Protein AF-A0A7J6LU02-F1 (afdb_monomer_lite)

Radius of gyration: 29.98 Å; chains: 1; bounding box: 91×48×87 Å

pLDDT: mean 72.39, std 20.68, range [24.89, 94.81]

Foldseek 3Di:
DVCVVVPVDDDPPDDDDDDDDDDPDDDDPQDQVPVVCVVVVVVPPDDDPDDLPQCDPVNLLVLLVQLLLLLLVLLQVLLQQLVVVCVVCVVVVNNPVDDLVRSSVVSCVVCSVVSNVVSNVVSCVVSVHDPVNSVVNLVVVVVPPSSVLSSVLSSQSNVCSSVSARRAGRPQDQQPLCDLVNLLVLLLQLLVQLLVLLLVLQQVQCVVVVDPVPRDPVVSVVSSVVSSVVSNVVSCVVVCVRHVDPNSSSNVLSVCCVVPPVSVVSSVVSVVQSVVSSVVSVVLGNPRSVVCPPPDRQPDDPPFAPQEAEDDPVRVVVVLVVCLVVQAKEKEKEFQDPPCVNVVCRVVRVCVVVCLLVVRPRYGHYYYYDDPPDPVCVDPVNVPDRIWIWMDLNSNQDVDTLDTDDPVVVSVLSPDPLCNDPNVSPPRPDDPDPDDDDDDDDDDDDDDDDDDD

Organism: Perkinsus chesapeaki (NCBI:txid330153)

Sequence (453 aa):
MFSEAFDATSLPKSHGMSKTTKVDHACTLAAGAGYYLYNRRQRARKSEEEKIASIDLDKLKLITDDLLVNMHGVLMEMAQMTQRVRTALAQKGLSNQMTDEQLTEMILQQGIQQKLEDTQKQVLKKYDVTAEEVEAAQKRYENDEHIQQFEKGMDSMFASATKGKMPIIPGFEMPKALTVDMCLKILEAVNTEKLARFRKTLKDFWQKHPHPVDADQAELGAALQVANDSAEAAAVARYADVVVNKAVLHSAVATYMTEDKAFAKERTRLERTQQLEIVKMIKAGPEGIDALGNTAPIELIDGLTDKLEGTNEEGLTVRLLQASDDKSGVVVVITKTMKDAGKLMKPISDAIDAGKFDKRKDLQFVYMAAAADSPLIQSERCKNCDIVYVLFPRPDLQQRPVACLSLEELLDAVDDDRMFSDKGVGLLKMSTSAAMSSSDDSSKSAVKPADVD

Structure (mmCIF, N/CA/C/O backbone):
data_AF-A0A7J6LU02-F1
#
_entry.id   AF-A0A7J6LU02-F1
#
loop_
_atom_site.group_PDB
_atom_site.id
_atom_site.type_symbol
_atom_site.label_atom_id
_atom_site.label_alt_id
_atom_site.label_comp_id
_atom_site.label_asym_id
_atom_site.label_entity_id
_atom_site.label_seq_id
_atom_site.pdbx_PDB_ins_code
_atom_site.Cartn_x
_atom_site.Cartn_y
_atom_site.Cartn_z
_atom_site.occupancy
_atom_site.B_iso_or_equiv
_atom_site.auth_seq_id
_atom_site.auth_comp_id
_atom_site.auth_asym_id
_atom_site.auth_atom_id
_atom_site.pdbx_PDB_model_num
ATOM 1 N N . MET A 1 1 ? 12.366 13.620 -11.811 1.00 29.48 1 MET A N 1
ATOM 2 C CA . MET A 1 1 ? 11.497 14.613 -11.135 1.00 29.48 1 MET A CA 1
ATOM 3 C C . MET A 1 1 ? 10.729 14.048 -9.925 1.00 29.48 1 MET A C 1
ATOM 5 O O . MET A 1 1 ? 9.583 14.399 -9.709 1.00 29.48 1 MET A O 1
ATOM 9 N N . PHE A 1 2 ? 11.372 13.238 -9.074 1.00 25.62 2 PHE A N 1
ATOM 10 C CA . PHE A 1 2 ? 10.963 13.075 -7.662 1.00 25.62 2 PHE A CA 1
ATOM 11 C C . PHE A 1 2 ? 12.074 13.557 -6.704 1.00 25.62 2 PHE A C 1
ATOM 13 O O . PHE A 1 2 ? 12.014 13.318 -5.505 1.00 25.62 2 PHE A O 1
ATOM 20 N N . SER A 1 3 ? 13.093 14.243 -7.242 1.00 26.05 3 SER A N 1
ATOM 21 C CA . SER A 1 3 ? 14.246 14.737 -6.478 1.00 26.05 3 SER A CA 1
ATOM 22 C C . SER A 1 3 ? 14.010 16.126 -5.879 1.00 26.05 3 SER A C 1
ATOM 24 O O . SER A 1 3 ? 14.539 16.427 -4.819 1.00 26.05 3 SER A O 1
ATOM 26 N N . GLU A 1 4 ? 13.169 16.962 -6.491 1.00 25.30 4 GLU A N 1
ATOM 27 C CA . GLU A 1 4 ? 13.067 18.377 -6.096 1.00 25.30 4 GLU A CA 1
ATOM 28 C C . GLU A 1 4 ? 12.153 18.624 -4.885 1.00 25.30 4 GLU A C 1
ATOM 30 O O . GLU A 1 4 ? 12.264 19.654 -4.231 1.00 25.30 4 GLU A O 1
ATOM 35 N N . ALA A 1 5 ? 11.338 17.641 -4.482 1.00 28.22 5 ALA A N 1
ATOM 36 C CA . ALA A 1 5 ? 10.655 17.676 -3.184 1.00 28.22 5 ALA A CA 1
ATOM 37 C C . ALA A 1 5 ? 11.587 17.318 -2.004 1.00 28.22 5 ALA A C 1
ATOM 39 O O . ALA A 1 5 ? 11.173 17.408 -0.850 1.00 28.22 5 ALA A O 1
ATOM 40 N N . PHE A 1 6 ? 12.838 16.915 -2.274 1.00 30.62 6 PHE A N 1
ATOM 41 C CA . PHE A 1 6 ? 13.840 16.582 -1.254 1.00 30.62 6 PHE A CA 1
ATOM 42 C C . PHE A 1 6 ? 14.858 17.707 -0.993 1.00 30.62 6 PHE A C 1
ATOM 44 O O . PHE A 1 6 ? 15.543 17.658 0.026 1.00 30.62 6 PHE A O 1
ATOM 51 N N . ASP A 1 7 ? 14.928 18.734 -1.848 1.00 26.02 7 ASP A N 1
ATOM 52 C CA . ASP A 1 7 ? 15.905 19.832 -1.722 1.00 26.02 7 ASP A CA 1
ATOM 53 C C . ASP A 1 7 ? 15.399 21.040 -0.909 1.00 26.02 7 ASP A C 1
ATOM 55 O O . ASP A 1 7 ? 16.165 21.952 -0.595 1.00 26.02 7 ASP A O 1
ATOM 59 N N . ALA A 1 8 ? 14.134 21.039 -0.474 1.00 26.75 8 ALA A N 1
ATOM 60 C CA . ALA A 1 8 ? 13.566 22.123 0.336 1.00 26.75 8 ALA A CA 1
ATOM 61 C C . ALA A 1 8 ? 13.839 22.014 1.852 1.00 26.75 8 ALA A C 1
ATOM 63 O O . ALA A 1 8 ? 13.424 22.888 2.612 1.00 26.75 8 ALA A O 1
ATOM 64 N N . THR A 1 9 ? 14.575 21.004 2.324 1.00 34.62 9 THR A N 1
ATOM 65 C CA . THR A 1 9 ? 15.055 20.953 3.716 1.00 34.62 9 THR A CA 1
ATOM 66 C C . THR A 1 9 ? 16.561 21.133 3.755 1.00 34.62 9 THR A C 1
ATOM 68 O O . THR A 1 9 ? 17.322 20.203 4.024 1.00 34.62 9 THR A O 1
ATOM 71 N N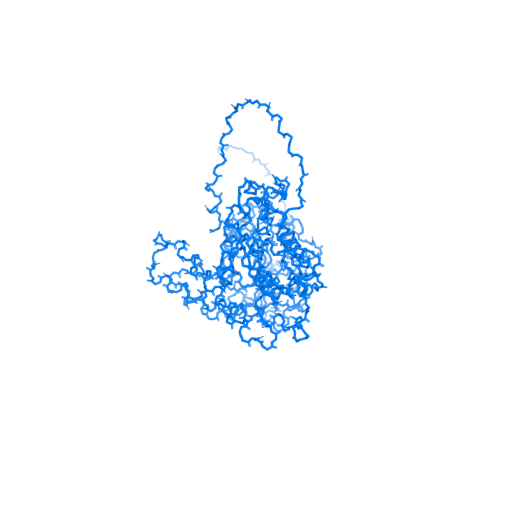 . SER A 1 10 ? 16.998 22.365 3.486 1.00 27.34 10 SER A N 1
ATOM 72 C CA . SER A 1 10 ? 18.328 22.803 3.894 1.00 27.34 10 SER A CA 1
ATOM 73 C C . SER A 1 10 ? 18.519 22.496 5.385 1.00 27.34 10 SER A C 1
ATOM 75 O O . SER A 1 10 ? 17.728 22.913 6.232 1.00 27.34 10 SER A O 1
ATOM 77 N N . LEU A 1 11 ? 19.553 21.708 5.682 1.00 30.55 11 LEU A N 1
ATOM 78 C CA . LEU A 1 11 ? 20.053 21.460 7.030 1.00 30.55 11 LEU A CA 1
ATOM 79 C C . LEU A 1 11 ? 20.146 22.796 7.790 1.00 30.55 11 LEU A C 1
ATOM 81 O O . LEU A 1 11 ? 20.764 23.732 7.266 1.00 30.55 11 LEU A O 1
ATOM 85 N N . PRO A 1 12 ? 19.602 22.924 9.015 1.00 29.33 12 PRO A N 1
ATOM 86 C CA . PRO A 1 12 ? 19.893 24.092 9.824 1.00 29.33 12 PRO A CA 1
ATOM 87 C C . PRO A 1 12 ? 21.403 24.135 10.077 1.00 29.33 12 PRO A C 1
ATOM 89 O O . PRO A 1 12 ? 21.996 23.205 10.628 1.00 29.33 12 PRO A O 1
ATOM 92 N N . LYS A 1 13 ? 22.030 25.225 9.620 1.00 29.16 13 LYS A N 1
ATOM 93 C CA . LYS A 1 13 ? 23.439 25.535 9.863 1.00 29.16 13 LYS A CA 1
ATOM 94 C C . LYS A 1 13 ? 23.718 25.412 11.357 1.00 29.16 13 LYS A C 1
ATOM 96 O O . LYS A 1 13 ? 23.077 26.068 12.176 1.00 29.16 13 LYS A O 1
ATOM 101 N N . SER A 1 14 ? 24.702 24.585 11.691 1.00 34.00 14 SER A N 1
ATOM 102 C CA . SER A 1 14 ? 25.227 24.437 13.040 1.00 34.00 14 SER A CA 1
ATOM 103 C C . SER A 1 14 ? 25.757 25.782 13.546 1.00 34.00 14 SER A C 1
ATOM 105 O O . SER A 1 14 ? 26.868 26.197 13.208 1.00 34.00 14 SER A O 1
ATOM 107 N N . HIS A 1 15 ? 24.984 26.452 14.391 1.00 27.81 15 HIS A N 1
ATOM 108 C CA . HIS A 1 15 ? 25.518 27.432 15.323 1.00 27.81 15 HIS A CA 1
ATOM 109 C C . HIS A 1 15 ? 25.423 26.854 16.724 1.00 27.81 15 HIS A C 1
ATOM 111 O O . HIS A 1 15 ? 24.346 26.583 17.248 1.00 27.81 15 HIS A O 1
ATOM 117 N N . GLY A 1 16 ? 26.597 26.588 17.291 1.00 30.70 16 GLY A N 1
ATOM 118 C CA . GLY A 1 16 ? 26.722 26.057 18.630 1.00 30.70 16 GLY A CA 1
ATOM 119 C C . GLY A 1 16 ? 26.237 27.057 19.669 1.00 30.70 16 GLY A C 1
ATOM 120 O O . GLY A 1 16 ? 26.601 28.224 19.612 1.00 30.70 16 GLY A O 1
ATOM 121 N N . MET A 1 17 ? 25.505 26.551 20.659 1.00 26.73 17 MET A N 1
ATOM 122 C CA . MET A 1 17 ? 25.635 26.944 22.060 1.00 26.73 17 MET A CA 1
ATOM 123 C C . MET A 1 17 ? 25.216 25.775 22.964 1.00 26.73 17 MET A C 1
ATOM 125 O O . MET A 1 17 ? 24.060 25.383 23.037 1.00 26.73 17 MET A O 1
ATOM 129 N N . SER A 1 18 ? 26.225 25.209 23.625 1.00 27.61 18 SER A N 1
ATOM 130 C CA . SER A 1 18 ? 26.274 24.848 25.048 1.00 27.61 18 SER A CA 1
ATOM 131 C C . SER A 1 18 ? 24.976 25.018 25.866 1.00 27.61 18 SER A C 1
ATOM 133 O O . SER A 1 18 ? 24.544 26.139 26.115 1.00 27.61 18 SER A O 1
ATOM 135 N N . LYS A 1 19 ? 24.422 23.926 26.405 1.00 27.80 19 LYS A N 1
ATOM 136 C CA . LYS A 1 19 ? 24.657 23.432 27.781 1.00 27.80 19 LYS A CA 1
ATOM 137 C C . LYS A 1 19 ? 23.774 22.210 28.035 1.00 27.80 19 LYS A C 1
ATOM 139 O O . LYS A 1 19 ? 22.559 22.244 27.890 1.00 27.80 19 LYS A O 1
ATOM 144 N N . THR A 1 20 ? 24.429 21.140 28.463 1.00 33.34 20 THR A N 1
ATOM 145 C CA . THR A 1 20 ? 23.856 19.897 28.975 1.00 33.34 20 THR A CA 1
ATOM 146 C C . THR A 1 20 ? 22.811 20.163 30.057 1.00 33.34 20 THR A C 1
ATOM 148 O O . THR A 1 20 ? 23.155 20.502 31.190 1.00 33.34 20 THR A O 1
ATOM 151 N N . THR A 1 21 ? 21.542 19.953 29.728 1.00 25.77 21 THR A N 1
ATOM 152 C CA . THR A 1 21 ? 20.511 19.610 30.707 1.00 25.77 21 THR A CA 1
ATOM 153 C C . THR A 1 21 ? 20.189 18.139 30.501 1.00 25.77 21 THR A C 1
ATOM 155 O O . THR A 1 21 ? 19.765 17.720 29.429 1.00 25.77 21 THR A O 1
ATOM 158 N N . LYS A 1 22 ? 20.499 17.337 31.524 1.00 30.05 22 LYS A N 1
ATOM 159 C CA . LYS A 1 22 ? 20.070 15.945 31.619 1.00 30.05 22 LYS A CA 1
ATOM 160 C C . LYS A 1 22 ? 18.545 15.935 31.584 1.00 30.05 22 LYS A C 1
ATOM 162 O O . LYS A 1 22 ? 17.920 16.441 32.512 1.00 30.05 22 LYS A O 1
ATOM 167 N N . VAL A 1 23 ? 17.972 15.382 30.524 1.00 25.75 23 VAL A N 1
ATOM 168 C CA . VAL A 1 23 ? 16.567 14.984 30.494 1.00 25.75 23 VAL A CA 1
ATOM 169 C C . VAL A 1 23 ? 16.570 13.464 30.508 1.00 25.75 23 VAL A C 1
ATOM 171 O O . VAL A 1 23 ? 16.819 12.818 29.494 1.00 25.75 23 VAL A O 1
ATOM 174 N N . ASP A 1 24 ? 16.367 12.910 31.700 1.00 26.69 24 ASP A N 1
ATOM 175 C CA . ASP A 1 24 ? 16.053 11.501 31.902 1.00 26.69 24 ASP A CA 1
ATOM 176 C C . ASP A 1 24 ? 14.658 11.229 31.322 1.00 26.69 24 ASP A C 1
ATOM 178 O O . ASP A 1 24 ? 13.651 11.382 32.013 1.00 26.69 24 ASP A O 1
ATOM 182 N N . HIS A 1 25 ? 14.578 10.823 30.055 1.00 26.33 25 HIS A N 1
ATOM 183 C CA . HIS A 1 25 ? 13.392 10.175 29.489 1.00 26.33 25 HIS A CA 1
ATOM 184 C C . HIS A 1 25 ? 13.786 8.801 28.961 1.00 26.33 25 HIS A C 1
ATOM 186 O O . HIS A 1 25 ? 14.121 8.597 27.799 1.00 26.33 25 HIS A O 1
ATOM 192 N N . ALA A 1 26 ? 13.795 7.866 29.910 1.00 24.89 26 ALA A N 1
ATOM 193 C CA . ALA A 1 26 ? 13.915 6.445 29.681 1.00 24.89 26 ALA A CA 1
ATOM 194 C C . ALA A 1 26 ? 12.712 5.922 28.881 1.00 24.89 26 ALA A C 1
ATOM 196 O O . ALA A 1 26 ? 11.557 6.188 29.212 1.00 24.89 26 ALA A O 1
ATOM 197 N N . CYS A 1 27 ? 13.047 5.145 27.855 1.00 27.48 27 CYS A N 1
ATOM 198 C CA . CYS A 1 27 ? 12.235 4.202 27.102 1.00 27.48 27 CYS A CA 1
ATOM 199 C C . CYS A 1 27 ? 10.944 3.734 27.790 1.00 27.48 27 CYS A C 1
ATOM 201 O O . CYS A 1 27 ? 10.970 3.050 28.816 1.00 27.48 27 CYS A O 1
ATOM 203 N N . THR A 1 28 ? 9.807 3.972 27.138 1.00 30.41 28 THR A N 1
ATOM 204 C CA . THR A 1 28 ? 8.618 3.116 27.267 1.00 30.41 28 THR A CA 1
ATOM 205 C C . THR A 1 28 ? 7.866 3.070 25.931 1.00 30.41 28 THR A C 1
ATOM 207 O O . THR A 1 28 ? 6.756 3.572 25.786 1.00 30.41 28 THR A O 1
ATOM 210 N N . LEU A 1 29 ? 8.502 2.467 24.923 1.00 34.00 29 LEU A N 1
ATOM 211 C CA . LEU A 1 29 ? 7.875 2.096 23.652 1.00 34.00 29 LEU A CA 1
ATOM 212 C C . LEU A 1 29 ? 7.008 0.840 23.802 1.00 34.00 29 LEU A C 1
ATOM 214 O O . LEU A 1 29 ? 7.397 -0.268 23.430 1.00 34.00 29 LEU A O 1
ATOM 218 N N . ALA A 1 30 ? 5.813 1.018 24.339 1.00 30.61 30 ALA A N 1
ATOM 219 C CA . ALA A 1 30 ? 4.733 0.039 24.249 1.00 30.61 30 ALA A CA 1
ATOM 220 C C . ALA A 1 30 ? 3.388 0.780 24.304 1.00 30.61 30 ALA A C 1
ATOM 222 O O . ALA A 1 30 ? 2.588 0.571 25.210 1.00 30.61 30 ALA A O 1
ATOM 223 N N . ALA A 1 31 ? 3.189 1.740 23.394 1.00 35.56 31 ALA A N 1
ATOM 224 C CA . ALA A 1 31 ? 2.093 2.708 23.469 1.00 35.56 31 ALA A CA 1
ATOM 225 C C . ALA A 1 31 ? 1.455 2.989 22.094 1.00 35.56 31 ALA A C 1
ATOM 227 O O . ALA A 1 31 ? 1.450 4.129 21.641 1.00 35.56 31 ALA A O 1
ATOM 228 N N . GLY A 1 32 ? 0.916 1.961 21.429 1.00 38.31 32 GLY A N 1
ATOM 229 C CA . GLY A 1 32 ? 0.157 2.120 20.178 1.00 38.31 32 GLY A CA 1
ATOM 230 C C . GLY A 1 32 ? -1.329 2.414 20.401 1.00 38.31 32 GLY A C 1
ATOM 231 O O . GLY A 1 32 ? -1.866 3.362 19.843 1.00 38.31 32 GLY A O 1
ATOM 232 N N . ALA A 1 33 ? -1.973 1.685 21.307 1.00 39.09 33 ALA A N 1
ATOM 233 C CA . ALA A 1 33 ? -3.284 1.998 21.875 1.00 39.09 33 ALA A CA 1
ATOM 234 C C . ALA A 1 33 ? -3.142 2.932 23.089 1.00 39.09 33 ALA A C 1
ATOM 236 O O . ALA A 1 33 ? -4.000 3.773 23.359 1.00 39.09 33 ALA A O 1
ATOM 237 N N . GLY A 1 34 ? -1.993 2.845 23.771 1.00 37.94 34 GLY A N 1
ATOM 238 C CA . GLY A 1 34 ? -1.651 3.667 24.923 1.00 37.94 34 GLY A CA 1
ATOM 239 C C . GLY A 1 34 ? -1.610 5.160 24.615 1.00 37.94 34 GLY A C 1
ATOM 240 O O . GLY A 1 34 ? -2.197 5.911 25.373 1.00 37.94 34 GLY A O 1
ATOM 241 N N . TYR A 1 35 ? -0.987 5.621 23.522 1.00 41.94 35 TYR A N 1
ATOM 242 C CA . TYR A 1 35 ? -0.787 7.064 23.294 1.00 41.94 35 TYR A CA 1
ATOM 243 C C . TYR A 1 35 ? -2.090 7.827 22.997 1.00 41.94 35 TYR A C 1
ATOM 245 O O . TYR A 1 35 ? -2.250 8.978 23.405 1.00 41.94 35 TYR A O 1
ATOM 253 N N . TYR A 1 36 ? -3.064 7.162 22.373 1.00 44.56 36 TYR A N 1
ATOM 254 C CA . TYR A 1 36 ? -4.344 7.775 22.029 1.00 44.56 36 TYR A CA 1
ATOM 255 C C . TYR A 1 36 ? -5.264 7.942 23.261 1.00 44.56 36 TYR A C 1
ATOM 257 O O . TYR A 1 36 ? -5.980 8.935 23.370 1.00 44.56 36 TYR A O 1
ATOM 265 N N . LEU A 1 37 ? -5.141 7.057 24.262 1.00 43.75 37 LEU A N 1
ATOM 266 C CA . LEU A 1 37 ? -5.761 7.211 25.589 1.00 43.75 37 LEU A CA 1
ATOM 267 C C . LEU A 1 37 ? -4.819 7.858 26.636 1.00 43.75 37 LEU A C 1
ATOM 269 O O . LEU A 1 37 ? -5.248 8.254 27.716 1.00 43.75 37 LEU A O 1
ATOM 273 N N . TYR A 1 38 ? -3.526 8.042 26.350 1.00 39.44 38 TYR A N 1
ATOM 274 C CA . TYR A 1 38 ? -2.540 8.644 27.268 1.00 39.44 38 TYR A CA 1
ATOM 275 C C . TYR A 1 38 ? -2.775 10.145 27.444 1.00 39.44 38 TYR A C 1
ATOM 277 O O . TYR A 1 38 ? -2.655 10.666 28.557 1.00 39.44 38 TYR A O 1
ATOM 285 N N . ASN A 1 39 ? -3.258 10.824 26.399 1.00 44.91 39 ASN A N 1
ATOM 286 C CA . ASN A 1 39 ? -3.772 12.188 26.528 1.00 44.91 39 ASN A CA 1
ATOM 287 C C . ASN A 1 39 ? -5.023 12.279 27.439 1.00 44.91 39 ASN A C 1
ATOM 289 O O . ASN A 1 39 ? -5.349 13.376 27.902 1.00 44.91 39 ASN A O 1
ATOM 293 N N . ARG A 1 40 ? -5.658 11.148 27.813 1.00 44.06 40 ARG A N 1
ATOM 294 C CA . ARG A 1 40 ? -6.739 11.071 28.820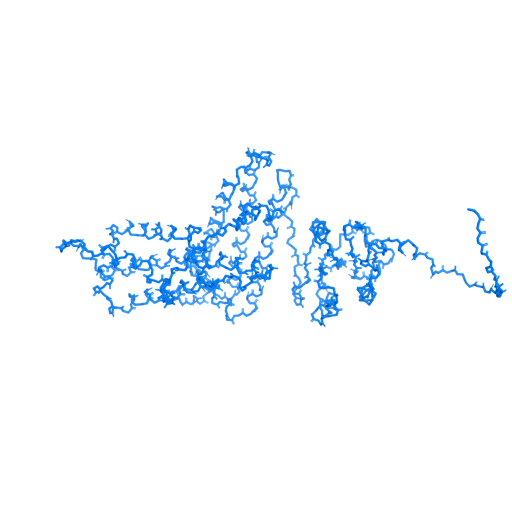 1.00 44.06 40 ARG A CA 1
ATOM 295 C C . ARG A 1 40 ? -6.237 11.185 30.264 1.00 44.06 40 ARG A C 1
ATOM 297 O O . ARG A 1 40 ? -6.967 11.686 31.118 1.00 44.06 40 ARG A O 1
ATOM 304 N N . ARG A 1 41 ? -4.984 10.815 30.576 1.00 42.88 41 ARG A N 1
ATOM 305 C CA . ARG A 1 41 ? -4.435 10.944 31.950 1.00 42.88 41 ARG A CA 1
ATOM 306 C C . ARG A 1 41 ? -4.173 12.391 32.373 1.00 42.88 41 ARG A C 1
ATOM 308 O O . ARG A 1 41 ? -4.239 12.686 33.562 1.00 42.88 41 ARG A O 1
ATOM 315 N N . GLN A 1 42 ? -3.926 13.296 31.426 1.00 38.97 42 GLN A N 1
ATOM 316 C CA . GLN A 1 42 ? -3.724 14.725 31.711 1.00 38.97 42 GLN A CA 1
ATOM 317 C C . GLN A 1 42 ? -5.044 15.521 31.769 1.00 38.97 42 GLN A C 1
ATOM 319 O O . GLN A 1 42 ? -5.065 16.617 32.323 1.00 38.97 42 GLN A O 1
ATOM 324 N N . ARG A 1 43 ? -6.165 14.974 31.264 1.00 41.62 43 ARG A N 1
ATOM 325 C CA . ARG A 1 43 ? -7.489 15.635 31.295 1.00 41.62 43 ARG A CA 1
ATOM 326 C C . ARG A 1 43 ? -8.447 15.094 32.361 1.00 41.62 43 ARG A C 1
ATOM 328 O O . ARG A 1 43 ? -9.368 15.806 32.747 1.00 41.62 43 ARG A O 1
ATOM 335 N N . ALA A 1 44 ? -8.185 13.919 32.935 1.00 42.53 44 ALA A N 1
ATOM 336 C CA . ALA A 1 44 ? -8.976 13.311 34.014 1.00 42.53 44 ALA A CA 1
ATOM 337 C C . ALA A 1 44 ? -8.785 13.968 35.404 1.00 42.53 44 ALA A C 1
ATOM 339 O O . ALA A 1 44 ? -8.704 13.282 36.424 1.00 42.53 44 ALA A O 1
ATOM 340 N N . ARG A 1 45 ? -8.695 15.303 35.471 1.00 42.28 45 ARG A N 1
ATOM 341 C CA . ARG A 1 45 ? -8.658 16.048 36.741 1.00 42.28 45 ARG A CA 1
ATOM 342 C C . ARG A 1 45 ? -9.763 17.084 36.923 1.00 42.28 45 ARG A C 1
ATOM 344 O O . ARG A 1 45 ? -9.678 17.870 37.863 1.00 42.28 45 ARG A O 1
ATOM 351 N N . LYS A 1 46 ? -10.821 17.068 36.111 1.00 37.25 46 LYS A N 1
ATOM 352 C CA . LYS A 1 46 ? -12.021 17.870 36.384 1.00 37.25 46 LYS A CA 1
ATOM 353 C C . LYS A 1 46 ? -13.299 17.123 36.015 1.00 37.25 46 LYS A C 1
ATOM 355 O O . LYS A 1 46 ? -13.433 16.782 34.851 1.00 37.25 46 LYS A O 1
ATOM 360 N N . SER A 1 47 ? -14.126 16.931 37.058 1.00 39.03 47 SER A N 1
ATOM 361 C CA . SER A 1 47 ? -15.604 16.856 37.138 1.00 39.03 47 SER A CA 1
ATOM 362 C C . SER A 1 47 ? -16.329 15.970 36.120 1.00 39.03 47 SER A C 1
ATOM 364 O O . SER A 1 47 ? -15.986 15.931 34.957 1.00 39.03 47 SER A O 1
ATOM 366 N N . GLU A 1 48 ? -17.396 15.255 36.414 1.00 42.44 48 GLU A N 1
ATOM 367 C CA . GLU A 1 48 ? -18.307 15.121 37.544 1.00 42.44 48 GLU A CA 1
ATOM 368 C C . GLU A 1 48 ? -19.001 13.773 37.275 1.00 42.44 48 GLU A C 1
ATOM 370 O O . GLU A 1 48 ? -19.045 13.322 36.127 1.00 42.44 48 GLU A O 1
ATOM 375 N N . GLU A 1 49 ? -19.534 13.107 38.295 1.00 46.59 49 GLU A N 1
ATOM 376 C CA . GLU A 1 49 ? -20.447 11.972 38.118 1.00 46.59 49 GLU A CA 1
ATOM 377 C C . GLU A 1 49 ? -21.783 12.469 37.537 1.00 46.59 49 GLU A C 1
ATOM 379 O O . GLU A 1 49 ? -22.825 12.437 38.186 1.00 46.59 49 GLU A O 1
ATOM 384 N N . GLU A 1 50 ? -21.767 12.971 36.307 1.00 45.69 50 GLU A N 1
ATOM 385 C CA . GLU A 1 50 ? -22.977 13.208 35.539 1.00 45.69 50 GLU A CA 1
ATOM 386 C C . GLU A 1 50 ? -23.320 11.948 34.759 1.00 45.69 50 GLU A C 1
ATOM 388 O O . GLU A 1 50 ? -22.452 11.241 34.248 1.00 45.69 50 GLU A O 1
ATOM 393 N N . LYS A 1 51 ? -24.618 11.641 34.749 1.00 50.19 51 LYS A N 1
ATOM 394 C CA . LYS A 1 51 ? -25.255 10.472 34.144 1.00 50.19 51 LYS A CA 1
ATOM 395 C C . LYS A 1 51 ? -24.865 10.330 32.669 1.00 50.19 51 LYS A C 1
ATOM 397 O O . LYS A 1 51 ? -25.635 10.705 31.792 1.00 50.19 51 LYS A O 1
ATOM 402 N N . ILE A 1 52 ? -23.699 9.747 32.409 1.00 54.50 52 ILE A N 1
ATOM 403 C CA . ILE A 1 52 ? -23.327 9.242 31.093 1.00 54.50 52 ILE A CA 1
ATOM 404 C C . ILE A 1 52 ? -24.419 8.250 30.719 1.00 54.50 52 ILE A C 1
ATOM 406 O O . ILE A 1 52 ? -24.656 7.282 31.456 1.00 54.50 52 ILE A O 1
ATOM 410 N N . ALA A 1 53 ? -25.117 8.524 29.616 1.00 57.06 53 ALA A N 1
ATOM 411 C CA . ALA A 1 53 ? -26.049 7.579 29.033 1.00 57.06 53 ALA A CA 1
ATOM 412 C C . ALA A 1 53 ? -25.306 6.248 28.920 1.00 57.06 53 ALA A C 1
ATOM 414 O O . ALA A 1 53 ? -24.248 6.163 28.297 1.00 57.06 53 ALA A O 1
ATOM 415 N N . SER A 1 54 ? -25.773 5.227 29.640 1.00 73.38 54 SER A N 1
ATOM 416 C CA . SER A 1 54 ? -25.003 3.998 29.750 1.00 73.38 54 SER A CA 1
ATOM 417 C C . SER A 1 54 ? -24.998 3.312 28.393 1.00 73.38 54 SER A C 1
ATOM 419 O O . SER A 1 54 ? -25.995 2.700 28.017 1.00 73.38 54 SER A O 1
ATOM 421 N N . ILE A 1 55 ? -23.883 3.414 27.674 1.00 85.44 55 ILE A N 1
ATOM 422 C CA . ILE A 1 55 ? -23.616 2.574 26.513 1.00 85.44 55 ILE A CA 1
ATOM 423 C C . ILE A 1 55 ? -23.669 1.126 27.018 1.00 85.44 55 ILE A C 1
ATOM 425 O O . ILE A 1 55 ? -22.932 0.742 27.935 1.00 85.44 55 ILE A O 1
ATOM 429 N N . ASP A 1 56 ? -24.615 0.353 26.496 1.00 93.06 56 ASP A N 1
ATOM 430 C CA . ASP A 1 56 ? -24.687 -1.077 26.763 1.00 93.06 56 ASP A CA 1
ATOM 431 C C . ASP A 1 56 ? -23.567 -1.820 26.019 1.00 93.06 56 ASP A C 1
ATOM 433 O O . ASP A 1 56 ? -22.847 -1.261 25.187 1.00 93.06 56 ASP A O 1
ATOM 437 N N . LEU A 1 57 ? -23.366 -3.085 26.380 1.00 91.44 57 LEU A N 1
ATOM 438 C CA . LEU A 1 57 ? -22.273 -3.878 25.835 1.00 91.44 57 LEU A CA 1
ATOM 439 C C . LEU A 1 57 ? -22.405 -4.075 24.316 1.00 91.44 57 LEU A C 1
ATOM 441 O O . LEU A 1 57 ? -21.405 -3.985 23.612 1.00 91.44 57 LEU A O 1
ATOM 445 N N . ASP A 1 58 ? -23.615 -4.298 23.804 1.00 94.81 58 ASP A N 1
ATOM 446 C CA . ASP A 1 58 ? -23.839 -4.567 22.380 1.00 94.81 58 ASP A CA 1
ATOM 447 C C . ASP A 1 58 ? -23.558 -3.325 21.525 1.00 94.81 58 ASP A C 1
ATOM 449 O O . ASP A 1 58 ? -22.865 -3.407 20.508 1.00 94.81 58 ASP A O 1
ATOM 453 N N . LYS A 1 59 ? -24.004 -2.144 21.973 1.00 93.56 59 LYS A N 1
ATOM 454 C CA . LYS A 1 59 ? -23.669 -0.867 21.335 1.00 93.56 59 LYS A CA 1
ATOM 455 C C . LYS A 1 59 ? -22.165 -0.608 21.387 1.00 93.56 59 LYS A C 1
ATOM 457 O O . LYS A 1 59 ? -21.606 -0.142 20.396 1.00 93.56 59 LYS A O 1
ATOM 462 N N . LEU A 1 60 ? -21.500 -0.922 22.504 1.00 91.44 60 LEU A N 1
ATOM 463 C CA . LEU A 1 60 ? -20.050 -0.770 22.610 1.00 91.44 60 LEU A CA 1
ATOM 464 C C . LEU A 1 60 ? -19.308 -1.663 21.604 1.00 91.44 60 LEU A C 1
ATOM 466 O O . LEU A 1 60 ? -18.400 -1.163 20.949 1.00 91.44 60 LEU A O 1
ATOM 470 N N . LYS A 1 61 ? -19.724 -2.927 21.441 1.00 92.50 61 LYS A N 1
ATOM 471 C CA . LYS A 1 61 ? -19.136 -3.867 20.468 1.00 92.50 61 LYS A CA 1
ATOM 472 C C . LYS A 1 61 ? -19.234 -3.342 19.034 1.00 92.50 61 LYS A C 1
ATOM 474 O O . LYS A 1 61 ? -18.238 -3.298 18.320 1.00 92.50 61 LYS A O 1
ATOM 479 N N . LEU A 1 62 ? -20.401 -2.821 18.648 1.00 93.88 62 LEU A N 1
ATOM 480 C CA . LEU A 1 62 ? -20.592 -2.196 17.333 1.00 93.88 62 LEU A CA 1
ATOM 481 C C . LEU A 1 62 ? -19.680 -0.976 17.120 1.00 93.88 62 LEU A C 1
ATOM 483 O O . LEU A 1 62 ? -19.108 -0.805 16.043 1.00 93.88 62 LEU A O 1
ATOM 487 N N . ILE A 1 63 ? -19.520 -0.134 18.148 1.00 90.69 63 ILE A N 1
ATOM 488 C CA . ILE A 1 63 ? -18.613 1.020 18.094 1.00 90.69 63 ILE A CA 1
ATOM 489 C C . ILE A 1 63 ? -17.160 0.554 17.935 1.00 90.69 63 ILE A C 1
ATOM 491 O O . ILE A 1 63 ? -16.429 1.119 17.120 1.00 90.69 63 ILE A O 1
ATOM 495 N N . THR A 1 64 ? -16.726 -0.457 18.695 1.00 90.56 64 THR A N 1
ATOM 496 C CA . THR A 1 64 ? -15.353 -0.978 18.628 1.00 90.56 64 THR A CA 1
ATOM 497 C C . THR A 1 64 ? -15.049 -1.656 17.294 1.00 90.56 64 THR A C 1
ATOM 499 O O . THR A 1 64 ? -13.970 -1.428 16.749 1.00 90.56 64 THR A O 1
ATOM 502 N N . ASP A 1 65 ? -15.999 -2.395 16.718 1.00 90.25 65 ASP A N 1
ATOM 503 C CA . ASP A 1 65 ? -15.864 -3.002 15.388 1.00 90.25 65 ASP A CA 1
ATOM 504 C C . ASP A 1 65 ? -15.705 -1.942 14.292 1.00 90.25 65 ASP A C 1
ATOM 506 O O . ASP A 1 65 ? -14.777 -2.002 13.478 1.00 90.25 65 ASP A O 1
ATOM 510 N N . ASP A 1 66 ? -16.555 -0.911 14.305 1.00 89.88 66 ASP A N 1
ATOM 511 C CA . ASP A 1 66 ? -16.439 0.196 13.357 1.00 89.88 66 ASP A CA 1
ATOM 512 C C . ASP A 1 66 ? -15.119 0.954 13.536 1.00 89.88 66 ASP A C 1
ATOM 514 O O . ASP A 1 66 ? -14.472 1.310 12.547 1.00 89.88 66 ASP A O 1
ATOM 518 N N . LEU A 1 67 ? -14.685 1.196 14.777 1.00 90.25 67 LEU A N 1
ATOM 519 C CA . LEU A 1 67 ? -13.392 1.824 15.041 1.00 90.25 67 LEU A CA 1
ATOM 520 C C . LEU A 1 67 ? -12.242 0.981 14.483 1.00 90.25 67 LEU A C 1
ATOM 522 O O . LEU A 1 67 ? -11.365 1.547 13.837 1.00 90.25 67 LEU A O 1
ATOM 526 N N . LEU A 1 68 ? -12.241 -0.344 14.662 1.00 89.62 68 LEU A N 1
ATOM 527 C CA . LEU A 1 68 ? -11.193 -1.213 14.112 1.00 89.62 68 LEU A CA 1
ATOM 528 C C . LEU A 1 68 ? -11.102 -1.107 12.596 1.00 89.62 68 LEU A C 1
ATOM 530 O O . LEU A 1 68 ? -10.014 -0.888 12.067 1.00 89.62 68 LEU A O 1
ATOM 534 N N . VAL A 1 69 ? -12.233 -1.229 11.901 1.00 89.38 69 VAL A N 1
ATOM 535 C CA . VAL A 1 69 ? -12.269 -1.203 10.432 1.00 89.38 69 VAL A CA 1
ATOM 536 C C . VAL A 1 69 ? -11.815 0.152 9.891 1.00 89.38 69 VAL A C 1
ATOM 538 O O . VAL A 1 69 ? -11.034 0.209 8.941 1.00 89.38 69 VAL A O 1
ATOM 541 N N . ASN A 1 70 ? -12.270 1.253 10.492 1.00 88.31 70 ASN A N 1
ATOM 542 C CA . ASN A 1 70 ? -11.919 2.585 10.006 1.00 88.31 70 ASN A CA 1
ATOM 543 C C . ASN A 1 70 ? -10.471 2.967 10.364 1.00 88.31 70 ASN A C 1
ATOM 545 O O . ASN A 1 70 ? -9.745 3.493 9.519 1.00 88.31 70 ASN A O 1
ATOM 549 N N . MET A 1 71 ? -10.008 2.644 11.576 1.00 90.31 71 MET A N 1
ATOM 550 C CA . MET A 1 71 ? -8.618 2.885 11.988 1.00 90.31 71 MET A CA 1
ATOM 551 C C . MET A 1 71 ? -7.630 2.016 11.211 1.00 90.31 71 MET A C 1
ATOM 553 O O . MET A 1 71 ? -6.538 2.484 10.893 1.00 90.31 71 MET A O 1
ATOM 557 N N . HIS A 1 72 ? -8.009 0.786 10.840 1.00 92.00 72 HIS A N 1
ATOM 558 C CA . HIS A 1 72 ? -7.210 -0.072 9.960 1.00 92.00 72 HIS A CA 1
ATOM 559 C C . HIS A 1 72 ? -6.825 0.653 8.667 1.00 92.00 72 HIS A C 1
ATOM 561 O O . HIS A 1 72 ? -5.660 0.612 8.275 1.00 92.00 72 HIS A O 1
ATOM 567 N N . GLY A 1 73 ? -7.757 1.392 8.056 1.00 89.69 73 GLY A N 1
ATOM 568 C CA . GLY A 1 73 ? -7.487 2.199 6.864 1.00 89.69 73 GLY A CA 1
ATOM 569 C C . GLY A 1 73 ? -6.364 3.220 7.074 1.00 89.69 73 GLY A C 1
ATOM 570 O O . GLY A 1 73 ? -5.435 3.287 6.271 1.00 89.69 73 GLY A O 1
ATOM 571 N N . VAL A 1 74 ? -6.393 3.955 8.188 1.00 90.94 74 VAL A N 1
ATOM 572 C CA . VAL A 1 74 ? -5.357 4.947 8.524 1.00 90.94 74 VAL A CA 1
ATOM 573 C C . VAL A 1 74 ? -4.018 4.274 8.855 1.00 90.94 74 VAL A C 1
ATOM 575 O O . VAL A 1 74 ? -2.958 4.736 8.433 1.00 90.94 74 VAL A O 1
ATOM 578 N N . LEU A 1 75 ? -4.043 3.141 9.560 1.00 92.75 75 LEU A N 1
ATOM 579 C CA . LEU A 1 75 ? -2.836 2.380 9.897 1.00 92.75 75 LEU A CA 1
ATOM 580 C C . LEU A 1 75 ? -2.202 1.705 8.670 1.00 92.75 75 LEU A C 1
ATOM 582 O O . LEU A 1 75 ? -0.982 1.552 8.617 1.00 92.75 75 LEU A O 1
ATOM 586 N N . MET A 1 76 ? -2.992 1.355 7.653 1.00 90.81 76 MET A N 1
ATOM 587 C CA . MET A 1 76 ? -2.474 0.923 6.352 1.00 90.81 76 MET A CA 1
ATOM 588 C C . MET A 1 76 ? -1.691 2.044 5.661 1.00 90.81 76 MET A C 1
ATOM 590 O O . MET A 1 76 ? -0.601 1.792 5.144 1.00 90.81 76 MET A O 1
ATOM 594 N N . GLU A 1 77 ? -2.198 3.281 5.674 1.00 90.06 77 GLU A N 1
ATOM 595 C CA . GLU A 1 77 ? -1.465 4.431 5.125 1.00 90.06 77 GLU A CA 1
ATOM 596 C C . GLU A 1 77 ? -0.156 4.678 5.882 1.00 90.06 77 GLU A C 1
ATOM 598 O O . GLU A 1 77 ? 0.895 4.882 5.265 1.00 90.06 77 GLU A O 1
ATOM 603 N N . MET A 1 78 ? -0.205 4.602 7.215 1.00 92.44 78 MET A N 1
ATOM 604 C CA . MET A 1 78 ? 0.975 4.703 8.069 1.00 92.44 78 MET A CA 1
ATOM 605 C C . MET A 1 78 ? 2.014 3.641 7.692 1.00 92.44 78 MET A C 1
ATOM 607 O O . MET A 1 78 ? 3.166 3.985 7.439 1.00 92.44 78 MET A O 1
ATOM 611 N N . ALA A 1 79 ? 1.605 2.374 7.559 1.00 91.94 79 ALA A N 1
ATOM 612 C CA . ALA A 1 79 ? 2.489 1.282 7.154 1.00 91.94 79 ALA A CA 1
ATOM 613 C C . ALA A 1 79 ? 3.182 1.565 5.811 1.00 91.94 79 ALA A C 1
ATOM 615 O O . ALA A 1 79 ? 4.397 1.406 5.680 1.00 91.94 79 ALA A O 1
ATOM 616 N N . GLN A 1 80 ? 2.428 2.038 4.817 1.00 89.38 80 GLN A N 1
ATOM 617 C CA . GLN A 1 80 ? 2.971 2.388 3.503 1.00 89.38 80 GLN A CA 1
ATOM 618 C C . GLN A 1 80 ? 3.950 3.566 3.576 1.00 89.38 80 GLN A C 1
ATOM 620 O O . GLN A 1 80 ? 4.975 3.571 2.891 1.00 89.38 80 GLN A O 1
ATOM 625 N N . MET A 1 81 ? 3.659 4.584 4.386 1.00 88.75 81 MET A N 1
ATOM 626 C CA . MET A 1 81 ? 4.542 5.736 4.570 1.00 88.75 81 MET A CA 1
ATOM 627 C C . MET A 1 81 ? 5.842 5.332 5.274 1.00 88.75 81 MET A C 1
ATOM 629 O O . MET A 1 81 ? 6.927 5.633 4.775 1.00 88.75 81 MET A O 1
ATOM 633 N N . THR A 1 82 ? 5.746 4.562 6.360 1.00 89.88 82 THR A N 1
ATOM 634 C CA . THR A 1 82 ? 6.898 4.012 7.081 1.00 89.88 82 THR A CA 1
ATOM 635 C C . THR A 1 82 ? 7.773 3.161 6.163 1.00 89.88 82 THR A C 1
ATOM 637 O O . THR A 1 82 ? 8.992 3.337 6.142 1.00 89.88 82 THR A O 1
ATOM 640 N N . GLN A 1 83 ? 7.172 2.277 5.362 1.00 89.12 83 GLN A N 1
ATOM 641 C CA . GLN A 1 83 ? 7.913 1.439 4.421 1.00 89.12 83 GLN A CA 1
ATOM 642 C C . GLN A 1 83 ? 8.645 2.279 3.365 1.00 89.12 83 GLN A C 1
ATOM 644 O O . GLN A 1 83 ? 9.830 2.052 3.126 1.00 89.12 83 GLN A O 1
ATOM 649 N N . ARG A 1 84 ? 7.983 3.287 2.779 1.00 84.25 84 ARG A N 1
ATOM 650 C CA . ARG A 1 84 ? 8.601 4.198 1.798 1.00 84.25 84 ARG A CA 1
ATOM 651 C C . ARG A 1 84 ? 9.806 4.934 2.376 1.00 84.25 84 ARG A C 1
ATOM 653 O O . ARG A 1 84 ? 10.859 4.965 1.741 1.00 84.25 84 ARG A O 1
ATOM 660 N N . VAL A 1 85 ? 9.677 5.486 3.583 1.00 85.94 85 VAL A N 1
ATOM 661 C CA . VAL A 1 85 ? 10.783 6.187 4.248 1.00 85.94 85 VAL A CA 1
ATOM 662 C C . VAL A 1 85 ? 11.941 5.233 4.536 1.00 85.94 85 VAL A C 1
ATOM 664 O O . VAL A 1 85 ? 13.086 5.566 4.237 1.00 85.94 85 VAL A O 1
ATOM 667 N N . ARG A 1 86 ? 11.673 4.022 5.043 1.00 86.06 86 ARG A N 1
ATOM 668 C CA . ARG A 1 86 ? 12.734 3.031 5.281 1.00 86.06 86 ARG A CA 1
ATOM 669 C C . ARG A 1 86 ? 13.456 2.626 4.001 1.00 86.06 86 ARG A C 1
ATOM 671 O O . ARG A 1 86 ? 14.683 2.566 4.003 1.00 86.06 86 ARG A O 1
ATOM 678 N N . THR A 1 87 ? 12.725 2.389 2.913 1.00 82.06 87 THR A N 1
ATOM 679 C CA . THR A 1 87 ? 13.326 2.086 1.609 1.00 82.06 87 THR A CA 1
ATOM 680 C C . THR A 1 87 ? 14.202 3.242 1.122 1.00 82.06 87 THR A C 1
ATOM 682 O O . THR A 1 87 ? 15.331 3.001 0.701 1.00 82.06 87 THR A O 1
ATOM 685 N N . ALA A 1 88 ? 13.747 4.491 1.252 1.00 79.44 88 ALA A N 1
ATOM 686 C CA . ALA A 1 88 ? 14.533 5.664 0.869 1.00 79.44 88 ALA A CA 1
ATOM 687 C C . ALA A 1 88 ? 15.815 5.822 1.711 1.00 79.44 88 ALA A C 1
ATOM 689 O O . ALA A 1 88 ? 16.879 6.126 1.172 1.00 79.44 88 ALA A O 1
ATOM 690 N N . LEU A 1 89 ? 15.744 5.577 3.025 1.00 81.19 89 LEU A N 1
ATOM 691 C CA . LEU A 1 89 ? 16.919 5.595 3.904 1.00 81.19 89 LEU A CA 1
ATOM 692 C C . LEU A 1 89 ? 17.912 4.492 3.539 1.00 81.19 89 LEU A C 1
ATOM 694 O O . LEU A 1 89 ? 19.111 4.752 3.488 1.00 81.19 89 LEU A O 1
ATOM 698 N N . ALA A 1 90 ? 17.425 3.284 3.248 1.00 80.19 90 ALA A N 1
ATOM 699 C CA . ALA A 1 90 ? 18.266 2.170 2.820 1.00 80.19 90 ALA A CA 1
ATOM 700 C C . ALA A 1 90 ? 18.984 2.465 1.499 1.00 80.19 90 ALA A C 1
ATOM 702 O O . ALA A 1 90 ? 20.192 2.263 1.404 1.00 80.19 90 ALA A O 1
ATOM 703 N N . GLN A 1 91 ? 18.274 3.021 0.514 1.00 76.31 91 GLN A N 1
ATOM 704 C CA . GLN A 1 91 ? 18.855 3.418 -0.773 1.00 76.31 91 GLN A CA 1
ATOM 705 C C . GLN A 1 91 ? 19.946 4.485 -0.625 1.00 76.31 91 GLN A C 1
ATOM 707 O O . GLN A 1 91 ? 20.933 4.457 -1.352 1.00 76.31 91 GLN A O 1
ATOM 712 N N . LYS A 1 92 ? 19.800 5.400 0.339 1.00 79.06 92 LYS A N 1
ATOM 713 C CA . LYS A 1 92 ? 20.796 6.442 0.635 1.00 79.06 92 LYS A CA 1
ATOM 714 C C . LYS A 1 92 ? 21.902 5.982 1.600 1.00 79.06 92 LYS A C 1
ATOM 716 O O . LYS A 1 92 ? 22.769 6.780 1.941 1.00 79.06 92 LYS A O 1
ATOM 721 N N . GLY A 1 93 ? 21.877 4.732 2.072 1.00 79.00 93 GLY A N 1
ATOM 722 C CA . GLY A 1 93 ? 22.832 4.219 3.064 1.00 79.00 93 GLY A CA 1
ATOM 723 C C . GLY A 1 93 ? 22.681 4.832 4.465 1.00 79.00 93 GLY A C 1
ATOM 724 O O . GLY A 1 93 ? 23.613 4.787 5.264 1.00 79.00 93 GLY A O 1
ATOM 725 N N . LEU A 1 94 ? 21.517 5.409 4.778 1.00 81.38 94 LEU A N 1
ATOM 726 C CA . LEU A 1 94 ? 21.234 6.151 6.014 1.00 81.38 94 LEU A CA 1
ATOM 727 C C . LEU A 1 94 ? 20.368 5.361 7.006 1.00 81.38 94 LEU A C 1
ATOM 729 O O . LEU A 1 94 ? 19.816 5.943 7.936 1.00 81.38 94 LEU A O 1
ATOM 733 N N . SER A 1 95 ? 20.233 4.041 6.842 1.00 77.62 95 SER A N 1
ATOM 734 C CA . SER A 1 95 ? 19.346 3.205 7.670 1.00 77.62 95 SER A CA 1
ATOM 735 C C . SER A 1 95 ? 19.592 3.311 9.178 1.00 77.62 95 SER A C 1
ATOM 737 O O . SER A 1 95 ? 18.664 3.105 9.948 1.00 77.62 95 SER A O 1
ATOM 739 N N . ASN A 1 96 ? 20.810 3.663 9.599 1.00 80.38 96 ASN A N 1
ATOM 740 C CA . ASN A 1 96 ? 21.186 3.778 11.012 1.00 80.38 96 ASN A CA 1
ATOM 741 C C . ASN A 1 96 ? 21.097 5.214 11.562 1.00 80.38 96 ASN A C 1
ATOM 743 O O . ASN A 1 96 ? 21.472 5.444 12.708 1.00 80.38 96 ASN A O 1
ATOM 747 N N . GLN A 1 97 ? 20.668 6.195 10.759 1.00 80.19 97 GLN A N 1
ATOM 748 C CA . GLN A 1 97 ? 20.650 7.606 11.171 1.00 80.19 97 GLN A CA 1
ATOM 749 C C . GLN A 1 97 ? 19.410 8.010 11.970 1.00 80.19 97 GLN A C 1
ATOM 751 O O . GLN A 1 97 ? 19.392 9.093 12.549 1.00 80.19 97 GLN A O 1
ATOM 756 N N . MET A 1 98 ? 18.383 7.165 12.001 1.00 82.38 98 MET A N 1
ATOM 757 C CA . MET A 1 98 ? 17.124 7.457 12.672 1.00 82.38 98 MET A CA 1
ATOM 758 C C . MET A 1 98 ? 16.648 6.222 13.428 1.00 82.38 98 MET A C 1
ATOM 760 O O . MET A 1 98 ? 16.663 5.117 12.884 1.00 82.38 98 MET A O 1
ATOM 764 N N . THR A 1 99 ? 16.230 6.405 14.680 1.00 86.19 99 THR A N 1
ATOM 765 C CA . THR A 1 99 ? 15.621 5.322 15.460 1.00 86.19 99 THR A CA 1
ATOM 766 C C . THR A 1 99 ? 14.193 5.052 14.984 1.00 86.19 99 THR A C 1
ATOM 768 O O . THR A 1 99 ? 13.537 5.918 14.402 1.00 86.19 99 THR A O 1
ATOM 771 N N . ASP A 1 100 ? 13.668 3.858 15.267 1.00 82.06 100 ASP A N 1
ATOM 772 C CA . ASP A 1 100 ? 12.269 3.526 14.956 1.00 82.06 100 ASP A CA 1
ATOM 773 C C . ASP A 1 100 ? 11.268 4.466 15.658 1.00 82.06 100 ASP A C 1
ATOM 775 O O . ASP A 1 100 ? 10.187 4.729 15.127 1.00 82.06 100 ASP A O 1
ATOM 779 N N . GLU A 1 101 ? 11.641 5.013 16.819 1.00 82.38 101 GLU A N 1
ATOM 780 C CA . GLU A 1 101 ? 10.867 6.013 17.569 1.00 82.38 101 GLU A CA 1
ATOM 781 C C . GLU A 1 101 ? 10.749 7.320 16.796 1.00 82.38 101 GLU A C 1
ATOM 783 O O . GLU A 1 101 ? 9.645 7.791 16.533 1.00 82.38 101 GLU A O 1
ATOM 788 N N . GLN A 1 102 ? 11.894 7.865 16.379 1.00 84.88 102 GLN A N 1
ATOM 789 C CA . GLN A 1 102 ? 11.976 9.110 15.620 1.00 84.88 102 GLN A CA 1
ATOM 790 C C . GLN A 1 102 ? 11.264 8.984 14.274 1.00 84.88 102 GLN A C 1
ATOM 792 O O . GLN A 1 102 ? 10.551 9.895 13.857 1.00 84.88 102 GLN A O 1
ATOM 797 N N . LEU A 1 103 ? 11.407 7.828 13.616 1.00 86.81 103 LEU A N 1
ATOM 798 C CA . LEU A 1 103 ? 10.671 7.523 12.395 1.00 86.81 103 LEU A CA 1
ATOM 799 C C . LEU A 1 103 ? 9.164 7.537 12.652 1.00 86.81 103 LEU A C 1
ATOM 801 O O . LEU A 1 103 ? 8.421 8.160 11.903 1.00 86.81 103 LEU A O 1
ATOM 805 N N . THR A 1 104 ? 8.711 6.859 13.704 1.00 84.56 104 THR A N 1
ATOM 806 C CA . THR A 1 104 ? 7.287 6.796 14.048 1.00 84.56 104 THR A CA 1
ATOM 807 C C . THR A 1 104 ? 6.727 8.185 14.332 1.00 84.56 104 THR A C 1
ATOM 809 O O . THR A 1 104 ? 5.692 8.542 13.776 1.00 84.56 104 THR A O 1
ATOM 812 N N . GLU A 1 105 ? 7.420 8.988 15.139 1.00 84.06 105 GLU A N 1
ATOM 813 C CA . GLU A 1 105 ? 7.008 10.355 15.458 1.00 84.06 105 GLU A CA 1
ATOM 814 C C . GLU A 1 105 ? 6.919 11.226 14.200 1.00 84.06 105 GLU A C 1
ATOM 816 O O . GLU A 1 105 ? 5.903 11.883 13.976 1.00 84.06 105 GLU A O 1
ATOM 821 N N . MET A 1 106 ? 7.928 11.162 13.326 1.00 87.25 106 MET A N 1
ATOM 822 C CA . MET A 1 106 ? 7.919 11.887 12.057 1.00 87.25 106 MET A CA 1
ATOM 823 C C . MET A 1 106 ? 6.716 11.496 11.187 1.00 87.25 106 MET A C 1
ATOM 825 O O . MET A 1 106 ? 6.053 12.366 10.628 1.00 87.25 106 MET A O 1
ATOM 829 N N . ILE A 1 107 ? 6.409 10.200 11.076 1.00 85.94 107 ILE A N 1
ATOM 830 C CA . ILE A 1 107 ? 5.272 9.702 10.287 1.00 85.94 107 ILE A CA 1
ATOM 831 C C . ILE A 1 107 ? 3.939 10.163 10.891 1.00 85.94 107 ILE A C 1
ATOM 833 O O . ILE A 1 107 ? 3.040 10.581 10.162 1.00 85.94 107 ILE A O 1
ATOM 837 N N . LEU A 1 108 ? 3.806 10.141 12.221 1.00 82.12 108 LEU A N 1
ATOM 838 C CA . LEU A 1 108 ? 2.609 10.631 12.909 1.00 82.12 108 LEU A CA 1
ATOM 839 C C . LEU A 1 108 ? 2.377 12.125 12.662 1.00 82.12 108 LEU A C 1
ATOM 841 O O . LEU A 1 108 ? 1.246 12.530 12.375 1.00 82.12 108 LEU A O 1
ATOM 845 N N . GLN A 1 109 ? 3.449 12.920 12.705 1.00 82.88 109 GLN A N 1
ATOM 846 C CA . GLN A 1 109 ? 3.422 14.360 12.441 1.00 82.88 109 GLN A CA 1
ATOM 847 C C . GLN A 1 109 ? 3.098 14.701 10.976 1.00 82.88 109 GLN A C 1
ATOM 849 O O . GLN A 1 109 ? 2.630 15.803 10.700 1.00 82.88 109 GLN A O 1
ATOM 854 N N . GLN A 1 110 ? 3.240 13.759 10.036 1.00 82.62 110 GLN A N 1
ATOM 855 C CA . GLN A 1 110 ? 2.836 13.919 8.629 1.00 82.62 110 GLN A CA 1
ATOM 856 C C . GLN A 1 110 ? 1.320 13.735 8.401 1.00 82.62 110 GLN A C 1
ATOM 858 O O . GLN A 1 110 ? 0.879 13.274 7.350 1.00 82.62 110 GLN A O 1
ATOM 863 N N . GLY A 1 111 ? 0.499 14.105 9.387 1.00 80.75 111 GLY A N 1
ATOM 864 C CA . GLY A 1 111 ? -0.962 14.120 9.284 1.00 80.75 111 GLY A CA 1
ATOM 865 C C . GLY A 1 111 ? -1.661 12.801 9.624 1.00 80.75 111 GLY A C 1
ATOM 866 O O . GLY A 1 111 ? -2.886 12.792 9.734 1.00 80.75 111 GLY A O 1
ATOM 867 N N . ILE A 1 112 ? -0.927 11.706 9.863 1.00 86.50 112 ILE A N 1
ATOM 868 C CA . ILE A 1 112 ? -1.515 10.429 10.308 1.00 86.50 112 ILE A CA 1
ATOM 869 C C . ILE A 1 112 ? -2.223 10.598 11.655 1.00 86.50 112 ILE A C 1
ATOM 871 O O . ILE A 1 112 ? -3.331 10.095 11.827 1.00 86.50 112 ILE A O 1
ATOM 875 N N . GLN A 1 113 ? -1.635 11.359 12.586 1.00 84.31 113 GLN A N 1
ATOM 876 C CA . GLN A 1 113 ? -2.275 11.639 13.871 1.00 84.31 113 GLN A CA 1
ATOM 877 C C . GLN A 1 113 ? -3.641 12.319 13.689 1.00 84.31 113 GLN A C 1
ATOM 879 O O . GLN A 1 113 ? -4.635 11.866 14.252 1.00 84.31 113 GLN A O 1
ATOM 884 N N . GLN A 1 114 ? -3.708 13.358 12.852 1.00 83.19 114 GLN A N 1
ATOM 885 C CA . GLN A 1 114 ? -4.955 14.073 12.578 1.00 83.19 114 GLN A CA 1
ATOM 886 C C . GLN A 1 114 ? -6.004 13.152 11.938 1.00 83.19 114 GLN A C 1
ATOM 888 O O . GLN A 1 114 ? -7.168 13.178 12.328 1.00 83.19 114 GLN A O 1
ATOM 893 N N . LYS A 1 115 ? -5.592 12.283 11.004 1.00 86.62 115 LYS A N 1
ATOM 894 C CA . LYS A 1 115 ? -6.493 11.307 10.374 1.00 86.62 115 LYS A CA 1
ATOM 895 C C . LYS A 1 115 ? -7.071 10.307 11.372 1.00 86.62 115 LYS A C 1
ATOM 897 O O . LYS A 1 115 ? -8.256 9.995 11.273 1.00 86.62 115 LYS A O 1
ATOM 902 N N . LEU A 1 116 ? -6.275 9.820 12.328 1.00 86.50 116 LEU A N 1
ATOM 903 C CA . LEU A 1 116 ? -6.774 8.954 13.403 1.00 86.50 116 LEU A CA 1
ATOM 904 C C . LEU A 1 116 ? -7.830 9.691 14.239 1.00 86.50 116 LEU A C 1
ATOM 906 O O . LEU A 1 116 ? -8.913 9.156 14.475 1.00 86.50 116 LEU A O 1
ATOM 910 N N . GLU A 1 117 ? -7.558 10.944 14.615 1.00 84.19 117 GLU A N 1
ATOM 911 C CA . GLU A 1 117 ? -8.494 11.764 15.392 1.00 84.19 117 GLU A CA 1
ATOM 912 C C . GLU A 1 117 ? -9.812 12.028 14.662 1.00 84.19 117 GLU A C 1
ATOM 914 O O . GLU A 1 117 ? -10.895 11.887 15.237 1.00 84.19 117 GLU A O 1
ATOM 919 N N . ASP A 1 118 ? -9.739 12.387 13.385 1.00 87.00 118 ASP A N 1
ATOM 920 C CA . ASP A 1 118 ? -10.924 12.667 12.581 1.00 87.00 118 ASP A CA 1
ATOM 921 C C . ASP A 1 118 ? -11.730 11.397 12.312 1.00 87.00 118 ASP A C 1
ATOM 923 O O . ASP A 1 118 ? -12.960 11.422 12.389 1.00 87.00 118 ASP A O 1
ATOM 927 N N . THR A 1 119 ? -11.051 10.269 12.096 1.00 88.31 119 THR A N 1
ATOM 928 C CA . THR A 1 119 ? -11.686 8.955 11.944 1.00 88.31 119 THR A CA 1
ATOM 929 C C . THR A 1 119 ? -12.443 8.561 13.209 1.00 88.31 119 THR A C 1
ATOM 931 O O . THR A 1 119 ? -13.607 8.163 13.132 1.00 88.31 119 THR A O 1
ATOM 934 N N . GLN A 1 120 ? -11.838 8.736 14.390 1.00 86.81 120 GLN A N 1
ATOM 935 C CA . GLN A 1 120 ? -12.526 8.463 15.649 1.00 86.81 120 GLN A CA 1
ATOM 936 C C . GLN A 1 120 ? -13.775 9.337 15.791 1.00 86.81 120 GLN A C 1
ATOM 938 O O . GLN A 1 120 ? -14.859 8.822 16.051 1.00 86.81 120 GLN A O 1
ATOM 943 N N . LYS A 1 121 ? -13.647 10.654 15.582 1.00 87.69 121 LYS A N 1
ATOM 944 C CA . LYS A 1 121 ? -14.773 11.595 15.695 1.00 87.69 121 LYS A CA 1
ATOM 945 C C . LYS A 1 121 ? -15.914 11.231 14.750 1.00 87.69 121 LYS A C 1
ATOM 947 O O . LYS A 1 121 ? -17.074 11.334 15.140 1.00 87.69 121 LYS A O 1
ATOM 952 N N . GLN A 1 122 ? -15.606 10.800 13.528 1.00 89.62 122 GLN A N 1
ATOM 953 C CA . GLN A 1 122 ? -16.612 10.367 12.557 1.00 89.62 122 GLN A CA 1
ATOM 954 C C . GLN A 1 122 ? -17.378 9.130 13.037 1.00 89.62 122 GLN A C 1
ATOM 956 O O . GLN A 1 122 ? -18.609 9.124 12.972 1.00 89.62 122 GLN A O 1
ATOM 961 N N . VAL A 1 123 ? -16.678 8.120 13.566 1.00 89.50 123 VAL A N 1
ATOM 962 C CA . VAL A 1 123 ? -17.325 6.920 14.115 1.00 89.50 123 VAL A CA 1
ATOM 963 C C . VAL A 1 123 ? -18.159 7.272 15.346 1.00 89.50 123 VAL A C 1
ATOM 965 O O . VAL A 1 123 ? -19.331 6.926 15.402 1.00 89.50 123 VAL A O 1
ATOM 968 N N . LEU A 1 124 ? -17.619 8.029 16.300 1.00 87.88 124 LEU A N 1
ATOM 969 C CA . LEU A 1 124 ? -18.353 8.425 17.509 1.00 87.88 124 LEU A CA 1
ATOM 970 C C . LEU A 1 124 ? -19.620 9.228 17.179 1.00 87.88 124 LEU A C 1
ATOM 972 O O . LEU A 1 124 ? -20.696 8.951 17.708 1.00 87.88 124 LEU A O 1
ATOM 976 N N . LYS A 1 125 ? -19.526 10.149 16.211 1.00 91.62 125 LYS A N 1
ATOM 977 C CA . LYS A 1 125 ? -20.671 10.917 15.709 1.00 91.62 125 LYS A CA 1
ATOM 978 C C . LYS A 1 125 ? -21.755 10.028 15.090 1.00 91.62 125 LYS A C 1
ATOM 980 O O . LYS A 1 125 ? -22.931 10.339 15.242 1.00 91.62 125 LYS A O 1
ATOM 985 N N . LYS A 1 126 ? -21.395 8.927 14.415 1.00 93.75 126 LYS A N 1
ATOM 986 C CA . LYS A 1 126 ? -22.362 7.958 13.855 1.00 93.75 126 LYS A CA 1
ATOM 987 C C . LYS A 1 126 ? -23.244 7.331 14.941 1.00 93.75 126 LYS A C 1
ATOM 989 O O . LYS A 1 126 ? -24.403 7.029 14.675 1.00 93.75 126 LYS A O 1
ATOM 994 N N . TYR A 1 127 ? -22.705 7.148 16.144 1.00 91.75 127 TYR A N 1
ATOM 995 C CA . TYR A 1 127 ? -23.394 6.508 17.268 1.00 91.75 127 TYR A CA 1
ATOM 996 C C . TYR A 1 127 ? -23.982 7.490 18.288 1.00 91.75 127 TYR A C 1
ATOM 998 O O . TYR A 1 127 ? -24.577 7.033 19.271 1.00 91.75 127 TYR A O 1
ATOM 1006 N N . ASP A 1 128 ? -23.830 8.795 18.038 1.00 92.12 128 ASP A N 1
ATOM 1007 C CA . ASP A 1 128 ? -24.226 9.889 18.930 1.00 92.12 128 ASP A CA 1
ATOM 1008 C C . ASP A 1 128 ? -23.673 9.699 20.351 1.00 92.12 128 ASP A C 1
ATOM 1010 O O . ASP A 1 128 ? -24.408 9.677 21.334 1.00 92.12 128 ASP A O 1
ATOM 1014 N N . VAL A 1 129 ? -22.364 9.443 20.436 1.00 85.38 129 VAL A N 1
ATOM 1015 C CA . VAL A 1 129 ? -21.637 9.250 21.699 1.00 85.38 129 VAL A CA 1
ATOM 1016 C C . VAL A 1 129 ? -20.388 10.117 21.734 1.00 85.38 129 VAL A C 1
ATOM 1018 O O . VAL A 1 129 ? -19.812 10.439 20.690 1.00 85.38 129 VAL A O 1
ATOM 1021 N N . THR A 1 130 ? -19.926 10.468 22.931 1.00 83.69 130 THR A N 1
ATOM 1022 C CA . THR A 1 130 ? -18.632 11.140 23.103 1.00 83.69 130 THR A CA 1
ATOM 1023 C C . THR A 1 130 ? -17.500 10.142 23.345 1.00 83.69 130 THR A C 1
ATOM 1025 O O . THR A 1 130 ? -17.716 8.969 23.665 1.00 83.69 130 THR A O 1
ATOM 1028 N N . ALA A 1 131 ? -16.257 10.605 23.192 1.00 82.06 131 ALA A N 1
ATOM 1029 C CA . ALA A 1 131 ? -15.087 9.783 23.485 1.00 82.06 131 ALA A CA 1
ATOM 1030 C C . ALA A 1 131 ? -15.056 9.380 24.967 1.00 82.06 131 ALA A C 1
ATOM 1032 O O . ALA A 1 131 ? -14.745 8.237 25.294 1.00 82.06 131 ALA A O 1
ATOM 1033 N N . GLU A 1 132 ? -15.439 10.295 25.860 1.00 81.25 132 GLU A N 1
ATOM 1034 C CA . GLU A 1 132 ? -15.489 10.066 27.300 1.00 81.25 132 GLU A CA 1
ATOM 1035 C C . GLU A 1 132 ? -16.489 8.964 27.671 1.00 81.25 132 GLU A C 1
ATOM 1037 O O . GLU A 1 132 ? -16.182 8.138 28.534 1.00 81.25 132 GLU A O 1
ATOM 1042 N N . GLU A 1 133 ? -17.648 8.919 27.005 1.00 82.56 133 GLU A N 1
ATOM 1043 C CA . GLU A 1 133 ? -18.676 7.900 27.232 1.00 82.56 133 GLU A CA 1
ATOM 1044 C C . GLU A 1 133 ? -18.209 6.511 26.793 1.00 82.56 133 GLU A C 1
ATOM 1046 O O . GLU A 1 133 ? -18.326 5.548 27.556 1.00 82.56 133 GLU A O 1
ATOM 1051 N N . VAL A 1 134 ? -17.628 6.407 25.591 1.00 86.00 134 VAL A N 1
ATOM 1052 C CA . VAL A 1 134 ? -17.079 5.143 25.071 1.00 86.00 134 VAL 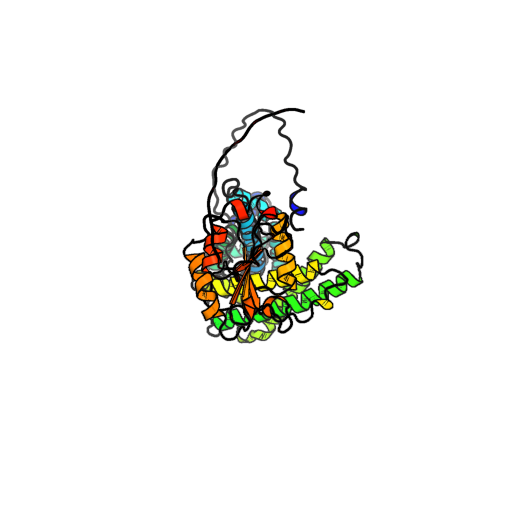A CA 1
ATOM 1053 C C . VAL A 1 134 ? -15.977 4.630 25.980 1.00 86.00 134 VAL A C 1
ATOM 1055 O O . VAL A 1 134 ? -15.952 3.459 26.340 1.00 86.00 134 VAL A O 1
ATOM 1058 N N . GLU A 1 135 ? -15.096 5.513 26.423 1.00 83.56 135 GLU A N 1
ATOM 1059 C CA . GLU A 1 135 ? -13.948 5.126 27.220 1.00 83.56 135 GLU A CA 1
ATOM 1060 C C . GLU A 1 135 ? -14.321 4.840 28.690 1.00 83.56 135 GLU A C 1
ATOM 1062 O O . GLU A 1 135 ? -13.609 4.133 29.406 1.00 83.56 135 GLU A O 1
ATOM 1067 N N . ALA A 1 136 ? -15.438 5.381 29.185 1.00 81.69 136 ALA A N 1
ATOM 1068 C CA . ALA A 1 136 ? -16.046 4.943 30.442 1.00 81.69 136 ALA A CA 1
ATOM 1069 C C . ALA A 1 136 ? -16.700 3.556 30.297 1.00 81.69 136 ALA A C 1
ATOM 1071 O O . ALA A 1 136 ? -16.594 2.726 31.204 1.00 81.69 136 ALA A O 1
ATOM 1072 N N . ALA A 1 137 ? -17.339 3.283 29.155 1.00 84.31 137 ALA A N 1
ATOM 1073 C CA . ALA A 1 137 ? -17.945 1.990 28.853 1.00 84.31 137 ALA A CA 1
ATOM 1074 C C . ALA A 1 137 ? -16.896 0.882 28.657 1.00 84.31 137 ALA A C 1
ATOM 1076 O O . ALA A 1 137 ? -17.044 -0.186 29.245 1.00 84.31 137 ALA A O 1
ATOM 1077 N N . GLN A 1 138 ? -15.798 1.143 27.938 1.00 84.75 138 GLN A N 1
ATOM 1078 C CA . GLN A 1 138 ? -14.672 0.206 27.797 1.00 84.75 138 GLN A CA 1
ATOM 1079 C C . GLN A 1 138 ? -14.113 -0.205 29.157 1.00 84.75 138 GLN A C 1
ATOM 1081 O O . GLN A 1 138 ? -13.962 -1.391 29.424 1.00 84.75 138 GLN A O 1
ATOM 1086 N N . LYS A 1 139 ? -13.923 0.759 30.066 1.00 85.19 139 LYS A N 1
ATOM 1087 C CA . LYS A 1 139 ? -13.483 0.471 31.436 1.00 85.19 139 LYS A CA 1
ATOM 1088 C C . LYS A 1 139 ? -14.501 -0.367 32.217 1.00 85.19 139 LYS A C 1
ATOM 1090 O O . LYS A 1 139 ? -14.123 -1.235 32.995 1.00 85.19 139 LYS A O 1
ATOM 1095 N N . ARG A 1 140 ? -15.801 -0.118 32.036 1.00 86.31 140 ARG A N 1
ATOM 1096 C CA . ARG A 1 140 ? -16.863 -0.904 32.689 1.00 86.31 140 ARG A CA 1
ATOM 1097 C C . ARG A 1 140 ? -16.863 -2.362 32.224 1.00 86.31 140 ARG A C 1
ATOM 1099 O O . ARG A 1 140 ? -17.125 -3.246 33.035 1.00 86.31 140 ARG A O 1
ATOM 1106 N N . TYR A 1 141 ? -16.586 -2.597 30.945 1.00 88.38 141 TYR A N 1
ATOM 1107 C CA . TYR A 1 141 ? -16.581 -3.920 30.322 1.00 88.38 141 TYR A CA 1
ATOM 1108 C C . TYR A 1 141 ? -15.159 -4.431 30.020 1.00 88.38 141 TYR A C 1
ATOM 1110 O O . TYR A 1 141 ? -14.982 -5.235 29.114 1.00 88.38 141 TYR A O 1
ATOM 1118 N N . GLU A 1 142 ? -14.148 -4.019 30.794 1.00 87.00 142 GLU A N 1
ATOM 1119 C CA . GLU A 1 142 ? -12.725 -4.349 30.557 1.00 87.00 142 GLU A CA 1
ATOM 1120 C C . GLU A 1 142 ? -12.416 -5.861 30.576 1.00 87.00 142 GLU A C 1
ATOM 1122 O O . GLU A 1 142 ? -11.408 -6.323 30.042 1.00 87.00 142 GLU A O 1
ATOM 1127 N N . ASN A 1 143 ? -13.298 -6.652 31.192 1.00 88.69 143 ASN A N 1
ATOM 1128 C CA . ASN A 1 143 ? -13.186 -8.108 31.269 1.00 88.69 143 ASN A CA 1
ATOM 1129 C C . ASN A 1 143 ? -13.924 -8.842 30.135 1.00 88.69 143 ASN A C 1
ATOM 1131 O O . ASN A 1 143 ? -13.839 -10.067 30.068 1.00 88.69 143 ASN A O 1
ATOM 1135 N N . ASP A 1 144 ? -14.660 -8.137 29.268 1.00 93.50 144 ASP A N 1
ATOM 1136 C CA . ASP A 1 144 ? -15.297 -8.747 28.098 1.00 93.50 144 ASP A CA 1
ATOM 1137 C C . ASP A 1 144 ? -14.238 -9.093 27.039 1.00 93.50 144 ASP A C 1
ATOM 1139 O O . ASP A 1 144 ? -13.369 -8.285 26.702 1.00 93.50 144 ASP A O 1
ATOM 1143 N N . GLU A 1 145 ? -14.311 -10.315 26.512 1.00 92.44 145 GLU A N 1
ATOM 1144 C CA . GLU A 1 145 ? -13.313 -10.851 25.585 1.00 92.44 145 GLU A CA 1
ATOM 1145 C C . GLU A 1 145 ? -13.200 -10.020 24.300 1.00 92.44 145 GLU A C 1
ATOM 1147 O O . GLU A 1 145 ? -12.093 -9.761 23.832 1.00 92.44 145 GLU A O 1
ATOM 1152 N N . HIS A 1 146 ? -14.324 -9.553 23.755 1.00 88.75 146 HIS A N 1
ATOM 1153 C CA . HIS A 1 146 ? -14.335 -8.769 22.523 1.00 88.75 146 HIS A CA 1
ATOM 1154 C C . HIS A 1 146 ? -13.696 -7.391 22.741 1.00 88.75 146 HIS A C 1
ATOM 1156 O O . HIS A 1 146 ? -12.915 -6.931 21.909 1.00 88.75 146 HIS A O 1
ATOM 1162 N N . ILE A 1 147 ? -13.946 -6.755 23.890 1.00 88.31 147 ILE A N 1
ATOM 1163 C CA . ILE A 1 147 ? -13.312 -5.472 24.238 1.00 88.31 147 ILE A CA 1
ATOM 1164 C C . ILE A 1 147 ? -11.794 -5.637 24.414 1.00 88.31 147 ILE A C 1
ATOM 1166 O O . ILE A 1 147 ? -11.019 -4.826 23.909 1.00 88.31 147 ILE A O 1
ATOM 1170 N N . GLN A 1 148 ? -11.338 -6.728 25.031 1.00 87.19 148 GLN A N 1
ATOM 1171 C CA . GLN A 1 148 ? -9.902 -7.020 25.121 1.00 87.19 148 GLN A CA 1
ATOM 1172 C C . GLN A 1 148 ? -9.268 -7.322 23.757 1.00 87.19 148 GLN A C 1
ATOM 1174 O O . GLN A 1 148 ? -8.116 -6.950 23.516 1.00 87.19 148 GLN A O 1
ATOM 1179 N N . GLN A 1 149 ? -9.988 -8.015 22.868 1.00 87.94 149 GLN A N 1
ATOM 1180 C CA . GLN A 1 149 ? -9.544 -8.265 21.495 1.00 87.94 149 GLN A CA 1
ATOM 1181 C C . GLN A 1 149 ? -9.416 -6.957 20.710 1.00 87.94 149 GLN A C 1
ATOM 1183 O O . GLN A 1 149 ? -8.433 -6.786 19.989 1.00 87.94 149 GLN A O 1
ATOM 1188 N N . PHE A 1 150 ? -10.347 -6.018 20.899 1.00 87.19 150 PHE A N 1
ATOM 1189 C CA . PHE A 1 150 ? -10.266 -4.676 20.331 1.00 87.19 150 PHE A CA 1
ATOM 1190 C C . PHE A 1 150 ? -8.981 -3.952 20.759 1.00 87.19 150 PHE A C 1
ATOM 1192 O O . PHE A 1 150 ? -8.213 -3.513 19.900 1.00 87.19 150 PHE A O 1
ATOM 1199 N N . GLU A 1 151 ? -8.706 -3.868 22.065 1.00 83.25 151 GLU A N 1
ATOM 1200 C CA . GLU A 1 151 ? -7.544 -3.136 22.591 1.00 83.25 151 GLU A CA 1
ATOM 1201 C C . GLU A 1 151 ? -6.218 -3.739 22.109 1.00 83.25 151 GLU A C 1
ATOM 1203 O O . GLU A 1 151 ? -5.407 -3.059 21.473 1.00 83.25 151 GLU A O 1
ATOM 1208 N N . LYS A 1 152 ? -6.033 -5.049 22.327 1.00 85.12 152 LYS A N 1
ATOM 1209 C CA . LYS A 1 152 ? -4.838 -5.786 21.874 1.00 85.12 152 LYS A CA 1
ATOM 1210 C C . LYS A 1 152 ? -4.675 -5.718 20.362 1.00 85.12 152 LYS A C 1
ATOM 1212 O O . LYS A 1 152 ? -3.566 -5.678 19.828 1.00 85.12 152 LYS A O 1
ATOM 1217 N N . GLY A 1 153 ? -5.800 -5.738 19.669 1.00 85.50 153 GLY A N 1
ATOM 1218 C CA . GLY A 1 153 ? -5.880 -5.665 18.237 1.00 85.50 153 GLY A CA 1
ATOM 1219 C C . GLY A 1 153 ? -5.386 -4.342 17.667 1.00 85.50 153 GLY A C 1
ATOM 1220 O O . GLY A 1 153 ? -4.559 -4.333 16.754 1.00 85.50 153 GLY A O 1
ATOM 1221 N N . MET A 1 154 ? -5.833 -3.230 18.248 1.00 87.12 154 MET A N 1
ATOM 1222 C CA . MET A 1 154 ? -5.368 -1.893 17.887 1.00 87.12 154 MET A CA 1
ATOM 1223 C C . MET A 1 154 ? -3.861 -1.739 18.122 1.00 87.12 154 MET A C 1
ATOM 1225 O O . MET A 1 154 ? -3.145 -1.263 17.238 1.00 87.12 154 MET A O 1
ATOM 1229 N N . ASP A 1 155 ? -3.363 -2.216 19.269 1.00 85.50 155 ASP A N 1
ATOM 1230 C CA . ASP A 1 155 ? -1.929 -2.244 19.583 1.00 85.50 155 ASP A CA 1
ATOM 1231 C C . ASP A 1 155 ? -1.123 -3.018 18.531 1.00 85.50 155 ASP A C 1
ATOM 1233 O O . ASP A 1 155 ? -0.094 -2.542 18.044 1.00 85.50 155 ASP A O 1
ATOM 1237 N N . SER A 1 156 ? -1.602 -4.204 18.149 1.00 88.06 156 SER A N 1
ATOM 1238 C CA . SER A 1 156 ? -0.954 -5.059 17.152 1.00 88.06 156 SER A CA 1
ATOM 1239 C C . SER A 1 156 ? -0.921 -4.413 15.764 1.00 88.06 156 SER A C 1
ATOM 1241 O O . SER A 1 156 ? 0.119 -4.418 15.090 1.00 88.06 156 SER A O 1
ATOM 1243 N N . MET A 1 157 ? -2.033 -3.804 15.337 1.00 90.75 157 MET A N 1
ATOM 1244 C CA . MET A 1 157 ? -2.103 -3.092 14.061 1.00 90.75 157 MET A CA 1
ATOM 1245 C C . MET A 1 157 ? -1.137 -1.906 14.038 1.00 90.75 157 MET A C 1
ATOM 1247 O O . MET A 1 157 ? -0.366 -1.759 13.087 1.00 90.75 157 MET A O 1
ATOM 1251 N N . PHE A 1 158 ? -1.110 -1.104 15.104 1.00 88.94 158 PHE A N 1
ATOM 1252 C CA . PHE A 1 158 ? -0.196 0.028 15.217 1.00 88.94 158 PHE A CA 1
ATOM 1253 C C . PHE A 1 158 ? 1.270 -0.425 15.214 1.00 88.94 158 PHE A C 1
ATOM 1255 O O . PHE A 1 158 ? 2.085 0.102 14.459 1.00 88.94 158 PHE A O 1
ATOM 1262 N N . ALA A 1 159 ? 1.608 -1.453 15.996 1.00 89.06 159 ALA A N 1
ATOM 1263 C CA . ALA A 1 159 ? 2.956 -2.019 16.042 1.00 89.06 159 ALA A CA 1
ATOM 1264 C C . ALA A 1 159 ? 3.408 -2.618 14.698 1.00 89.06 159 ALA A C 1
ATOM 1266 O O . ALA A 1 159 ? 4.604 -2.667 14.404 1.00 89.06 159 ALA A O 1
ATOM 1267 N N . SER A 1 160 ? 2.469 -3.091 13.879 1.00 90.88 160 SER A N 1
ATOM 1268 C CA . SER A 1 160 ? 2.750 -3.539 12.513 1.00 90.88 160 SER A CA 1
ATOM 1269 C C . SER A 1 160 ? 3.003 -2.348 11.589 1.00 90.88 160 SER A C 1
ATOM 1271 O O . SER A 1 160 ? 4.007 -2.332 10.870 1.00 90.88 160 SER A O 1
ATOM 1273 N N . ALA A 1 161 ? 2.167 -1.312 11.677 1.00 91.88 161 ALA A N 1
ATOM 1274 C CA . ALA A 1 161 ? 2.281 -0.105 10.869 1.00 91.88 161 ALA A CA 1
ATOM 1275 C C . ALA A 1 161 ? 3.589 0.664 11.123 1.00 91.88 161 ALA A C 1
ATOM 1277 O O . ALA A 1 161 ? 4.284 1.013 10.171 1.00 91.88 161 ALA A O 1
ATOM 1278 N N . THR A 1 162 ? 4.018 0.818 12.382 1.00 90.44 162 THR A N 1
ATOM 1279 C CA . THR A 1 162 ? 5.333 1.404 12.739 1.00 90.44 162 THR A CA 1
ATOM 1280 C C . THR A 1 162 ? 6.517 0.586 12.219 1.00 90.44 162 THR A C 1
ATOM 1282 O O . THR A 1 162 ? 7.638 1.081 12.068 1.00 90.44 162 THR A O 1
ATOM 1285 N N . LYS A 1 163 ? 6.286 -0.689 11.897 1.00 89.44 163 LYS A N 1
ATOM 1286 C CA . LYS A 1 163 ? 7.262 -1.567 11.251 1.00 89.44 163 LYS A CA 1
ATOM 1287 C C . LYS A 1 163 ? 7.152 -1.559 9.724 1.00 89.44 163 LYS A C 1
ATOM 1289 O O . LYS A 1 163 ? 7.909 -2.287 9.090 1.00 89.44 163 LYS A O 1
ATOM 1294 N N . GLY A 1 164 ? 6.305 -0.722 9.129 1.00 88.94 164 GLY A N 1
ATOM 1295 C CA . GLY A 1 164 ? 6.084 -0.696 7.682 1.00 88.94 164 GLY A CA 1
ATOM 1296 C C . GLY A 1 164 ? 5.400 -1.961 7.160 1.00 88.94 164 GLY A C 1
ATOM 1297 O O . GLY A 1 164 ? 5.420 -2.232 5.962 1.00 88.94 164 GLY A O 1
ATOM 1298 N N . LYS A 1 165 ? 4.816 -2.762 8.059 1.00 90.50 165 LYS A N 1
ATOM 1299 C CA . LYS A 1 165 ? 4.085 -3.982 7.726 1.00 90.50 165 LYS A CA 1
ATOM 1300 C C . LYS A 1 165 ? 2.598 -3.676 7.695 1.00 90.50 165 LYS A C 1
ATOM 1302 O O . LYS A 1 165 ? 2.101 -2.921 8.526 1.00 90.50 165 LYS A O 1
ATOM 1307 N N . MET A 1 166 ? 1.892 -4.281 6.747 1.00 90.56 166 MET A N 1
ATOM 1308 C CA . MET A 1 166 ? 0.448 -4.095 6.635 1.00 90.56 166 MET A CA 1
ATOM 1309 C C . MET A 1 166 ? -0.248 -4.653 7.887 1.00 90.56 166 MET A C 1
ATOM 1311 O O . MET A 1 166 ? -0.017 -5.818 8.221 1.00 90.56 166 MET A O 1
ATOM 1315 N N . PRO A 1 167 ? -1.064 -3.851 8.592 1.00 92.19 167 PRO A N 1
ATOM 1316 C CA . PRO A 1 167 ? -1.855 -4.337 9.714 1.00 92.19 167 PRO A CA 1
ATOM 1317 C C . PRO A 1 167 ? -2.908 -5.362 9.272 1.00 92.19 167 PRO A C 1
ATOM 1319 O O . PRO A 1 167 ? -3.527 -5.227 8.215 1.00 92.19 167 PRO A O 1
ATOM 1322 N N . ILE A 1 168 ? -3.139 -6.358 10.126 1.00 91.00 168 ILE A N 1
ATOM 1323 C CA . ILE A 1 168 ? -4.206 -7.359 9.995 1.00 91.00 168 ILE A CA 1
ATOM 1324 C C . ILE A 1 168 ? -5.285 -7.024 11.023 1.00 91.00 168 ILE A C 1
ATOM 1326 O O . ILE A 1 168 ? -4.957 -6.754 12.181 1.00 91.00 168 ILE A O 1
ATOM 1330 N N . ILE A 1 169 ? -6.556 -7.040 10.611 1.00 88.25 169 ILE A N 1
ATOM 1331 C CA . ILE A 1 169 ? -7.670 -6.810 11.534 1.00 88.25 169 ILE A CA 1
ATOM 1332 C C . ILE A 1 169 ? -7.699 -7.905 12.619 1.00 88.25 169 ILE A C 1
ATOM 1334 O O . ILE A 1 169 ? -7.519 -9.085 12.315 1.00 88.25 169 ILE A O 1
ATOM 1338 N N . PRO A 1 170 ? -7.937 -7.551 13.890 1.00 82.38 170 PRO A N 1
ATOM 1339 C CA . PRO A 1 170 ? -8.037 -8.524 14.977 1.00 82.38 170 PRO A CA 1
ATOM 1340 C C . PRO A 1 170 ? -9.211 -9.480 14.763 1.00 82.38 170 PRO A C 1
ATOM 1342 O O . PRO A 1 170 ? -10.281 -9.059 14.337 1.00 82.38 170 PRO A O 1
ATOM 1345 N N . GLY A 1 171 ? -9.017 -10.768 15.053 1.00 79.06 171 GLY A N 1
ATOM 1346 C CA . GLY A 1 171 ? -10.053 -11.781 14.816 1.00 79.06 171 GLY A CA 1
ATOM 1347 C C . GLY A 1 171 ? -10.335 -12.048 13.333 1.00 79.06 171 GLY A C 1
ATOM 1348 O O . GLY A 1 171 ? -11.329 -12.689 13.011 1.00 79.06 171 GLY A O 1
ATOM 1349 N N . PHE A 1 172 ? -9.479 -11.565 12.423 1.00 83.38 172 PHE A N 1
ATOM 1350 C CA . PHE A 1 172 ? -9.604 -11.851 11.001 1.00 83.38 172 PHE A CA 1
ATOM 1351 C C . PHE A 1 172 ? -9.518 -13.357 10.735 1.00 83.38 172 PHE A C 1
ATOM 1353 O O . PHE A 1 172 ? -8.492 -13.995 10.976 1.00 83.38 172 PHE A O 1
ATOM 1360 N N . GLU A 1 173 ? -10.590 -13.892 10.162 1.00 83.88 173 GLU A N 1
ATOM 1361 C CA . GLU A 1 173 ? -10.631 -15.228 9.588 1.00 83.88 173 GLU A CA 1
ATOM 1362 C C . GLU A 1 173 ? -10.694 -15.118 8.066 1.00 83.88 173 GLU A C 1
ATOM 1364 O O . GLU A 1 173 ? -11.522 -14.388 7.514 1.00 83.88 173 GLU A O 1
ATOM 1369 N N . MET A 1 174 ? -9.819 -15.853 7.377 1.00 86.50 174 MET A N 1
ATOM 1370 C CA . MET A 1 174 ? -9.775 -15.855 5.918 1.00 86.50 174 MET A CA 1
ATOM 1371 C C . MET A 1 174 ? -11.082 -16.436 5.353 1.00 86.50 174 MET A C 1
ATOM 1373 O O . MET A 1 174 ? -11.379 -17.614 5.597 1.00 86.50 174 MET A O 1
ATOM 1377 N N . PRO A 1 175 ? -11.857 -15.674 4.557 1.00 90.06 175 PRO A N 1
ATOM 1378 C CA . PRO A 1 175 ? -13.022 -16.223 3.880 1.00 90.06 175 PRO A CA 1
ATOM 1379 C C . PRO A 1 175 ? -12.601 -17.378 2.968 1.00 90.06 175 PRO A C 1
ATOM 138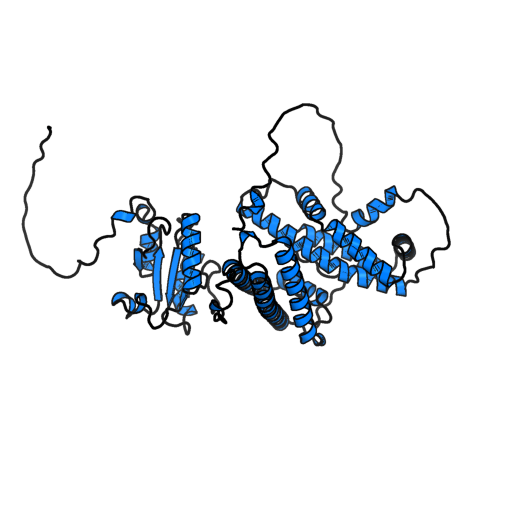1 O O . PRO A 1 175 ? -11.677 -17.237 2.172 1.00 90.06 175 PRO A O 1
ATOM 1384 N N . LYS A 1 176 ? -13.306 -18.515 3.022 1.00 88.56 176 LYS A N 1
ATOM 1385 C CA . LYS A 1 176 ? -12.948 -19.711 2.229 1.00 88.56 176 LYS A CA 1
ATOM 1386 C C . LYS A 1 176 ? -12.885 -19.451 0.719 1.00 88.56 176 LYS A C 1
ATOM 1388 O O . LYS A 1 176 ? -12.119 -20.102 0.020 1.00 88.56 176 LYS A O 1
ATOM 1393 N N . ALA A 1 177 ? -13.705 -18.524 0.226 1.00 90.31 177 ALA A N 1
ATOM 1394 C CA . ALA A 1 177 ? -13.735 -18.134 -1.182 1.00 90.31 177 ALA A CA 1
ATOM 1395 C C . ALA A 1 177 ? -12.554 -17.226 -1.584 1.00 90.31 177 ALA A C 1
ATOM 1397 O O . ALA A 1 177 ? -12.247 -17.113 -2.769 1.00 90.31 177 ALA A O 1
ATOM 1398 N N . LEU A 1 178 ? -11.880 -16.594 -0.618 1.00 91.31 178 LEU A N 1
ATOM 1399 C CA . LEU A 1 178 ? -10.762 -15.680 -0.839 1.00 91.31 178 LEU A CA 1
ATOM 1400 C C . LEU A 1 178 ? -9.429 -16.440 -0.840 1.00 91.31 178 LEU A C 1
ATOM 1402 O O . LEU A 1 178 ? -8.583 -16.282 0.039 1.00 91.31 178 LEU A O 1
ATOM 1406 N N . THR A 1 179 ? -9.255 -17.297 -1.842 1.00 92.62 179 THR A N 1
ATOM 1407 C CA . THR A 1 179 ? -7.993 -18.010 -2.088 1.00 92.62 179 THR A CA 1
ATOM 1408 C C . THR A 1 179 ? -6.891 -17.057 -2.571 1.00 92.62 179 THR A C 1
ATOM 1410 O O . THR A 1 179 ? -7.162 -15.909 -2.928 1.00 92.62 179 THR A O 1
ATOM 1413 N N . VAL A 1 180 ? -5.646 -17.544 -2.628 1.00 90.00 180 VAL A N 1
ATOM 1414 C CA . VAL A 1 180 ? -4.485 -16.824 -3.190 1.00 90.00 180 VAL A CA 1
ATOM 1415 C C . VAL A 1 180 ? -4.787 -16.289 -4.598 1.00 90.00 180 VAL A C 1
ATOM 1417 O O . VAL A 1 180 ? -4.691 -15.084 -4.830 1.00 90.00 180 VAL A O 1
ATOM 1420 N N . ASP A 1 181 ? -5.244 -17.158 -5.505 1.00 86.38 181 ASP A N 1
ATOM 1421 C CA . ASP A 1 181 ? -5.567 -16.791 -6.893 1.00 86.38 181 ASP A CA 1
ATOM 1422 C C . ASP A 1 181 ? -6.689 -15.753 -6.974 1.00 86.38 181 ASP A C 1
ATOM 1424 O O . ASP A 1 181 ? -6.631 -14.808 -7.762 1.00 86.38 181 ASP A O 1
ATOM 1428 N N . MET A 1 182 ? -7.720 -15.902 -6.137 1.00 91.81 182 MET A N 1
ATOM 1429 C CA . MET A 1 182 ? -8.825 -14.949 -6.101 1.00 91.81 182 MET A CA 1
ATOM 1430 C C . MET A 1 182 ? -8.362 -13.589 -5.575 1.00 91.81 182 MET A C 1
ATOM 1432 O O . MET A 1 182 ? -8.755 -12.554 -6.108 1.00 91.81 182 MET A O 1
ATOM 1436 N N . CYS A 1 183 ? -7.489 -13.579 -4.569 1.00 92.94 183 CYS A N 1
ATOM 1437 C CA . CYS A 1 183 ? -6.898 -12.358 -4.040 1.00 92.94 183 CYS A CA 1
ATOM 1438 C C . CYS A 1 183 ? -6.095 -11.618 -5.124 1.00 92.94 183 CYS A C 1
ATOM 1440 O O . CYS A 1 183 ? -6.328 -10.429 -5.345 1.00 92.94 183 CYS A O 1
ATOM 1442 N N . LEU A 1 184 ? -5.234 -12.322 -5.871 1.00 86.94 184 LEU A N 1
ATOM 1443 C CA . LEU A 1 184 ? -4.495 -11.746 -7.005 1.00 86.94 184 LEU A CA 1
ATOM 1444 C C . LEU A 1 184 ? -5.434 -11.192 -8.080 1.00 86.94 184 LEU A C 1
ATOM 1446 O O . LEU A 1 184 ? -5.272 -10.051 -8.508 1.00 86.94 184 LEU A O 1
ATOM 1450 N N . LYS A 1 185 ? -6.478 -11.940 -8.444 1.00 90.25 185 LYS A N 1
ATOM 1451 C CA . LYS A 1 185 ? -7.487 -11.496 -9.413 1.00 90.25 185 LYS A CA 1
ATOM 1452 C C . LYS A 1 185 ? -8.202 -10.212 -8.977 1.00 90.25 185 LYS A C 1
ATOM 1454 O O . LYS A 1 185 ? -8.466 -9.330 -9.797 1.00 90.25 185 LYS A O 1
ATOM 1459 N N . ILE A 1 186 ? -8.524 -10.083 -7.688 1.00 91.62 186 ILE A N 1
ATOM 1460 C CA . ILE A 1 186 ? -9.123 -8.859 -7.142 1.00 91.62 186 ILE A CA 1
ATOM 1461 C C . ILE A 1 186 ? -8.114 -7.704 -7.208 1.00 91.62 186 ILE A C 1
ATOM 1463 O O . ILE A 1 186 ? -8.488 -6.605 -7.618 1.00 91.62 186 ILE A O 1
ATOM 1467 N N . LEU A 1 187 ? -6.840 -7.935 -6.872 1.00 91.19 187 LEU A N 1
ATOM 1468 C CA . LEU A 1 187 ? -5.780 -6.922 -6.970 1.00 91.19 187 LEU A CA 1
ATOM 1469 C C . LEU A 1 187 ? -5.544 -6.451 -8.416 1.00 91.19 187 LEU A C 1
ATOM 1471 O O . LEU A 1 187 ? -5.389 -5.255 -8.657 1.00 91.19 187 LEU A O 1
ATOM 1475 N N . GLU A 1 188 ? -5.583 -7.350 -9.397 1.00 86.94 188 GLU A N 1
ATOM 1476 C CA . GLU A 1 188 ? -5.516 -6.995 -10.820 1.00 86.94 188 GLU A CA 1
ATOM 1477 C C . GLU A 1 188 ? -6.706 -6.137 -11.258 1.00 86.94 188 GLU A C 1
ATOM 1479 O O . GLU A 1 188 ? -6.540 -5.141 -11.972 1.00 86.94 188 GLU A O 1
ATOM 1484 N N . ALA A 1 189 ? -7.912 -6.477 -10.794 1.00 88.62 189 ALA A N 1
ATOM 1485 C CA . ALA A 1 189 ? -9.110 -5.688 -11.061 1.00 88.62 189 ALA A CA 1
ATOM 1486 C C . ALA A 1 189 ? -9.018 -4.289 -10.429 1.00 88.62 189 ALA A C 1
ATOM 1488 O O . ALA A 1 189 ? -9.335 -3.298 -11.089 1.00 88.62 189 ALA A O 1
ATOM 1489 N N . VAL A 1 190 ? -8.522 -4.194 -9.188 1.00 91.19 190 VAL A N 1
ATOM 1490 C CA . VAL A 1 190 ? -8.204 -2.917 -8.529 1.00 91.19 190 VAL A CA 1
ATOM 1491 C C . VAL A 1 190 ? -7.224 -2.115 -9.385 1.00 91.19 190 VAL A C 1
ATOM 1493 O O . VAL A 1 190 ? -7.456 -0.933 -9.642 1.00 91.19 190 VAL A O 1
ATOM 1496 N N . ASN A 1 191 ? -6.151 -2.741 -9.869 1.00 87.88 191 ASN A N 1
ATOM 1497 C CA . ASN A 1 191 ? -5.129 -2.047 -10.646 1.00 87.88 191 ASN A CA 1
ATOM 1498 C C . ASN A 1 191 ? -5.650 -1.531 -11.982 1.00 87.88 191 ASN A C 1
ATOM 1500 O O . ASN A 1 191 ? -5.382 -0.383 -12.341 1.00 87.88 191 ASN A O 1
ATOM 1504 N N . THR A 1 192 ? -6.442 -2.344 -12.673 1.00 86.88 192 THR A N 1
ATOM 1505 C CA . THR A 1 192 ? -7.087 -1.977 -13.936 1.00 86.88 192 THR A CA 1
ATOM 1506 C C . THR A 1 192 ? -7.991 -0.757 -13.757 1.00 86.88 192 THR A C 1
ATOM 1508 O O . THR A 1 192 ? -7.918 0.200 -14.529 1.00 86.88 192 THR A O 1
ATOM 1511 N N . GLU A 1 193 ? -8.795 -0.739 -12.694 1.00 90.75 193 GLU A N 1
ATOM 1512 C CA . GLU A 1 193 ? -9.663 0.396 -12.376 1.00 90.75 193 GLU A CA 1
ATOM 1513 C C . GLU A 1 193 ? -8.902 1.654 -11.990 1.00 90.75 193 GLU A C 1
ATOM 1515 O O . GLU A 1 193 ? -9.260 2.750 -12.429 1.00 90.75 193 GLU A O 1
ATOM 1520 N N . LYS A 1 194 ? -7.835 1.511 -11.196 1.00 91.31 194 LYS A N 1
ATOM 1521 C CA . LYS A 1 194 ? -6.968 2.634 -10.830 1.00 91.31 194 LYS A CA 1
ATOM 1522 C C . LYS A 1 194 ? -6.387 3.283 -12.076 1.00 91.31 194 LYS A C 1
ATOM 1524 O O . LYS A 1 194 ? -6.502 4.494 -12.225 1.00 91.31 194 LYS A O 1
ATOM 1529 N N . LEU A 1 195 ? -5.840 2.493 -13.001 1.00 86.94 195 LEU A N 1
ATOM 1530 C CA . LEU A 1 195 ? -5.276 3.011 -14.248 1.00 86.94 195 LEU A CA 1
ATOM 1531 C C . LEU A 1 195 ? -6.334 3.714 -15.108 1.00 86.94 195 LEU A C 1
ATOM 1533 O O . LEU A 1 195 ? -6.089 4.819 -15.591 1.00 86.94 195 LEU A O 1
ATOM 1537 N N . ALA A 1 196 ? -7.527 3.129 -15.249 1.00 87.00 196 ALA A N 1
ATOM 1538 C CA . ALA A 1 196 ? -8.619 3.737 -16.007 1.00 87.00 196 ALA A CA 1
ATOM 1539 C C . ALA A 1 196 ? -9.048 5.093 -15.422 1.00 87.00 196 ALA A C 1
ATOM 1541 O O . ALA A 1 196 ? -9.201 6.077 -16.153 1.00 87.00 196 ALA A O 1
ATOM 1542 N N . ARG A 1 197 ? -9.204 5.170 -14.095 1.00 91.81 197 ARG A N 1
ATOM 1543 C CA . ARG A 1 197 ? -9.598 6.406 -13.406 1.00 91.81 197 ARG A CA 1
ATOM 1544 C C . ARG A 1 197 ? -8.482 7.437 -13.400 1.00 91.81 197 ARG A C 1
ATOM 1546 O O . ARG A 1 197 ? -8.762 8.596 -13.664 1.00 91.81 197 ARG A O 1
ATOM 1553 N N . PHE A 1 198 ? -7.233 7.031 -13.188 1.00 90.31 198 PHE A N 1
ATOM 1554 C CA . PHE A 1 198 ? -6.079 7.933 -13.235 1.00 90.31 198 PHE A CA 1
ATOM 1555 C C . PHE A 1 198 ? -5.925 8.548 -14.617 1.00 90.31 198 PHE A C 1
ATOM 1557 O O . PHE A 1 198 ? -5.745 9.756 -14.724 1.00 90.31 198 PHE A O 1
ATOM 1564 N N . ARG A 1 199 ? -6.073 7.746 -15.677 1.00 87.50 199 ARG A N 1
ATOM 1565 C CA . ARG A 1 199 ? -6.060 8.243 -17.053 1.00 87.50 199 ARG A CA 1
ATOM 1566 C C . ARG A 1 199 ? -7.122 9.317 -17.262 1.00 87.50 199 ARG A C 1
ATOM 1568 O O . ARG A 1 199 ? -6.821 10.358 -17.834 1.00 87.50 199 ARG A O 1
ATOM 1575 N N . LYS A 1 200 ? -8.348 9.082 -16.790 1.00 89.00 200 LYS A N 1
ATOM 1576 C CA . LYS A 1 200 ? -9.427 10.072 -16.871 1.00 89.00 200 LYS A CA 1
ATOM 1577 C C . LYS A 1 200 ? -9.097 11.334 -16.067 1.00 89.00 200 LYS A C 1
ATOM 1579 O O . LYS A 1 200 ? -9.132 12.421 -16.624 1.00 89.00 200 LYS A O 1
ATOM 1584 N N . THR A 1 201 ? -8.722 11.183 -14.798 1.00 90.50 201 THR A N 1
ATOM 1585 C CA . THR A 1 201 ? -8.379 12.299 -13.907 1.00 90.50 201 THR A CA 1
ATOM 1586 C C . THR A 1 201 ? -7.254 13.156 -14.477 1.00 90.50 201 THR A C 1
ATOM 1588 O O . THR A 1 201 ? -7.358 14.376 -14.463 1.00 90.50 201 THR A O 1
ATOM 1591 N N . LEU A 1 202 ? -6.201 12.537 -15.015 1.00 88.44 202 LEU A N 1
ATOM 1592 C CA . LEU A 1 202 ? -5.082 13.258 -15.615 1.00 88.44 202 LEU A CA 1
ATOM 1593 C C . LEU A 1 202 ? -5.498 13.996 -16.892 1.00 88.44 202 LEU A C 1
ATOM 1595 O O . LEU A 1 202 ? -5.090 15.137 -17.073 1.00 88.44 202 LEU A O 1
ATOM 1599 N N . LYS A 1 203 ? -6.343 13.404 -17.749 1.00 86.94 203 LYS A N 1
ATOM 1600 C CA . LYS A 1 203 ? -6.895 14.113 -18.918 1.00 86.94 203 LYS A CA 1
ATOM 1601 C C . LYS A 1 203 ? -7.701 15.337 -18.500 1.00 86.94 203 LYS A C 1
ATOM 1603 O O . LYS A 1 203 ? -7.448 16.428 -18.998 1.00 86.94 203 LYS A O 1
ATOM 1608 N N . ASP A 1 204 ? -8.634 15.155 -17.570 1.00 88.25 204 ASP A N 1
ATOM 1609 C CA . ASP A 1 204 ? -9.495 16.233 -17.083 1.00 88.25 204 ASP A CA 1
ATOM 1610 C C . ASP A 1 204 ? -8.656 17.345 -16.420 1.00 88.25 204 ASP A C 1
ATOM 1612 O O . ASP A 1 204 ? -8.948 18.529 -16.580 1.00 88.25 204 ASP A O 1
ATOM 1616 N N . PHE A 1 205 ? -7.585 16.976 -15.709 1.00 88.38 205 PHE A N 1
ATOM 1617 C CA . PHE A 1 205 ? -6.651 17.916 -15.092 1.00 88.38 205 PHE A CA 1
ATOM 1618 C C . PHE A 1 205 ? -5.852 18.709 -16.134 1.00 88.38 205 PHE A C 1
ATOM 1620 O O . PHE A 1 205 ? -5.842 19.937 -16.087 1.00 88.38 205 PHE A O 1
ATOM 1627 N N . TRP A 1 206 ? -5.235 18.051 -17.119 1.00 84.81 206 TRP A N 1
ATOM 1628 C CA . TRP A 1 206 ? -4.440 18.746 -18.138 1.00 84.81 206 TRP A CA 1
ATOM 1629 C C . TRP A 1 206 ? -5.280 19.574 -19.114 1.00 84.81 206 TRP A C 1
ATOM 1631 O O . TRP A 1 206 ? -4.785 20.556 -19.657 1.00 84.81 206 TRP A O 1
ATOM 1641 N N . GLN A 1 207 ? -6.562 19.246 -19.297 1.00 84.38 207 GLN A N 1
ATOM 1642 C CA . GLN A 1 207 ? -7.494 20.122 -20.015 1.00 84.38 207 GLN A CA 1
ATOM 1643 C C . GLN A 1 207 ? -7.725 21.450 -19.284 1.00 84.38 207 GLN A C 1
ATOM 1645 O O . GLN A 1 207 ? -7.890 22.483 -19.929 1.00 84.38 207 GLN A O 1
ATOM 1650 N N . LYS A 1 208 ? -7.735 21.432 -17.945 1.00 85.19 208 LYS A N 1
ATOM 1651 C CA . LYS A 1 208 ? -7.861 22.642 -17.120 1.00 85.19 208 LYS A CA 1
ATOM 1652 C C . LYS A 1 208 ? -6.536 23.392 -16.977 1.00 85.19 208 LYS A C 1
ATOM 1654 O O . LYS A 1 208 ? -6.545 24.618 -16.944 1.00 85.19 208 LYS A O 1
ATOM 1659 N N . HIS A 1 209 ? -5.421 22.663 -16.925 1.00 82.12 209 HIS A N 1
ATOM 1660 C CA . HIS A 1 209 ? -4.066 23.195 -16.759 1.00 82.12 209 HIS A CA 1
ATOM 1661 C C . HIS A 1 209 ? -3.179 22.818 -17.957 1.00 82.12 209 HIS A C 1
ATOM 1663 O O . HIS A 1 209 ? -2.290 21.979 -17.823 1.00 82.12 209 HIS A O 1
ATOM 1669 N N . PRO A 1 210 ? -3.383 23.417 -19.144 1.00 72.12 210 PRO A N 1
ATOM 1670 C CA . PRO A 1 210 ? -2.628 23.059 -20.349 1.00 72.12 210 PRO A CA 1
ATOM 1671 C C . PRO A 1 210 ? -1.128 23.385 -20.256 1.00 72.12 210 PRO A C 1
ATOM 1673 O O . PRO A 1 210 ? -0.334 22.852 -21.029 1.00 72.12 210 PRO A O 1
ATOM 1676 N N . HIS A 1 211 ? -0.717 24.229 -19.304 1.00 72.19 211 HIS A N 1
ATOM 1677 C CA . HIS A 1 211 ? 0.683 24.538 -19.029 1.00 72.19 211 HIS A CA 1
ATOM 1678 C C . HIS A 1 211 ? 1.122 23.937 -17.682 1.00 72.19 211 HIS A C 1
ATOM 1680 O O . HIS A 1 211 ? 0.544 24.281 -16.651 1.00 72.19 211 HIS A O 1
ATOM 1686 N N . PRO A 1 212 ? 2.173 23.090 -17.648 1.00 69.69 212 PRO A N 1
ATOM 1687 C CA . PRO A 1 212 ? 2.627 22.427 -16.419 1.00 69.69 212 PRO A CA 1
ATOM 1688 C C . PRO A 1 212 ? 3.039 23.371 -15.283 1.00 69.69 212 PRO A C 1
ATOM 1690 O O . PRO A 1 212 ? 3.005 22.980 -14.122 1.00 69.69 212 PRO A O 1
ATOM 1693 N N . VAL A 1 213 ? 3.438 24.603 -15.611 1.00 69.19 213 VAL A N 1
ATOM 1694 C CA . VAL A 1 213 ? 3.874 25.618 -14.636 1.00 69.19 213 VAL A CA 1
ATOM 1695 C C . VAL A 1 213 ? 2.695 26.174 -13.826 1.00 69.19 213 VAL A C 1
ATOM 1697 O O . VAL A 1 213 ? 2.878 26.564 -12.678 1.00 69.19 213 VAL A O 1
ATOM 1700 N N . ASP A 1 214 ? 1.485 26.135 -14.388 1.00 69.44 214 ASP A N 1
ATOM 1701 C CA . ASP A 1 214 ? 0.254 26.642 -13.766 1.00 69.44 214 ASP A CA 1
ATOM 1702 C C . ASP A 1 214 ? -0.557 25.526 -13.078 1.00 69.44 214 ASP A C 1
ATOM 1704 O O . ASP A 1 214 ? -1.699 25.728 -12.656 1.00 69.44 214 ASP A O 1
ATOM 1708 N N . ALA A 1 215 ? 0.001 24.314 -13.014 1.00 74.94 215 ALA A N 1
ATOM 1709 C CA . ALA A 1 215 ? -0.660 23.140 -12.470 1.00 74.94 215 ALA A CA 1
ATOM 1710 C C . ALA A 1 215 ? -0.554 23.105 -10.941 1.00 74.94 215 ALA A C 1
ATOM 1712 O O . ALA A 1 215 ? 0.534 22.908 -10.388 1.00 74.94 215 ALA A O 1
ATOM 1713 N N . ASP A 1 216 ? -1.696 23.218 -10.258 1.00 82.31 216 ASP A N 1
ATOM 1714 C CA . ASP A 1 216 ? -1.767 23.011 -8.813 1.00 82.31 216 ASP A CA 1
ATOM 1715 C C . ASP A 1 216 ? -1.526 21.528 -8.483 1.00 82.31 216 ASP A C 1
ATOM 1717 O O . ASP A 1 216 ? -2.362 20.647 -8.704 1.00 82.31 216 ASP A O 1
ATOM 1721 N N . GLN A 1 217 ? -0.340 21.249 -7.944 1.00 79.81 217 GLN A N 1
ATOM 1722 C CA . GLN A 1 217 ? 0.077 19.899 -7.574 1.00 79.81 217 GLN A CA 1
ATOM 1723 C C . GLN A 1 217 ? -0.735 19.333 -6.403 1.00 79.81 217 GLN A C 1
ATOM 1725 O O . GLN A 1 217 ? -0.892 18.114 -6.304 1.00 79.81 217 GLN A O 1
ATOM 1730 N N . ALA A 1 218 ? -1.264 20.189 -5.522 1.00 82.69 218 ALA A N 1
ATOM 1731 C CA . ALA A 1 218 ? -2.117 19.756 -4.423 1.00 82.69 218 ALA A CA 1
ATOM 1732 C C . ALA A 1 218 ? -3.495 19.324 -4.942 1.00 82.69 218 ALA A C 1
ATOM 1734 O O . ALA A 1 218 ? -4.003 18.283 -4.517 1.00 82.69 218 ALA A O 1
ATOM 1735 N N . GLU A 1 219 ? -4.060 20.060 -5.908 1.00 87.31 219 GLU A N 1
ATOM 1736 C CA . GLU A 1 219 ? -5.296 19.663 -6.597 1.00 87.31 219 GLU A CA 1
ATOM 1737 C C . GLU A 1 219 ? -5.116 18.319 -7.313 1.00 87.31 219 GLU A C 1
ATOM 1739 O O . GLU A 1 219 ? -5.924 17.404 -7.123 1.00 87.31 219 GLU A O 1
ATOM 1744 N N . LEU A 1 220 ? -4.029 18.161 -8.078 1.00 86.56 220 LEU A N 1
ATOM 1745 C CA . LEU A 1 220 ? -3.739 16.908 -8.775 1.00 86.56 220 LEU A CA 1
ATOM 1746 C C . LEU A 1 220 ? -3.589 15.735 -7.798 1.00 86.56 220 LEU A C 1
ATOM 1748 O O . LEU A 1 220 ? -4.184 14.675 -8.002 1.00 86.56 220 LEU A O 1
ATOM 1752 N N . GLY A 1 221 ? -2.825 15.924 -6.718 1.00 85.75 221 GLY A N 1
ATOM 1753 C CA . GLY A 1 221 ? -2.638 14.911 -5.681 1.00 85.75 221 GLY A CA 1
ATOM 1754 C C . GLY A 1 221 ? -3.959 14.480 -5.040 1.00 85.75 221 GLY A C 1
ATOM 1755 O O . GLY A 1 221 ? -4.226 13.282 -4.922 1.00 85.75 221 GLY A O 1
ATOM 1756 N N . ALA A 1 222 ? -4.823 15.438 -4.691 1.00 86.81 222 ALA A N 1
ATOM 1757 C CA . ALA A 1 222 ? -6.141 15.157 -4.125 1.00 86.81 222 ALA A CA 1
ATOM 1758 C C . ALA A 1 222 ? -7.053 14.417 -5.119 1.00 86.81 222 ALA A C 1
ATOM 1760 O O . ALA A 1 222 ? -7.706 13.436 -4.755 1.00 86.81 222 ALA A O 1
ATOM 1761 N N . ALA A 1 223 ? -7.068 14.832 -6.388 1.00 88.62 223 ALA A N 1
ATOM 1762 C CA . ALA A 1 223 ? -7.875 14.194 -7.423 1.00 88.62 223 ALA A CA 1
ATOM 1763 C C . ALA A 1 223 ? -7.424 12.749 -7.710 1.00 88.62 223 ALA A C 1
ATOM 1765 O O . ALA A 1 223 ? -8.263 11.857 -7.875 1.00 88.62 223 ALA A O 1
ATOM 1766 N N . LEU A 1 224 ? -6.111 12.492 -7.729 1.00 90.06 224 LEU A N 1
ATOM 1767 C CA . LEU A 1 224 ? -5.555 11.142 -7.869 1.00 90.06 224 LEU A CA 1
ATOM 1768 C C . LEU A 1 224 ? -5.874 10.263 -6.654 1.00 90.06 224 LEU A C 1
ATOM 1770 O O . LEU A 1 224 ? -6.201 9.089 -6.828 1.00 90.06 224 LEU A O 1
ATOM 1774 N N . GLN A 1 225 ? -5.857 10.819 -5.441 1.00 88.31 225 GLN A N 1
ATOM 1775 C CA . GLN A 1 225 ? -6.253 10.086 -4.237 1.00 88.31 225 GLN A CA 1
ATOM 1776 C C . GLN A 1 225 ? -7.730 9.663 -4.294 1.00 88.31 225 GLN A C 1
ATOM 1778 O O . GLN A 1 225 ? -8.046 8.491 -4.098 1.00 88.31 225 GLN A O 1
ATOM 1783 N N . VAL A 1 226 ? -8.637 10.570 -4.673 1.00 90.12 226 VAL A N 1
ATOM 1784 C CA . VAL A 1 226 ? -10.066 10.246 -4.857 1.00 90.12 226 VAL A CA 1
ATOM 1785 C C . VAL A 1 226 ? -10.266 9.189 -5.951 1.00 90.12 226 VAL A C 1
ATOM 1787 O O . VAL A 1 226 ? -11.082 8.269 -5.815 1.00 90.12 226 VAL A O 1
ATOM 1790 N N . ALA A 1 227 ? -9.508 9.280 -7.046 1.00 90.94 227 ALA A N 1
ATOM 1791 C CA . ALA A 1 227 ? -9.528 8.272 -8.099 1.00 90.94 227 ALA A CA 1
ATOM 1792 C C . ALA A 1 227 ? -9.064 6.899 -7.583 1.00 90.94 227 ALA A C 1
ATOM 1794 O O . ALA A 1 227 ? -9.680 5.890 -7.927 1.00 90.94 227 ALA A O 1
ATOM 1795 N N . ASN A 1 228 ? -8.040 6.861 -6.724 1.00 90.94 228 ASN A N 1
ATOM 1796 C CA . ASN A 1 228 ? -7.525 5.638 -6.110 1.00 90.94 228 ASN A CA 1
ATOM 1797 C C . ASN A 1 228 ? -8.574 4.990 -5.200 1.00 90.94 228 ASN A C 1
ATOM 1799 O O . ASN A 1 228 ? -8.897 3.814 -5.366 1.00 90.94 228 ASN A O 1
ATOM 1803 N N . ASP A 1 229 ? -9.144 5.768 -4.281 1.00 88.25 229 ASP A N 1
ATOM 1804 C CA . ASP A 1 229 ? -10.095 5.263 -3.289 1.00 88.25 229 ASP A CA 1
ATOM 1805 C C . ASP A 1 229 ? -11.388 4.778 -3.954 1.00 88.25 229 ASP A C 1
ATOM 1807 O O . ASP A 1 229 ? -11.926 3.721 -3.616 1.00 88.25 229 ASP A O 1
ATOM 1811 N N . SER A 1 230 ? -11.852 5.501 -4.977 1.00 91.00 230 SER A N 1
ATOM 1812 C CA . SER A 1 230 ? -13.029 5.097 -5.749 1.00 91.00 230 SER A CA 1
ATOM 1813 C C . SER A 1 230 ? -12.778 3.889 -6.661 1.00 91.00 230 SER A C 1
ATOM 1815 O O . SER A 1 230 ? -13.707 3.111 -6.889 1.00 91.00 230 SER A O 1
ATOM 1817 N N . ALA A 1 231 ? -11.553 3.697 -7.167 1.00 90.62 231 ALA A N 1
ATOM 1818 C CA . ALA A 1 231 ? -11.168 2.494 -7.909 1.00 90.62 231 ALA A CA 1
ATOM 1819 C C . ALA A 1 231 ? -11.238 1.251 -7.019 1.00 90.62 231 ALA A C 1
ATOM 1821 O O . ALA A 1 231 ? -11.850 0.250 -7.390 1.00 90.62 231 ALA A O 1
ATOM 1822 N N . GLU A 1 232 ? -10.642 1.335 -5.828 1.00 89.38 232 GLU A N 1
ATOM 1823 C CA . GLU A 1 232 ? -10.632 0.241 -4.861 1.00 89.38 232 GLU A CA 1
ATOM 1824 C C . GLU A 1 232 ? -12.047 -0.111 -4.408 1.00 89.38 232 GLU A C 1
ATOM 1826 O O . GLU A 1 232 ? -12.422 -1.282 -4.445 1.00 89.38 232 GLU A O 1
ATOM 1831 N N . ALA A 1 233 ? -12.867 0.888 -4.068 1.00 89.56 233 ALA A N 1
ATOM 1832 C CA . ALA A 1 233 ? -14.262 0.663 -3.701 1.00 89.56 233 ALA A CA 1
ATOM 1833 C C . ALA A 1 233 ? -15.053 -0.027 -4.828 1.00 89.56 233 ALA A C 1
ATOM 1835 O O . ALA A 1 233 ? -15.794 -0.975 -4.573 1.00 89.56 233 ALA A O 1
ATOM 1836 N N . ALA A 1 234 ? -14.867 0.396 -6.084 1.00 89.94 234 ALA A N 1
ATOM 1837 C CA . ALA A 1 234 ? -15.553 -0.191 -7.236 1.00 89.94 234 ALA A CA 1
ATOM 1838 C C . ALA A 1 234 ? -15.076 -1.613 -7.578 1.00 89.94 234 ALA A C 1
ATOM 1840 O O . ALA A 1 234 ? -15.842 -2.410 -8.126 1.00 89.94 234 ALA A O 1
ATOM 1841 N N . ALA A 1 235 ? -13.811 -1.935 -7.312 1.00 89.25 235 ALA A N 1
ATOM 1842 C CA . ALA A 1 235 ? -13.287 -3.283 -7.487 1.00 89.25 235 ALA A CA 1
ATOM 1843 C C . ALA A 1 235 ? -13.775 -4.210 -6.367 1.00 89.25 235 ALA A C 1
ATOM 1845 O O . ALA A 1 235 ? -14.294 -5.278 -6.664 1.00 89.25 235 ALA A O 1
ATOM 1846 N N . VAL A 1 236 ? -13.720 -3.781 -5.102 1.00 89.19 236 VAL A N 1
ATOM 1847 C CA . VAL A 1 236 ? -14.243 -4.565 -3.968 1.00 89.19 236 VAL A CA 1
ATOM 1848 C C . VAL A 1 236 ? -15.745 -4.820 -4.124 1.00 89.19 236 VAL A C 1
ATOM 1850 O O . VAL A 1 236 ? -16.186 -5.952 -3.963 1.00 89.19 236 VAL A O 1
ATOM 1853 N N . ALA A 1 237 ? -16.524 -3.816 -4.540 1.00 90.25 237 ALA A N 1
ATOM 1854 C CA . ALA A 1 237 ? -17.962 -3.974 -4.769 1.00 90.25 237 ALA A CA 1
ATOM 1855 C C . ALA A 1 237 ? -18.304 -5.015 -5.855 1.00 90.25 237 ALA A C 1
ATOM 1857 O O . ALA A 1 237 ? -19.357 -5.643 -5.788 1.00 90.25 237 ALA A O 1
ATOM 1858 N N . ARG A 1 238 ? -17.421 -5.229 -6.842 1.00 91.06 238 ARG A N 1
ATOM 1859 C CA . ARG A 1 238 ? -17.595 -6.271 -7.872 1.00 91.06 238 ARG A CA 1
ATOM 1860 C C . ARG A 1 238 ? -17.434 -7.692 -7.342 1.00 91.06 238 ARG A C 1
ATOM 1862 O O . ARG A 1 238 ? -17.951 -8.607 -7.970 1.00 91.06 238 ARG A O 1
ATOM 1869 N N . TYR A 1 239 ? -16.726 -7.854 -6.231 1.00 91.12 239 TYR A N 1
ATOM 1870 C CA . TYR A 1 239 ? -16.440 -9.137 -5.591 1.00 91.12 239 TYR A CA 1
ATOM 1871 C C . TYR A 1 239 ? -17.061 -9.202 -4.191 1.00 91.12 239 TYR A C 1
ATOM 1873 O O . TYR A 1 239 ? -16.506 -9.831 -3.292 1.00 91.12 239 TYR A O 1
ATOM 1881 N N . ALA A 1 240 ? -18.196 -8.526 -3.985 1.00 90.00 240 ALA A N 1
ATOM 1882 C CA . ALA A 1 240 ? -18.867 -8.446 -2.687 1.00 90.00 240 ALA A CA 1
ATOM 1883 C C . ALA A 1 240 ? -19.346 -9.816 -2.160 1.00 90.00 240 ALA A C 1
ATOM 1885 O O . ALA A 1 240 ? -19.559 -9.978 -0.961 1.00 90.00 240 ALA A O 1
ATOM 1886 N N . ASP A 1 241 ? -19.494 -10.805 -3.045 1.00 88.12 241 ASP A N 1
ATOM 1887 C CA . ASP A 1 241 ? -19.781 -12.208 -2.731 1.00 88.12 241 ASP A CA 1
ATOM 1888 C C . ASP A 1 241 ? -18.576 -12.959 -2.132 1.00 88.12 241 ASP A C 1
ATOM 1890 O O . ASP A 1 241 ? -18.754 -13.963 -1.443 1.00 88.12 241 ASP A O 1
ATOM 1894 N N . VAL A 1 242 ? -17.358 -12.460 -2.359 1.00 88.56 242 VAL A N 1
ATOM 1895 C CA . VAL A 1 242 ? -16.097 -13.043 -1.870 1.00 88.56 242 VAL A CA 1
ATOM 1896 C C . VAL A 1 242 ? -15.490 -12.213 -0.736 1.00 88.56 242 VAL A C 1
ATOM 1898 O O . VAL A 1 242 ? -14.949 -12.763 0.225 1.00 88.56 242 VAL A O 1
ATOM 1901 N N . VAL A 1 243 ? -15.559 -10.886 -0.845 1.00 88.31 243 VAL A N 1
ATOM 1902 C CA . VAL A 1 243 ? -14.911 -9.927 0.049 1.00 88.31 243 VAL A CA 1
ATOM 1903 C C . VAL A 1 243 ? -15.936 -8.916 0.539 1.00 88.31 243 VAL A C 1
ATOM 1905 O O . VAL A 1 243 ? -16.406 -8.067 -0.213 1.00 88.31 243 VAL A O 1
ATOM 1908 N N . VAL A 1 244 ? -16.216 -8.955 1.841 1.00 83.19 244 VAL A N 1
ATOM 1909 C CA . VAL A 1 244 ? -17.226 -8.089 2.468 1.00 83.19 244 VAL A CA 1
ATOM 1910 C C . VAL A 1 244 ? -16.820 -6.613 2.435 1.00 83.19 244 VAL A C 1
ATOM 1912 O O . VAL A 1 244 ? -17.661 -5.738 2.244 1.00 83.19 244 VAL A O 1
ATOM 1915 N N . ASN A 1 245 ? -15.535 -6.312 2.638 1.00 85.56 245 ASN A N 1
ATOM 1916 C CA . ASN A 1 245 ? -15.023 -4.945 2.600 1.00 85.56 245 ASN A CA 1
ATOM 1917 C C . ASN A 1 245 ? -13.514 -4.892 2.294 1.00 85.56 245 ASN A C 1
ATOM 1919 O O . ASN A 1 245 ? -12.800 -5.895 2.335 1.00 85.56 245 ASN A O 1
ATOM 1923 N N . LYS A 1 246 ? -13.014 -3.682 2.024 1.00 87.94 246 LYS A N 1
ATOM 1924 C CA . LYS A 1 246 ? -11.597 -3.414 1.724 1.00 87.94 246 LYS A CA 1
ATOM 1925 C C . LYS A 1 246 ? -10.647 -3.886 2.831 1.00 87.94 246 LYS A C 1
ATOM 1927 O O . LYS A 1 246 ? -9.544 -4.338 2.538 1.00 87.94 246 LYS A O 1
ATOM 1932 N N . ALA A 1 247 ? -11.058 -3.801 4.090 1.00 87.56 247 ALA A N 1
ATOM 1933 C CA . ALA A 1 247 ? -10.202 -4.140 5.215 1.00 87.56 247 ALA A CA 1
ATOM 1934 C C . ALA A 1 247 ? -9.992 -5.664 5.353 1.00 87.56 247 ALA A C 1
ATOM 1936 O O . ALA A 1 247 ? -8.887 -6.109 5.671 1.00 87.56 247 ALA A O 1
ATOM 1937 N N . VAL A 1 248 ? -11.007 -6.464 4.997 1.00 89.31 248 VAL A N 1
ATOM 1938 C CA . VAL A 1 248 ? -10.908 -7.926 4.823 1.00 89.31 248 VAL A CA 1
ATOM 1939 C C . VAL A 1 248 ? -9.925 -8.264 3.702 1.00 89.31 248 VAL A C 1
ATOM 1941 O O . VAL A 1 248 ? -9.027 -9.076 3.916 1.00 89.31 248 VAL A O 1
ATOM 1944 N N . LEU A 1 249 ? -10.029 -7.607 2.538 1.00 91.81 249 LEU A N 1
ATOM 1945 C CA . LEU A 1 249 ? -9.073 -7.806 1.439 1.00 91.81 249 LEU A CA 1
ATOM 1946 C C . LEU A 1 249 ? -7.643 -7.481 1.878 1.00 91.81 249 LEU A C 1
ATOM 1948 O O . LEU A 1 249 ? -6.739 -8.279 1.672 1.00 91.81 249 LEU A O 1
ATOM 1952 N N . HIS A 1 250 ? -7.427 -6.329 2.507 1.00 92.19 250 HIS A N 1
ATOM 1953 C CA . HIS A 1 250 ? -6.103 -5.925 2.973 1.00 92.19 250 HIS A CA 1
ATOM 1954 C C . HIS A 1 250 ? -5.520 -6.879 4.018 1.00 92.19 250 HIS A C 1
ATOM 1956 O O . HIS A 1 250 ? -4.334 -7.195 3.952 1.00 92.19 250 HIS A O 1
ATOM 1962 N N . SER A 1 251 ? -6.345 -7.358 4.952 1.00 91.56 251 SER A N 1
ATOM 1963 C CA . SER A 1 251 ? -5.927 -8.351 5.945 1.00 91.56 251 SER A CA 1
ATOM 1964 C C . SER A 1 251 ? -5.528 -9.663 5.267 1.00 91.56 251 SER A C 1
ATOM 1966 O O . SER A 1 251 ? -4.462 -10.195 5.562 1.00 91.56 251 SER A O 1
ATOM 1968 N N . ALA A 1 252 ? -6.299 -10.119 4.274 1.00 93.06 252 ALA A N 1
ATOM 1969 C CA . ALA A 1 252 ? -5.958 -11.297 3.479 1.00 93.06 252 ALA A CA 1
ATOM 1970 C C . ALA A 1 252 ? -4.633 -11.131 2.722 1.00 93.06 252 ALA A C 1
ATOM 1972 O O . ALA A 1 252 ? -3.779 -12.015 2.752 1.00 93.06 252 ALA A O 1
ATOM 1973 N N . VAL A 1 253 ? -4.434 -9.977 2.079 1.00 92.62 253 VAL A N 1
ATOM 1974 C CA . VAL A 1 253 ? -3.183 -9.640 1.386 1.00 92.62 253 VAL A CA 1
ATOM 1975 C C . VAL A 1 253 ? -2.011 -9.637 2.369 1.00 92.62 253 VAL A C 1
ATOM 1977 O O . VAL A 1 253 ? -0.951 -10.164 2.046 1.00 92.62 253 VAL A O 1
ATOM 1980 N N . ALA A 1 254 ? -2.181 -9.088 3.572 1.00 91.81 254 ALA A N 1
ATOM 1981 C CA . ALA A 1 254 ? -1.144 -9.075 4.601 1.00 91.81 254 ALA A CA 1
ATOM 1982 C C . ALA A 1 254 ? -0.776 -10.486 5.097 1.00 91.81 254 ALA A C 1
ATOM 1984 O O . ALA A 1 254 ? 0.414 -10.788 5.242 1.00 91.81 254 ALA A O 1
ATOM 1985 N N . THR A 1 255 ? -1.769 -11.360 5.286 1.00 91.88 255 THR A N 1
ATOM 1986 C CA . THR A 1 255 ? -1.557 -12.776 5.613 1.00 91.88 255 THR A CA 1
ATOM 1987 C C . THR A 1 255 ? -0.786 -13.484 4.500 1.00 91.88 255 THR A C 1
ATOM 1989 O O . THR A 1 255 ? 0.303 -14.002 4.748 1.00 91.88 255 THR A O 1
ATOM 1992 N N . TYR A 1 256 ? -1.266 -13.426 3.253 1.00 93.06 256 TYR A N 1
ATOM 1993 C CA . TYR A 1 256 ? -0.606 -14.106 2.134 1.00 93.06 256 TYR A CA 1
ATOM 1994 C C . TYR A 1 256 ? 0.788 -13.549 1.829 1.00 93.06 256 TYR A C 1
ATOM 1996 O O . TYR A 1 256 ? 1.691 -14.316 1.521 1.00 93.06 256 TYR A O 1
ATOM 2004 N N . MET A 1 257 ? 1.022 -12.244 1.999 1.00 87.38 257 MET A N 1
ATOM 2005 C CA . MET A 1 257 ? 2.366 -11.653 1.896 1.00 87.38 257 MET A CA 1
ATOM 2006 C C . MET A 1 257 ? 3.364 -12.234 2.906 1.00 87.38 257 MET A C 1
ATOM 2008 O O . MET A 1 257 ? 4.570 -12.178 2.671 1.00 87.38 257 MET A O 1
ATOM 2012 N N . THR A 1 258 ? 2.878 -12.731 4.045 1.00 86.56 258 THR A N 1
ATOM 2013 C CA . THR A 1 258 ? 3.715 -13.294 5.111 1.00 86.56 258 THR A CA 1
ATOM 2014 C C . THR A 1 258 ? 3.905 -14.800 4.940 1.00 86.56 258 THR A C 1
ATOM 2016 O O . THR A 1 258 ? 4.999 -15.311 5.177 1.00 86.56 258 THR A O 1
ATOM 2019 N N . GLU A 1 259 ? 2.851 -15.506 4.534 1.00 89.38 259 GLU A N 1
ATOM 2020 C CA . GLU A 1 259 ? 2.806 -16.972 4.507 1.00 89.38 259 GLU A CA 1
ATOM 2021 C C . GLU A 1 259 ? 3.182 -17.574 3.143 1.00 89.38 259 GLU A C 1
ATOM 2023 O O . GLU A 1 259 ? 3.713 -18.684 3.095 1.00 89.38 259 GLU A O 1
ATOM 2028 N N . ASP A 1 260 ? 2.979 -16.844 2.041 1.00 87.81 260 ASP A N 1
ATOM 2029 C CA . ASP A 1 260 ? 3.189 -17.324 0.674 1.00 87.81 260 ASP A CA 1
ATOM 2030 C C . ASP A 1 260 ? 4.178 -16.432 -0.101 1.00 87.81 260 ASP A C 1
ATOM 2032 O O . ASP A 1 260 ? 3.897 -15.299 -0.503 1.00 87.81 260 ASP A O 1
ATOM 2036 N N . LYS A 1 261 ? 5.373 -16.978 -0.360 1.00 83.06 261 LYS A N 1
ATOM 2037 C CA . LYS A 1 261 ? 6.432 -16.281 -1.105 1.00 83.06 261 LYS A CA 1
ATOM 2038 C C . LYS A 1 261 ? 6.081 -16.047 -2.575 1.00 83.06 261 LYS A C 1
ATOM 2040 O O . LYS A 1 261 ? 6.533 -15.049 -3.137 1.00 83.06 261 LYS A O 1
ATOM 2045 N N . ALA A 1 262 ? 5.336 -16.956 -3.204 1.00 76.94 262 ALA A N 1
ATOM 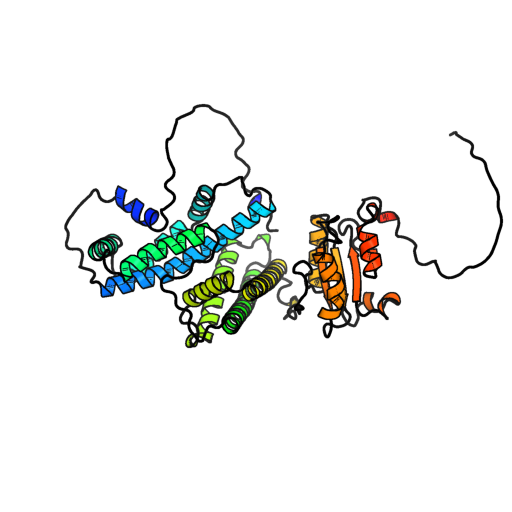2046 C CA . ALA A 1 262 ? 4.940 -16.818 -4.601 1.00 76.94 262 ALA A CA 1
ATOM 2047 C C . ALA A 1 262 ? 3.915 -15.691 -4.742 1.00 76.94 262 ALA A C 1
ATOM 2049 O O . ALA A 1 262 ? 4.094 -14.806 -5.578 1.00 76.94 262 ALA A O 1
ATOM 2050 N N . PHE A 1 263 ? 2.924 -15.649 -3.846 1.00 86.06 263 PHE A N 1
ATOM 2051 C CA . PHE A 1 263 ? 1.991 -14.526 -3.761 1.00 86.06 263 PHE A CA 1
ATOM 2052 C C . PHE A 1 263 ? 2.719 -13.201 -3.524 1.00 86.06 263 PHE A C 1
ATOM 2054 O O . PHE A 1 263 ? 2.440 -12.213 -4.203 1.00 86.06 263 PHE A O 1
ATOM 2061 N N . ALA A 1 264 ? 3.678 -13.173 -2.592 1.00 79.19 264 ALA A N 1
ATOM 2062 C CA . ALA A 1 264 ? 4.428 -11.959 -2.299 1.00 79.19 264 ALA A CA 1
ATOM 2063 C C . ALA A 1 264 ? 5.185 -11.429 -3.525 1.00 79.19 264 ALA A C 1
ATOM 2065 O O . ALA A 1 264 ? 5.116 -10.234 -3.823 1.00 79.19 264 ALA A O 1
ATOM 2066 N N . LYS A 1 265 ? 5.847 -12.326 -4.268 1.00 74.50 265 LYS A N 1
ATOM 2067 C CA . LYS A 1 265 ? 6.526 -11.992 -5.525 1.00 74.50 265 LYS A CA 1
ATOM 2068 C C . LYS A 1 265 ? 5.545 -11.421 -6.549 1.00 74.50 265 LYS A C 1
ATOM 2070 O O . LYS A 1 265 ? 5.804 -10.364 -7.126 1.00 74.50 265 LYS A O 1
ATOM 2075 N N . GLU A 1 266 ? 4.412 -12.085 -6.736 1.00 75.25 266 GLU A N 1
ATOM 2076 C CA . GLU A 1 266 ? 3.434 -11.710 -7.752 1.00 75.25 266 GLU A CA 1
ATOM 2077 C C . GLU A 1 266 ? 2.735 -10.383 -7.438 1.00 75.25 266 GLU A C 1
ATOM 2079 O O . GLU A 1 266 ? 2.606 -9.512 -8.298 1.00 75.25 266 GLU A O 1
ATOM 2084 N N . ARG A 1 267 ? 2.387 -10.139 -6.173 1.00 83.12 267 ARG A N 1
ATOM 2085 C CA . ARG A 1 267 ? 1.840 -8.845 -5.753 1.00 83.12 267 ARG A CA 1
ATOM 2086 C C . ARG A 1 267 ? 2.857 -7.715 -5.931 1.00 83.12 267 ARG A C 1
ATOM 2088 O O . ARG A 1 267 ? 2.489 -6.654 -6.431 1.00 83.12 267 ARG A O 1
ATOM 2095 N N . THR A 1 268 ? 4.133 -7.925 -5.594 1.00 77.75 268 THR A N 1
ATOM 2096 C CA . THR A 1 268 ? 5.184 -6.930 -5.875 1.00 77.75 268 THR A CA 1
ATOM 2097 C C . THR A 1 268 ? 5.323 -6.658 -7.378 1.00 77.75 268 THR A C 1
ATOM 2099 O O . THR A 1 268 ? 5.474 -5.501 -7.777 1.00 77.75 268 THR A O 1
ATOM 2102 N N . ARG A 1 269 ? 5.206 -7.687 -8.228 1.00 77.38 269 ARG A N 1
ATOM 2103 C CA . ARG A 1 269 ? 5.198 -7.541 -9.694 1.00 77.38 269 ARG A CA 1
ATOM 2104 C C . ARG A 1 269 ? 4.025 -6.682 -10.177 1.00 77.38 269 ARG A C 1
ATOM 2106 O O . ARG A 1 269 ? 4.226 -5.763 -10.979 1.00 77.38 269 ARG A O 1
ATOM 2113 N N . LEU A 1 270 ? 2.819 -6.947 -9.674 1.00 75.44 270 LEU A N 1
ATOM 2114 C CA . LEU A 1 270 ? 1.608 -6.193 -10.008 1.00 75.44 270 LEU A CA 1
ATOM 2115 C C . LEU A 1 270 ? 1.723 -4.717 -9.608 1.00 75.44 270 LEU A C 1
ATOM 2117 O O . LEU A 1 270 ? 1.432 -3.836 -10.420 1.00 75.44 270 LEU A O 1
ATOM 2121 N N . GLU A 1 271 ? 2.197 -4.437 -8.392 1.00 79.00 271 GLU A N 1
ATOM 2122 C CA . GLU A 1 271 ? 2.390 -3.065 -7.901 1.00 79.00 271 GLU A CA 1
ATOM 2123 C C . GLU A 1 271 ? 3.418 -2.294 -8.721 1.00 79.00 271 GLU A C 1
ATOM 2125 O O . GLU A 1 271 ? 3.189 -1.139 -9.082 1.00 79.00 271 GLU A O 1
ATOM 2130 N N . ARG A 1 272 ? 4.535 -2.938 -9.072 1.00 70.88 272 ARG A N 1
ATOM 2131 C CA . ARG A 1 272 ? 5.584 -2.310 -9.878 1.00 70.88 272 ARG A CA 1
ATOM 2132 C C . ARG A 1 272 ? 5.091 -1.966 -11.277 1.00 70.88 272 ARG A C 1
ATOM 2134 O O . ARG A 1 272 ? 5.343 -0.865 -11.763 1.00 70.88 272 ARG A O 1
ATOM 2141 N N . THR A 1 273 ? 4.362 -2.888 -11.902 1.00 72.38 273 THR A N 1
ATOM 2142 C CA . THR A 1 273 ? 3.775 -2.683 -13.235 1.00 72.38 273 THR A CA 1
ATOM 2143 C C . THR A 1 273 ? 2.811 -1.500 -13.212 1.00 72.38 273 THR A C 1
ATOM 2145 O O . THR A 1 273 ? 2.916 -0.588 -14.029 1.00 72.38 273 THR A O 1
ATOM 2148 N N . GLN A 1 274 ? 1.928 -1.453 -12.213 1.00 79.69 274 GLN A N 1
ATOM 2149 C CA . GLN A 1 274 ? 1.021 -0.329 -12.022 1.00 79.69 274 GLN A CA 1
ATOM 2150 C C . GLN A 1 274 ? 1.770 0.992 -11.798 1.00 79.69 274 GLN A C 1
ATOM 2152 O O . GLN A 1 274 ? 1.420 2.000 -12.409 1.00 79.69 274 GLN A O 1
ATOM 2157 N N . GLN A 1 275 ? 2.785 1.013 -10.932 1.00 73.38 275 GLN A N 1
ATOM 2158 C CA . GLN A 1 275 ? 3.536 2.231 -10.630 1.00 73.38 275 GLN A CA 1
ATOM 2159 C C . GLN A 1 275 ? 4.207 2.806 -11.884 1.00 73.38 275 GLN A C 1
ATOM 2161 O O . GLN A 1 275 ? 4.176 4.020 -12.089 1.00 73.38 275 GLN A O 1
ATOM 2166 N N . LEU A 1 276 ? 4.775 1.950 -12.738 1.00 71.19 276 LEU A N 1
ATOM 2167 C CA . LEU A 1 276 ? 5.382 2.364 -14.003 1.00 71.19 276 LEU A CA 1
ATOM 2168 C C . LEU A 1 276 ? 4.356 2.996 -14.949 1.00 71.19 276 LEU A C 1
ATOM 2170 O O . LEU A 1 276 ? 4.615 4.073 -15.484 1.00 71.19 276 LEU A O 1
ATOM 2174 N N . GLU A 1 277 ? 3.181 2.384 -15.099 1.00 74.38 277 GLU A N 1
ATOM 2175 C CA . GLU A 1 277 ? 2.097 2.927 -15.928 1.00 74.38 277 GLU A CA 1
ATOM 2176 C C . GLU A 1 277 ? 1.588 4.276 -15.400 1.00 74.38 277 GLU A C 1
ATOM 2178 O O . GLU A 1 277 ? 1.393 5.219 -16.167 1.00 74.38 277 GLU A O 1
ATOM 2183 N N . ILE A 1 278 ? 1.445 4.425 -14.079 1.00 78.69 278 ILE A N 1
ATOM 2184 C CA . ILE A 1 278 ? 1.055 5.700 -13.458 1.00 78.69 278 ILE A CA 1
ATOM 2185 C C . ILE A 1 278 ? 2.102 6.782 -13.738 1.00 78.69 278 ILE A C 1
ATOM 2187 O O . ILE A 1 278 ? 1.754 7.881 -14.171 1.00 78.69 278 ILE A O 1
ATOM 2191 N N . VAL A 1 279 ? 3.387 6.477 -13.536 1.00 75.44 279 VAL A N 1
ATOM 2192 C CA . VAL A 1 279 ? 4.480 7.418 -13.824 1.00 75.44 279 VAL A CA 1
ATOM 2193 C C . VAL A 1 279 ? 4.506 7.785 -15.308 1.00 75.44 279 VAL A C 1
ATOM 2195 O O . VAL A 1 279 ? 4.728 8.952 -15.632 1.00 75.44 279 VAL A O 1
ATOM 2198 N N . LYS A 1 280 ? 4.243 6.826 -16.205 1.00 71.12 280 LYS A N 1
ATOM 2199 C CA . LYS A 1 280 ? 4.145 7.065 -17.649 1.00 71.12 280 LYS A CA 1
ATOM 2200 C C . LYS A 1 280 ? 3.034 8.067 -17.965 1.00 71.12 280 LYS A C 1
ATOM 2202 O O . LYS A 1 280 ? 3.287 9.049 -18.656 1.00 71.12 280 LYS A O 1
ATOM 2207 N N . MET A 1 281 ? 1.841 7.867 -17.403 1.00 78.06 281 MET A N 1
ATOM 2208 C CA . MET A 1 281 ? 0.704 8.773 -17.600 1.00 78.06 281 MET A CA 1
ATOM 2209 C C . MET A 1 281 ? 0.965 10.181 -17.051 1.00 78.06 281 MET A C 1
ATOM 2211 O O . MET A 1 281 ? 0.608 11.156 -17.704 1.00 78.06 281 MET A O 1
ATOM 2215 N N . ILE A 1 282 ? 1.612 10.305 -15.887 1.00 76.56 282 ILE A N 1
ATOM 2216 C CA . ILE A 1 282 ? 1.950 11.615 -15.306 1.00 76.56 282 ILE A CA 1
ATOM 2217 C C . ILE A 1 282 ? 2.975 12.348 -16.182 1.00 76.56 282 ILE A C 1
ATOM 2219 O O . ILE A 1 282 ? 2.794 13.525 -16.483 1.00 76.56 282 ILE A O 1
ATOM 2223 N N . LYS A 1 283 ? 4.032 11.655 -16.628 1.00 74.00 283 LYS A N 1
ATOM 2224 C CA . LYS A 1 283 ? 5.089 12.244 -17.469 1.00 74.00 283 LYS A CA 1
ATOM 2225 C C . LYS A 1 283 ? 4.612 12.623 -18.870 1.00 74.00 283 LYS A C 1
ATOM 2227 O O . LYS A 1 283 ? 5.183 13.531 -19.461 1.00 74.00 283 LYS A O 1
ATOM 2232 N N . ALA A 1 284 ? 3.604 11.933 -19.400 1.00 71.06 284 ALA A N 1
ATOM 2233 C CA . ALA A 1 284 ? 3.069 12.196 -20.734 1.00 71.06 284 ALA A CA 1
ATOM 2234 C C . ALA A 1 284 ? 2.427 13.590 -20.869 1.00 71.06 284 ALA A C 1
ATOM 2236 O O . ALA A 1 284 ? 2.342 14.109 -21.980 1.00 71.06 284 ALA A O 1
ATOM 2237 N N . GLY A 1 285 ? 2.010 14.207 -19.757 1.00 71.25 285 GLY A N 1
ATOM 2238 C CA . GLY A 1 285 ? 1.512 15.581 -19.746 1.00 71.25 285 GLY A CA 1
ATOM 2239 C C . GLY A 1 285 ? 0.281 15.814 -20.643 1.00 71.25 285 GLY A C 1
ATOM 2240 O O . GLY A 1 285 ? -0.438 14.865 -20.967 1.00 71.25 285 GLY A O 1
ATOM 2241 N N . PRO A 1 286 ? 0.028 17.069 -21.060 1.00 63.66 286 PRO A N 1
ATOM 2242 C CA . PRO A 1 286 ? -1.169 17.448 -21.819 1.00 63.66 286 PRO A CA 1
ATOM 2243 C C . PRO A 1 286 ? -1.266 16.818 -23.215 1.00 63.66 286 PRO A C 1
ATOM 2245 O O . PRO A 1 286 ? -2.366 16.566 -23.697 1.00 63.66 286 PRO A O 1
ATOM 2248 N N . GLU A 1 287 ? -0.129 16.556 -23.864 1.00 59.84 287 GLU A N 1
ATOM 2249 C CA . GLU A 1 287 ? -0.074 16.151 -25.278 1.00 59.84 287 GLU A CA 1
ATOM 2250 C C . GLU A 1 287 ? 0.071 14.630 -25.479 1.00 59.84 287 GLU A C 1
ATOM 2252 O O . GLU A 1 287 ? -0.117 14.132 -26.587 1.00 59.84 287 GLU A O 1
ATOM 2257 N N . GLY A 1 288 ? 0.391 13.870 -24.422 1.00 63.16 288 GLY A N 1
ATOM 2258 C CA . GLY A 1 288 ? 0.807 12.470 -24.550 1.00 63.16 288 GLY A CA 1
ATOM 2259 C C . GLY A 1 288 ? -0.181 11.414 -24.048 1.00 63.16 288 GLY A C 1
ATOM 2260 O O . GLY A 1 288 ? -0.057 10.259 -24.443 1.00 63.16 288 GLY A O 1
ATOM 2261 N N . ILE A 1 289 ? -1.167 11.742 -23.202 1.00 65.19 289 ILE A N 1
ATOM 2262 C CA . ILE A 1 289 ? -2.001 10.703 -22.550 1.00 65.19 289 ILE A CA 1
ATOM 2263 C C . ILE A 1 289 ? -2.874 9.928 -23.547 1.00 65.19 289 ILE A C 1
ATOM 2265 O O . ILE A 1 289 ? -3.112 8.735 -23.352 1.00 65.19 289 ILE A O 1
ATOM 2269 N N . ASP A 1 290 ? -3.338 10.576 -24.617 1.00 59.84 290 ASP A N 1
ATOM 2270 C CA . ASP A 1 290 ? -4.085 9.918 -25.697 1.00 59.84 290 ASP A CA 1
ATOM 2271 C C . ASP A 1 290 ? -3.174 9.111 -26.636 1.00 59.84 290 ASP A C 1
ATOM 2273 O O . ASP A 1 290 ? -3.580 8.055 -27.124 1.00 59.84 290 ASP A O 1
ATOM 2277 N N . ALA A 1 291 ? -1.925 9.553 -26.822 1.00 53.50 291 ALA A N 1
ATOM 2278 C CA . ALA A 1 291 ? -0.914 8.851 -27.613 1.00 53.50 291 ALA A CA 1
ATOM 2279 C C . ALA A 1 291 ? -0.408 7.568 -26.931 1.00 53.50 291 ALA A C 1
ATOM 2281 O O . ALA A 1 291 ? 0.028 6.647 -27.614 1.00 53.50 291 ALA A O 1
ATOM 2282 N N . LEU A 1 292 ? -0.534 7.466 -25.600 1.00 54.75 292 LEU A N 1
ATOM 2283 C CA . LEU A 1 292 ? -0.180 6.257 -24.848 1.00 54.75 292 LEU A CA 1
ATOM 2284 C C . LEU A 1 292 ? -1.003 5.023 -25.247 1.00 54.75 292 LEU A C 1
ATOM 2286 O O . LEU A 1 292 ? -0.603 3.912 -24.903 1.00 54.75 292 LEU A O 1
ATOM 2290 N N . GLY A 1 293 ? -2.128 5.194 -25.954 1.00 49.47 293 GLY A N 1
ATOM 2291 C CA . GLY A 1 293 ? -3.008 4.099 -26.353 1.00 49.47 293 GLY A CA 1
ATOM 2292 C C . GLY A 1 293 ? -3.427 3.204 -25.177 1.00 49.47 293 GLY A C 1
ATOM 2293 O O . GLY A 1 293 ? -3.175 3.473 -24.001 1.00 49.47 293 GLY A O 1
ATOM 2294 N N . ASN A 1 294 ? -4.078 2.086 -25.480 1.00 44.91 294 ASN A N 1
ATOM 2295 C CA . ASN A 1 294 ? -3.993 0.936 -24.586 1.00 44.91 294 ASN A CA 1
ATOM 2296 C C . ASN A 1 294 ? -2.657 0.264 -24.900 1.00 44.91 294 ASN A C 1
ATOM 2298 O O . ASN A 1 294 ? -2.621 -0.649 -25.722 1.00 44.91 294 ASN A O 1
ATOM 2302 N N . THR A 1 295 ? -1.555 0.763 -24.333 1.00 44.69 295 THR A N 1
ATOM 2303 C CA . THR A 1 295 ? -0.275 0.056 -24.395 1.00 44.69 295 THR A CA 1
ATOM 2304 C C . THR A 1 295 ? -0.509 -1.381 -23.961 1.00 44.69 295 THR A C 1
ATOM 2306 O O . THR A 1 295 ? -1.050 -1.627 -22.881 1.00 44.69 295 THR A O 1
ATOM 2309 N N . ALA A 1 296 ? -0.175 -2.325 -24.847 1.00 40.97 296 ALA A N 1
ATOM 2310 C CA . ALA A 1 296 ? -0.238 -3.736 -24.517 1.00 40.97 296 ALA A CA 1
ATOM 2311 C C . ALA A 1 296 ? 0.550 -3.931 -23.213 1.00 40.97 296 ALA A C 1
ATOM 2313 O O . ALA A 1 296 ? 1.664 -3.398 -23.112 1.00 40.97 296 ALA A O 1
ATOM 2314 N N . PRO A 1 297 ? -0.030 -4.602 -22.203 1.00 44.75 297 PRO A N 1
ATOM 2315 C CA . PRO A 1 297 ? 0.691 -4.884 -20.975 1.00 44.75 297 PRO A CA 1
ATOM 2316 C C . PRO A 1 297 ? 2.022 -5.529 -21.350 1.00 44.75 297 PRO A C 1
ATOM 2318 O O . PRO A 1 297 ? 2.067 -6.390 -22.228 1.00 44.75 297 PRO A O 1
ATOM 2321 N N . ILE A 1 298 ? 3.106 -5.065 -20.730 1.00 52.91 298 ILE A N 1
ATOM 2322 C CA . ILE A 1 298 ? 4.425 -5.673 -20.900 1.00 52.91 298 ILE A CA 1
ATOM 2323 C C . ILE A 1 298 ? 4.259 -7.152 -20.524 1.00 52.91 298 ILE A C 1
ATOM 2325 O O . ILE A 1 298 ? 4.029 -7.459 -19.354 1.00 52.91 298 ILE A O 1
ATOM 2329 N N . GLU A 1 299 ? 4.292 -8.047 -21.517 1.00 50.38 299 GLU A N 1
ATOM 2330 C CA . GLU A 1 299 ? 4.191 -9.491 -21.298 1.00 50.38 299 GLU A CA 1
ATOM 2331 C C . GLU A 1 299 ? 5.414 -9.924 -20.492 1.00 50.38 299 GLU A C 1
ATOM 2333 O O . GLU A 1 299 ? 6.534 -9.992 -21.005 1.00 50.38 299 GLU A O 1
ATOM 2338 N N . LEU A 1 300 ? 5.195 -10.134 -19.194 1.00 55.31 300 LEU A N 1
ATOM 2339 C CA . LEU A 1 300 ? 6.227 -10.562 -18.268 1.00 55.31 300 LEU A CA 1
ATOM 2340 C C . LEU A 1 300 ? 6.352 -12.083 -18.326 1.00 55.31 300 LEU A C 1
ATOM 2342 O O . LEU A 1 300 ? 5.360 -12.805 -18.370 1.00 55.31 300 LEU A O 1
ATOM 2346 N N . ILE A 1 301 ? 7.591 -12.555 -18.355 1.00 67.94 301 ILE A N 1
ATOM 2347 C CA . ILE A 1 301 ? 7.915 -13.962 -18.559 1.00 67.94 301 ILE A CA 1
ATOM 2348 C C . ILE A 1 301 ? 8.215 -14.633 -17.215 1.00 67.94 301 ILE A C 1
ATOM 2350 O O . ILE A 1 301 ? 9.160 -14.251 -16.520 1.00 67.94 301 ILE A O 1
ATOM 2354 N N . ASP A 1 302 ? 7.446 -15.669 -16.882 1.00 64.75 302 ASP A N 1
ATOM 2355 C CA . ASP A 1 302 ? 7.624 -16.439 -15.651 1.00 64.75 302 ASP A CA 1
ATOM 2356 C C . ASP A 1 302 ? 8.970 -17.179 -15.597 1.00 64.75 302 ASP A C 1
ATOM 2358 O O . ASP A 1 302 ? 9.449 -17.745 -16.583 1.00 64.75 302 ASP A O 1
ATOM 2362 N N . GLY A 1 303 ? 9.562 -17.225 -14.399 1.00 70.56 303 GLY A N 1
ATOM 2363 C CA . GLY A 1 303 ? 10.786 -17.986 -14.125 1.00 70.56 303 GLY A CA 1
ATOM 2364 C C . GLY A 1 303 ? 12.102 -17.274 -14.460 1.00 70.56 303 GLY A C 1
ATOM 2365 O O . GLY A 1 303 ? 13.142 -17.930 -14.445 1.00 70.56 303 GLY A O 1
ATOM 2366 N N . LEU A 1 304 ? 12.068 -15.967 -14.738 1.00 79.06 304 LEU A N 1
ATOM 2367 C CA . LEU A 1 304 ? 13.258 -15.122 -14.889 1.00 79.06 304 LEU A CA 1
ATOM 2368 C C . LEU A 1 304 ? 13.598 -14.362 -13.590 1.00 79.06 304 LEU A C 1
ATOM 2370 O O . LEU A 1 304 ? 12.774 -14.236 -12.678 1.00 79.06 304 LEU A O 1
ATOM 2374 N N . THR A 1 305 ? 14.831 -13.861 -13.524 1.00 78.75 305 THR A N 1
ATOM 2375 C CA . THR A 1 305 ? 15.379 -13.036 -12.443 1.00 78.75 305 THR A CA 1
ATOM 2376 C C . THR A 1 305 ? 14.667 -11.692 -12.352 1.00 78.75 305 THR A C 1
ATOM 2378 O O . THR A 1 305 ? 14.353 -11.060 -13.361 1.00 78.75 305 THR A O 1
ATOM 2381 N N . ASP A 1 306 ? 14.489 -11.203 -11.126 1.00 71.31 306 ASP A N 1
ATOM 2382 C CA . ASP A 1 306 ? 13.812 -9.932 -10.843 1.00 71.31 306 ASP A CA 1
ATOM 2383 C C . ASP A 1 306 ? 14.641 -8.707 -11.276 1.00 71.31 306 ASP A C 1
ATOM 2385 O O . ASP A 1 306 ? 14.141 -7.581 -11.297 1.00 71.31 306 ASP A O 1
ATOM 2389 N N . LYS A 1 307 ? 15.917 -8.928 -11.618 1.00 78.50 307 LYS A N 1
ATOM 2390 C CA . LYS A 1 307 ? 16.830 -7.919 -12.168 1.00 78.50 307 LYS A CA 1
ATOM 2391 C C . LYS A 1 307 ? 16.666 -7.715 -13.680 1.00 78.50 307 LYS A C 1
ATOM 2393 O O . LYS A 1 307 ? 17.207 -6.744 -14.197 1.00 78.50 307 LYS A O 1
ATOM 2398 N N . LEU A 1 308 ? 15.969 -8.616 -14.382 1.00 83.56 308 LEU A N 1
ATOM 2399 C CA . LEU A 1 308 ? 15.741 -8.557 -15.826 1.00 83.56 308 LEU A CA 1
ATOM 2400 C C . LEU A 1 308 ? 14.319 -8.055 -16.101 1.00 83.56 308 LEU A C 1
ATOM 2402 O O . LEU A 1 308 ? 13.335 -8.758 -15.885 1.00 83.56 308 LEU A O 1
ATOM 2406 N N . GLU A 1 309 ? 14.203 -6.818 -16.574 1.00 78.88 309 GLU A N 1
ATOM 2407 C CA . GLU A 1 309 ? 12.927 -6.102 -16.590 1.00 78.88 309 GLU A CA 1
ATOM 2408 C C . GLU A 1 309 ? 12.325 -5.964 -17.992 1.00 78.88 309 GLU A C 1
ATOM 2410 O O . GLU A 1 309 ? 12.988 -5.528 -18.929 1.00 78.88 309 GLU A O 1
ATOM 2415 N N . GLY A 1 310 ? 11.033 -6.257 -18.144 1.00 79.31 310 GLY A N 1
ATOM 2416 C CA . GLY A 1 310 ? 10.345 -6.048 -19.418 1.00 79.31 310 GLY A CA 1
ATOM 2417 C C . GLY A 1 310 ? 10.228 -4.560 -19.768 1.00 79.31 310 GLY A C 1
ATOM 2418 O O . GLY A 1 310 ? 9.979 -3.718 -18.901 1.00 79.31 310 GLY A O 1
ATOM 2419 N N . THR A 1 311 ? 10.396 -4.229 -21.045 1.00 72.06 311 THR A N 1
ATOM 2420 C CA . THR A 1 311 ? 10.248 -2.882 -21.604 1.00 72.06 311 THR A CA 1
ATOM 2421 C C . THR A 1 311 ? 9.664 -2.937 -23.022 1.00 72.06 311 THR A C 1
ATOM 2423 O O . THR A 1 311 ? 9.597 -3.989 -23.652 1.00 72.06 311 THR A O 1
ATOM 2426 N N . ASN A 1 312 ? 9.229 -1.787 -23.532 1.00 68.94 312 ASN A N 1
ATOM 2427 C CA . ASN A 1 312 ? 8.913 -1.547 -24.944 1.00 68.94 312 ASN A CA 1
ATOM 2428 C C . ASN A 1 312 ? 9.834 -0.439 -25.497 1.00 68.94 312 ASN A C 1
ATOM 2430 O O . ASN A 1 312 ? 10.688 0.061 -24.763 1.00 68.94 312 ASN A O 1
ATOM 2434 N N . GLU A 1 313 ? 9.688 -0.056 -26.769 1.00 65.50 313 GLU A N 1
ATOM 2435 C CA . GLU A 1 313 ? 10.559 0.943 -27.422 1.00 65.50 313 GLU A CA 1
ATOM 2436 C C . GLU A 1 313 ? 10.540 2.315 -26.726 1.00 65.50 313 GLU A C 1
ATOM 2438 O O . GLU A 1 313 ? 11.587 2.916 -26.466 1.00 65.50 313 GLU A O 1
ATOM 2443 N N . GLU A 1 314 ? 9.356 2.793 -26.345 1.00 59.06 314 GLU A N 1
ATOM 2444 C CA . GLU A 1 314 ? 9.200 4.053 -25.610 1.00 59.06 314 GLU A CA 1
ATOM 2445 C C . GLU A 1 314 ? 9.826 3.971 -24.209 1.00 59.06 314 GLU A C 1
ATOM 2447 O O . GLU A 1 314 ? 10.570 4.859 -23.789 1.00 59.06 314 GLU A O 1
ATOM 2452 N N . GLY A 1 315 ? 9.564 2.879 -23.485 1.00 61.91 315 GLY A N 1
ATOM 2453 C CA . GLY A 1 315 ? 10.111 2.623 -22.156 1.00 61.91 315 GLY A CA 1
ATOM 2454 C C . GLY A 1 315 ? 11.629 2.468 -22.167 1.00 61.91 315 GLY A C 1
ATOM 2455 O O . GLY A 1 315 ? 12.298 2.955 -21.256 1.00 61.91 315 GLY A O 1
ATOM 2456 N N . LEU A 1 316 ? 12.186 1.867 -23.222 1.00 71.94 316 LEU A N 1
ATOM 2457 C CA . LEU A 1 316 ? 13.627 1.739 -23.401 1.00 71.94 316 LEU A CA 1
ATOM 2458 C C . LEU A 1 316 ? 14.275 3.121 -23.515 1.00 71.94 316 LEU A C 1
ATOM 2460 O O . LEU A 1 316 ? 15.283 3.377 -22.863 1.00 71.94 316 LEU A O 1
ATOM 2464 N N . THR A 1 317 ? 13.663 4.033 -24.272 1.00 64.56 317 THR A N 1
ATOM 2465 C CA . THR A 1 317 ? 14.167 5.402 -24.440 1.00 64.56 317 THR A CA 1
ATOM 2466 C C . THR A 1 317 ? 14.241 6.136 -23.098 1.00 64.56 317 THR A C 1
ATOM 2468 O O . THR A 1 317 ? 15.254 6.756 -22.776 1.00 64.56 317 THR A O 1
ATOM 2471 N N . VAL A 1 318 ? 13.200 6.015 -22.267 1.00 63.00 318 VAL A N 1
ATOM 2472 C CA . VAL A 1 318 ? 13.181 6.602 -20.917 1.00 63.00 318 VAL A CA 1
ATOM 2473 C C . VAL A 1 318 ? 14.265 5.995 -20.026 1.00 63.00 318 VAL A C 1
ATOM 2475 O O . VAL A 1 318 ? 14.937 6.731 -19.306 1.00 63.00 318 VAL A O 1
ATOM 2478 N N . ARG A 1 319 ? 14.465 4.675 -20.076 1.00 69.38 319 ARG A N 1
ATOM 2479 C CA . ARG A 1 319 ? 15.488 4.002 -19.263 1.00 69.38 319 ARG A CA 1
ATOM 2480 C C . ARG A 1 319 ? 16.902 4.368 -19.685 1.00 69.38 319 ARG A C 1
ATOM 2482 O O . ARG A 1 319 ? 17.744 4.563 -18.822 1.00 69.38 319 ARG A O 1
ATOM 2489 N N . LEU A 1 320 ? 17.156 4.521 -20.983 1.00 71.81 320 LEU A N 1
ATOM 2490 C CA . LEU A 1 320 ? 18.450 4.990 -21.479 1.00 71.81 320 LEU A CA 1
ATOM 2491 C C . LEU A 1 320 ? 18.746 6.425 -21.022 1.00 71.81 320 LEU A C 1
ATOM 2493 O O . LEU A 1 320 ? 19.878 6.712 -20.646 1.00 71.81 320 LEU A O 1
ATOM 2497 N N . LEU A 1 321 ? 17.738 7.304 -20.989 1.00 67.12 321 LEU A N 1
ATOM 2498 C CA . LEU A 1 321 ? 17.881 8.658 -20.436 1.00 67.12 321 LEU A CA 1
ATOM 2499 C C . LEU A 1 321 ? 18.173 8.636 -18.929 1.00 67.12 321 LEU A C 1
ATOM 2501 O O . LEU A 1 321 ? 19.083 9.318 -18.475 1.00 67.12 321 LEU A O 1
ATOM 2505 N N . GLN A 1 322 ? 17.458 7.813 -18.159 1.00 69.81 322 GLN A N 1
ATOM 2506 C CA . GLN A 1 322 ? 17.723 7.660 -16.723 1.00 69.81 322 GLN A CA 1
ATOM 2507 C C . GLN A 1 322 ? 19.119 7.092 -16.461 1.00 69.81 322 GLN A C 1
ATOM 2509 O O . GLN A 1 322 ? 19.855 7.607 -15.629 1.00 69.81 322 GLN A O 1
ATOM 2514 N N . ALA A 1 323 ? 19.512 6.066 -17.214 1.00 73.94 323 ALA A N 1
ATOM 2515 C CA . ALA A 1 323 ? 20.830 5.471 -17.089 1.00 73.94 323 ALA A CA 1
ATOM 2516 C C . ALA A 1 323 ? 21.950 6.444 -17.493 1.00 73.94 323 ALA A C 1
ATOM 2518 O O . ALA A 1 323 ? 23.019 6.427 -16.890 1.00 73.94 323 ALA A O 1
ATOM 2519 N N . SER A 1 324 ? 21.692 7.335 -18.456 1.00 71.12 324 SER A N 1
ATOM 2520 C CA . SER A 1 324 ? 22.575 8.459 -18.786 1.00 71.12 324 SER A CA 1
ATOM 2521 C C . SER A 1 324 ? 22.769 9.393 -17.586 1.00 71.12 324 SER A C 1
ATOM 2523 O O . SER A 1 324 ? 23.907 9.689 -17.223 1.00 71.12 324 SER A O 1
ATOM 2525 N N . ASP A 1 325 ? 21.683 9.823 -16.939 1.00 68.50 325 ASP A N 1
ATOM 2526 C CA . ASP A 1 325 ? 21.754 10.699 -15.760 1.00 68.50 325 ASP A CA 1
ATOM 2527 C C . ASP A 1 325 ? 22.521 10.031 -14.603 1.00 68.50 325 ASP A C 1
ATOM 2529 O O . ASP A 1 325 ? 23.369 10.655 -13.958 1.00 68.50 325 ASP A O 1
ATOM 2533 N N . ASP A 1 326 ? 22.281 8.734 -14.402 1.00 71.50 326 ASP A N 1
ATOM 2534 C CA . ASP A 1 326 ? 22.890 7.925 -13.343 1.00 71.50 326 ASP A CA 1
ATOM 2535 C C . ASP A 1 326 ? 24.299 7.409 -13.702 1.00 71.50 326 ASP A C 1
ATOM 2537 O O . ASP A 1 326 ? 24.943 6.749 -12.884 1.00 71.50 326 ASP A O 1
ATOM 2541 N N . LYS A 1 327 ? 24.789 7.692 -14.920 1.00 76.88 327 LYS A N 1
ATOM 2542 C CA . LYS A 1 327 ? 26.044 7.163 -15.494 1.00 76.88 327 LYS A CA 1
ATOM 2543 C C . LYS A 1 327 ? 26.166 5.637 -15.390 1.00 76.88 327 LYS A C 1
ATOM 2545 O O . LYS A 1 327 ? 27.256 5.112 -15.170 1.00 76.88 327 LYS A O 1
ATOM 2550 N N . SER A 1 328 ? 25.043 4.942 -15.543 1.00 80.81 328 SER A N 1
ATOM 2551 C CA . SER A 1 328 ? 24.941 3.482 -15.517 1.00 80.81 328 SER A CA 1
ATOM 2552 C C . SER A 1 328 ? 24.879 2.897 -16.925 1.00 80.81 328 SER A C 1
ATOM 2554 O O . SER A 1 328 ? 24.388 3.529 -17.863 1.00 80.81 328 SER A O 1
ATOM 2556 N N . GLY A 1 329 ? 25.361 1.664 -17.078 1.00 83.38 329 GLY A N 1
ATOM 2557 C CA . GLY A 1 329 ? 25.206 0.916 -18.321 1.00 83.38 329 GLY A CA 1
ATOM 2558 C C . GLY A 1 329 ? 23.863 0.181 -18.407 1.00 83.38 329 GLY A C 1
ATOM 2559 O O . GLY A 1 329 ? 23.273 -0.200 -17.397 1.00 83.38 329 GLY A O 1
ATOM 2560 N N . VAL A 1 330 ? 23.388 -0.070 -19.627 1.00 85.62 330 VAL A N 1
ATOM 2561 C CA . VAL A 1 330 ? 22.143 -0.806 -19.892 1.00 85.62 330 VAL A CA 1
ATOM 2562 C C . VAL A 1 330 ? 22.402 -1.962 -20.850 1.00 85.62 330 VAL A C 1
ATOM 2564 O O . VAL A 1 330 ? 22.991 -1.779 -21.915 1.00 85.62 330 VAL A O 1
ATOM 2567 N N . VAL A 1 331 ? 21.920 -3.150 -20.496 1.00 88.69 331 VAL A N 1
ATOM 2568 C CA . VAL A 1 331 ? 21.862 -4.327 -21.367 1.00 88.69 331 VAL A CA 1
ATOM 2569 C C . VAL A 1 331 ? 20.417 -4.546 -21.792 1.00 88.69 331 VAL A C 1
ATOM 2571 O O . VAL A 1 331 ? 19.544 -4.770 -20.956 1.00 88.69 331 VAL A O 1
ATOM 2574 N N . VAL A 1 332 ? 20.172 -4.515 -23.099 1.00 87.38 332 VAL A N 1
ATOM 2575 C CA . VAL A 1 332 ? 18.859 -4.760 -23.702 1.00 87.38 332 VAL A CA 1
ATOM 2576 C C . VAL A 1 332 ? 18.854 -6.131 -24.362 1.00 87.38 332 VAL A C 1
ATOM 2578 O O . VAL A 1 332 ? 19.658 -6.411 -25.249 1.00 87.38 332 VAL A O 1
ATOM 2581 N N . VAL A 1 333 ? 17.925 -6.978 -23.945 1.00 88.31 333 VAL A N 1
ATOM 2582 C CA . VAL A 1 333 ? 17.674 -8.306 -24.495 1.00 88.31 333 VAL A CA 1
ATOM 2583 C C . VAL A 1 333 ? 16.511 -8.210 -25.476 1.00 88.31 333 VAL A C 1
ATOM 2585 O O . VAL A 1 333 ? 15.363 -8.007 -25.090 1.00 88.31 333 VAL A O 1
ATOM 2588 N N . ILE A 1 334 ? 16.797 -8.349 -26.762 1.00 84.38 334 ILE A N 1
ATOM 2589 C CA . ILE A 1 334 ? 15.800 -8.232 -27.824 1.00 84.38 334 ILE A CA 1
ATOM 2590 C C . ILE A 1 334 ? 15.462 -9.632 -28.323 1.00 84.38 334 ILE A C 1
ATOM 2592 O O . ILE A 1 334 ? 16.352 -10.359 -28.761 1.00 84.38 334 ILE A O 1
ATOM 2596 N N . THR A 1 335 ? 14.184 -10.015 -28.280 1.00 81.62 335 THR A N 1
ATOM 2597 C CA . THR A 1 335 ? 13.712 -11.291 -28.839 1.00 81.62 335 THR A CA 1
ATOM 2598 C C . THR A 1 335 ? 12.784 -11.082 -30.027 1.00 81.62 335 THR A C 1
ATOM 2600 O O . THR A 1 335 ? 11.959 -10.169 -30.031 1.00 81.62 335 THR A O 1
ATOM 2603 N N . LYS A 1 336 ? 12.891 -11.944 -31.044 1.00 74.88 336 LYS A N 1
ATOM 2604 C CA . LYS A 1 336 ? 12.001 -11.909 -32.217 1.00 74.88 336 LYS A CA 1
ATOM 2605 C C . LYS A 1 336 ? 10.563 -12.302 -31.896 1.00 74.88 336 LYS A C 1
ATOM 2607 O O . LYS A 1 336 ? 9.650 -11.895 -32.606 1.00 74.88 336 LYS A O 1
ATOM 2612 N N . THR A 1 337 ? 10.357 -13.142 -30.882 1.00 70.81 337 THR A N 1
ATOM 2613 C CA . THR A 1 337 ? 9.031 -13.670 -30.538 1.00 70.81 337 THR A CA 1
ATOM 2614 C C . THR A 1 337 ? 8.925 -13.901 -29.036 1.00 70.81 337 THR A C 1
ATOM 2616 O O . THR A 1 337 ? 9.851 -14.425 -28.423 1.00 70.81 337 THR A O 1
ATOM 2619 N N . MET A 1 338 ? 7.758 -13.611 -28.459 1.00 69.12 338 MET A N 1
ATOM 2620 C CA . MET A 1 338 ? 7.493 -13.860 -27.036 1.00 69.12 338 MET A CA 1
ATOM 2621 C C . MET A 1 338 ? 7.088 -15.309 -26.723 1.00 69.12 338 MET A C 1
ATOM 2623 O O . MET A 1 338 ? 7.106 -15.716 -25.565 1.00 69.12 338 MET A O 1
ATOM 2627 N N . LYS A 1 339 ? 6.797 -16.130 -27.743 1.00 69.25 339 LYS A N 1
ATOM 2628 C CA . LYS A 1 339 ? 6.217 -17.478 -27.591 1.00 69.25 339 LYS A CA 1
ATOM 2629 C C . LYS A 1 339 ? 7.117 -18.474 -26.837 1.00 69.25 339 LYS A C 1
ATOM 2631 O O . LYS A 1 339 ? 6.600 -19.386 -26.202 1.00 69.25 339 LYS A O 1
ATOM 2636 N N . ASP A 1 340 ? 8.436 -18.279 -26.868 1.00 74.69 340 ASP A N 1
ATOM 2637 C CA . ASP A 1 340 ? 9.435 -19.096 -26.152 1.00 74.69 340 ASP A CA 1
ATOM 2638 C C . ASP A 1 340 ? 10.432 -18.237 -25.347 1.00 74.69 340 ASP A C 1
ATOM 2640 O O . ASP A 1 340 ? 11.501 -18.707 -24.942 1.00 74.69 340 ASP A O 1
ATOM 2644 N N . ALA A 1 341 ? 10.095 -16.970 -25.084 1.00 73.81 341 ALA A N 1
ATOM 2645 C CA . ALA A 1 341 ? 11.036 -16.006 -24.522 1.00 73.81 341 ALA A CA 1
ATOM 2646 C C . ALA A 1 341 ? 11.582 -16.419 -23.141 1.00 73.81 341 ALA A C 1
ATOM 2648 O O . ALA A 1 341 ? 12.749 -16.172 -22.858 1.00 73.81 341 ALA A O 1
ATOM 2649 N N . GLY A 1 342 ? 10.819 -17.160 -22.329 1.00 77.25 342 GLY A N 1
ATOM 2650 C CA . GLY A 1 342 ? 11.312 -17.709 -21.055 1.00 77.25 342 GLY A CA 1
ATOM 2651 C C . GLY A 1 342 ? 12.444 -18.707 -21.200 1.00 77.25 342 GLY A C 1
ATOM 2652 O O . GLY A 1 342 ? 13.406 -18.653 -20.442 1.00 77.25 342 GLY A O 1
ATOM 2653 N N . LYS A 1 343 ? 12.400 -19.569 -22.217 1.00 82.81 343 LYS A N 1
ATOM 2654 C CA . LYS A 1 343 ? 13.516 -20.483 -22.494 1.00 82.81 343 LYS A CA 1
ATOM 2655 C C . LYS A 1 343 ? 14.717 -19.728 -23.052 1.00 82.81 343 LYS A C 1
ATOM 2657 O O . LYS A 1 343 ? 15.843 -20.025 -22.669 1.00 82.81 343 LYS A O 1
ATOM 2662 N N . LEU A 1 344 ? 14.472 -18.751 -23.927 1.00 82.31 344 LEU A N 1
ATOM 2663 C CA . LEU A 1 344 ? 15.522 -17.970 -24.586 1.00 82.31 344 LEU A CA 1
ATOM 2664 C C . LEU A 1 344 ? 16.249 -17.020 -23.623 1.00 82.31 344 LEU A C 1
ATOM 2666 O O . LEU A 1 344 ? 17.454 -16.832 -23.751 1.00 82.31 344 LEU A O 1
ATOM 2670 N N . MET A 1 345 ? 15.544 -16.439 -22.650 1.00 86.38 345 MET A N 1
ATOM 2671 C CA . MET A 1 345 ? 16.099 -15.478 -21.689 1.00 86.38 345 MET A CA 1
ATOM 2672 C C . MET A 1 345 ? 16.631 -16.131 -20.409 1.00 86.38 345 MET A C 1
ATOM 2674 O O . MET A 1 345 ? 17.363 -15.495 -19.652 1.00 86.38 345 MET A O 1
ATOM 2678 N N . LYS A 1 346 ? 16.329 -17.410 -20.169 1.00 86.88 346 LYS A N 1
ATOM 2679 C CA . LYS A 1 346 ? 16.843 -18.142 -19.006 1.00 86.88 346 LYS A CA 1
ATOM 2680 C C . LYS A 1 346 ? 18.376 -18.107 -18.872 1.00 86.88 346 LYS A C 1
ATOM 2682 O O . LYS A 1 346 ? 18.842 -17.839 -17.772 1.00 86.88 346 LYS A O 1
ATOM 2687 N N . PRO A 1 347 ? 19.183 -18.255 -19.941 1.00 89.75 347 PRO A N 1
ATOM 2688 C CA . PRO A 1 347 ? 20.641 -18.186 -19.825 1.00 89.75 347 PRO A CA 1
ATOM 2689 C C . PRO A 1 347 ? 21.177 -16.847 -19.295 1.00 89.75 347 PRO A C 1
ATOM 2691 O O . PRO A 1 347 ? 22.094 -16.841 -18.475 1.00 89.75 347 PRO A O 1
ATOM 2694 N N . ILE A 1 348 ? 20.611 -15.711 -19.730 1.00 89.19 348 ILE A N 1
ATOM 2695 C CA . ILE A 1 348 ? 21.016 -14.391 -19.215 1.00 89.19 348 ILE A CA 1
ATOM 2696 C C . ILE A 1 348 ? 20.500 -14.186 -17.787 1.00 89.19 348 ILE A C 1
ATOM 2698 O O . ILE A 1 348 ? 21.229 -13.672 -16.945 1.00 89.19 348 ILE A O 1
ATOM 2702 N N . SER A 1 349 ? 19.288 -14.659 -17.491 1.00 88.06 349 SER A N 1
ATOM 2703 C CA . SER A 1 349 ? 18.718 -14.645 -16.143 1.00 88.06 349 SER A CA 1
ATOM 2704 C C . SER A 1 349 ? 19.594 -15.406 -15.142 1.00 88.06 349 SER A C 1
ATOM 2706 O O . SER A 1 349 ? 19.985 -14.854 -14.117 1.00 88.06 349 SER A O 1
ATOM 2708 N N . ASP A 1 350 ? 19.973 -16.642 -15.472 1.00 88.81 350 ASP A N 1
ATOM 2709 C CA . ASP A 1 350 ? 20.829 -17.483 -14.634 1.00 88.81 350 ASP A CA 1
ATOM 2710 C C . ASP A 1 350 ? 22.227 -16.858 -14.462 1.00 88.81 350 ASP A C 1
ATOM 2712 O O . ASP A 1 350 ? 22.825 -16.942 -13.391 1.00 88.81 350 ASP A O 1
ATOM 2716 N N . ALA A 1 351 ? 22.759 -16.189 -15.494 1.00 87.44 351 ALA A N 1
ATOM 2717 C CA . ALA A 1 351 ? 24.037 -15.477 -15.413 1.00 87.44 351 ALA A CA 1
ATOM 2718 C C . ALA A 1 351 ? 23.989 -14.268 -14.461 1.00 87.44 351 ALA A C 1
ATOM 2720 O O . ALA A 1 351 ? 24.957 -14.024 -13.734 1.00 87.44 351 ALA A O 1
ATOM 2721 N N . ILE A 1 352 ? 22.873 -13.534 -14.448 1.00 86.81 352 ILE A N 1
ATOM 2722 C CA . ILE A 1 352 ? 22.630 -12.418 -13.527 1.00 86.81 352 ILE A CA 1
ATOM 2723 C C . ILE A 1 352 ? 22.539 -12.914 -12.078 1.00 86.81 352 ILE A C 1
ATOM 2725 O O . ILE A 1 352 ? 23.170 -12.333 -11.192 1.00 86.81 352 ILE A O 1
ATOM 2729 N N . ASP A 1 353 ? 21.799 -13.996 -11.834 1.00 85.88 353 ASP A N 1
ATOM 2730 C CA . ASP A 1 353 ? 21.632 -14.563 -10.490 1.00 85.88 353 ASP A CA 1
ATOM 2731 C C . ASP A 1 353 ? 22.913 -15.228 -9.969 1.00 85.88 353 ASP A C 1
ATOM 2733 O O . ASP A 1 353 ? 23.211 -15.156 -8.778 1.00 85.88 353 ASP A O 1
ATOM 2737 N N . ALA A 1 354 ? 23.720 -15.808 -10.862 1.00 86.94 354 ALA A N 1
ATOM 2738 C CA . ALA A 1 354 ? 25.033 -16.361 -10.538 1.00 86.94 354 ALA A CA 1
ATOM 2739 C C . ALA A 1 354 ? 26.115 -15.291 -10.280 1.00 86.94 354 ALA A C 1
ATOM 2741 O O . ALA A 1 354 ? 27.272 -15.647 -10.053 1.00 86.94 354 ALA A O 1
ATOM 2742 N N . GLY A 1 355 ? 25.774 -13.998 -10.346 1.00 83.62 355 GLY A N 1
ATOM 2743 C CA . GLY A 1 355 ? 26.700 -12.902 -10.049 1.00 83.62 355 GLY A CA 1
ATOM 2744 C C . GLY A 1 355 ? 27.783 -12.690 -11.109 1.00 83.62 355 GLY A C 1
ATOM 2745 O O . GLY A 1 355 ? 28.791 -12.037 -10.844 1.00 83.62 355 GLY A O 1
ATOM 2746 N N . LYS A 1 356 ? 27.601 -13.198 -12.338 1.00 85.56 356 LYS A N 1
ATOM 2747 C CA . LYS A 1 356 ? 28.603 -13.038 -13.412 1.00 85.56 356 LYS A CA 1
ATOM 2748 C C . LYS A 1 356 ? 28.836 -11.576 -13.812 1.00 85.56 356 LYS A C 1
ATOM 2750 O O . LYS A 1 356 ? 29.858 -11.272 -14.412 1.00 85.56 356 LYS A O 1
ATOM 2755 N N . PHE A 1 357 ? 27.920 -10.680 -13.445 1.00 84.69 357 PHE A N 1
ATOM 2756 C CA . PHE A 1 357 ? 27.994 -9.240 -13.702 1.00 84.69 357 PHE A CA 1
ATOM 2757 C C . PHE A 1 357 ? 28.362 -8.414 -12.452 1.00 84.69 357 PHE A C 1
ATOM 2759 O O . PHE A 1 357 ? 28.335 -7.188 -12.498 1.00 84.69 357 PHE A O 1
ATOM 2766 N N . ASP A 1 358 ? 28.734 -9.041 -11.327 1.00 79.19 358 ASP A N 1
ATOM 2767 C CA . ASP A 1 358 ? 28.922 -8.352 -10.035 1.00 79.19 358 ASP A CA 1
ATOM 2768 C C . ASP A 1 358 ? 30.045 -7.302 -10.025 1.00 79.19 358 ASP A C 1
ATOM 2770 O O . ASP A 1 358 ? 30.048 -6.409 -9.170 1.00 79.19 358 ASP A O 1
ATOM 2774 N N . LYS A 1 359 ? 30.985 -7.366 -10.979 1.00 75.38 359 LYS A N 1
ATOM 2775 C CA . LYS A 1 359 ? 32.008 -6.323 -11.175 1.00 75.38 359 LYS A CA 1
ATOM 2776 C C . LYS A 1 359 ? 31.410 -4.976 -11.608 1.00 75.38 359 LYS A C 1
ATOM 2778 O O . LYS A 1 359 ? 32.072 -3.950 -11.455 1.00 75.38 359 LYS A O 1
ATOM 2783 N N . ARG A 1 360 ? 30.179 -4.972 -12.128 1.00 76.25 360 ARG A N 1
ATOM 2784 C CA . ARG A 1 360 ? 29.443 -3.804 -12.631 1.00 76.25 360 ARG A CA 1
ATOM 2785 C C . ARG A 1 360 ? 28.030 -3.783 -12.052 1.00 76.25 360 ARG A C 1
ATOM 2787 O O . ARG A 1 360 ? 27.048 -4.139 -12.699 1.00 76.25 360 ARG A O 1
ATOM 2794 N N . LYS A 1 361 ? 27.937 -3.388 -10.779 1.00 69.81 361 LYS A N 1
ATOM 2795 C CA . LYS A 1 361 ? 26.665 -3.309 -10.030 1.00 69.81 361 LYS A CA 1
ATOM 2796 C C . LYS A 1 361 ? 25.714 -2.225 -10.541 1.00 69.81 361 LYS A C 1
ATOM 2798 O O . LYS A 1 361 ? 24.562 -2.184 -10.130 1.00 69.81 361 LYS A O 1
ATOM 2803 N N . ASP A 1 362 ? 26.220 -1.349 -11.391 1.00 79.31 362 ASP A N 1
ATOM 2804 C CA . ASP A 1 362 ? 25.518 -0.266 -12.056 1.00 79.31 362 ASP A CA 1
ATOM 2805 C C . ASP A 1 362 ? 24.802 -0.713 -13.339 1.00 79.31 362 ASP A C 1
ATOM 2807 O O . ASP A 1 362 ? 24.064 0.079 -13.908 1.00 79.31 362 ASP A O 1
ATOM 2811 N N . LEU A 1 363 ? 24.961 -1.962 -13.797 1.00 84.88 363 LEU A N 1
ATOM 2812 C CA . LEU A 1 363 ? 24.267 -2.444 -14.993 1.00 84.88 363 LEU A CA 1
ATOM 2813 C C . LEU A 1 363 ? 22.773 -2.682 -14.756 1.00 84.88 363 LEU A C 1
ATOM 2815 O O . LEU A 1 363 ? 22.371 -3.451 -13.880 1.00 84.88 363 LEU A O 1
ATOM 2819 N N . GLN A 1 364 ? 21.953 -2.084 -15.618 1.00 86.50 364 GLN A N 1
ATOM 2820 C CA . GLN A 1 364 ? 20.521 -2.350 -15.715 1.00 86.50 364 GLN A CA 1
ATOM 2821 C C . GLN A 1 364 ? 20.250 -3.377 -16.819 1.00 86.50 364 GLN A C 1
ATOM 2823 O O . GLN A 1 364 ? 20.792 -3.261 -17.919 1.00 86.50 364 GLN A O 1
ATOM 2828 N N . PHE A 1 365 ? 19.379 -4.355 -16.563 1.00 89.31 365 PHE A N 1
ATOM 2829 C CA . PHE A 1 365 ? 19.022 -5.386 -17.540 1.00 89.31 365 PHE A CA 1
ATOM 2830 C C . PHE A 1 365 ? 17.555 -5.268 -17.921 1.00 89.31 365 PHE A C 1
ATOM 2832 O O . PHE A 1 365 ? 16.669 -5.305 -17.066 1.00 89.31 365 PHE A O 1
ATOM 2839 N N . VAL A 1 366 ? 17.288 -5.147 -19.218 1.00 86.69 366 VAL A N 1
ATOM 2840 C CA . VAL A 1 366 ? 15.930 -5.005 -19.740 1.00 86.69 366 VAL A CA 1
ATOM 2841 C C . VAL A 1 366 ? 15.699 -5.934 -20.918 1.00 86.69 366 VAL A C 1
ATOM 2843 O O . VAL A 1 366 ? 16.645 -6.279 -21.617 1.00 86.69 366 VAL A O 1
ATOM 2846 N N . TYR A 1 367 ? 14.456 -6.327 -21.172 1.00 87.94 367 TYR A N 1
ATOM 2847 C CA . TYR A 1 367 ? 14.096 -7.115 -22.346 1.00 87.94 367 TYR A CA 1
ATOM 2848 C C . TYR A 1 367 ? 12.879 -6.568 -23.068 1.00 87.94 367 TYR A C 1
ATOM 2850 O O . TYR A 1 367 ? 12.000 -5.966 -22.459 1.00 87.94 367 TYR A O 1
ATOM 2858 N N . MET A 1 368 ? 12.808 -6.812 -24.371 1.00 80.38 368 MET A N 1
ATOM 2859 C CA . MET A 1 368 ? 11.665 -6.421 -25.185 1.00 80.38 368 MET A CA 1
ATOM 2860 C C . MET A 1 368 ? 11.468 -7.349 -26.380 1.00 80.38 368 MET A C 1
ATOM 2862 O O . MET A 1 368 ? 12.420 -7.927 -26.916 1.00 80.38 368 MET A O 1
ATOM 2866 N N . ALA A 1 369 ? 10.215 -7.452 -26.819 1.00 77.31 369 ALA A N 1
ATOM 2867 C CA . ALA A 1 369 ? 9.887 -8.016 -28.116 1.00 77.31 369 ALA A CA 1
ATOM 2868 C C . ALA A 1 369 ? 10.279 -7.024 -29.210 1.00 77.31 369 ALA A C 1
ATOM 2870 O O . ALA A 1 369 ? 10.065 -5.817 -29.096 1.00 77.31 369 ALA A O 1
ATOM 2871 N N . ALA A 1 370 ? 10.864 -7.545 -30.270 1.00 68.19 370 ALA A N 1
ATOM 2872 C CA . ALA A 1 370 ? 11.351 -6.747 -31.366 1.00 68.19 370 ALA A CA 1
ATOM 2873 C C . ALA A 1 370 ? 10.195 -6.423 -32.336 1.00 68.19 370 ALA A C 1
ATOM 2875 O O . ALA A 1 370 ? 9.457 -7.326 -32.736 1.00 68.19 370 ALA A O 1
ATOM 2876 N N . ALA A 1 371 ? 10.018 -5.150 -32.712 1.00 65.38 371 ALA A N 1
ATOM 2877 C CA . ALA A 1 371 ? 9.003 -4.759 -33.694 1.00 65.38 371 ALA A CA 1
ATOM 2878 C C . ALA A 1 371 ? 9.312 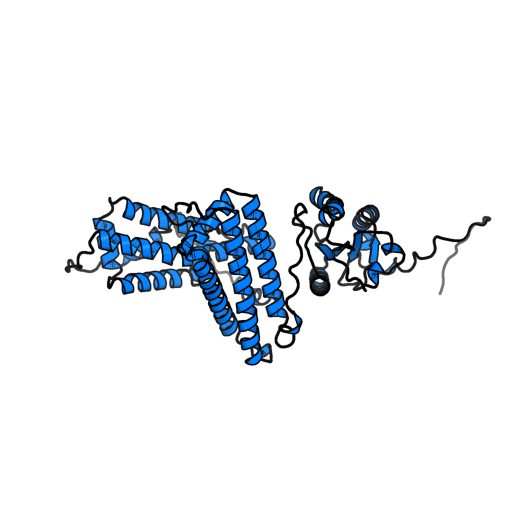-5.398 -35.059 1.00 65.38 371 ALA A C 1
ATOM 2880 O O . ALA A 1 371 ? 10.468 -5.417 -35.480 1.00 65.38 371 ALA A O 1
ATOM 2881 N N . ALA A 1 372 ? 8.305 -5.937 -35.753 1.00 59.88 372 ALA A N 1
ATOM 2882 C CA . ALA A 1 372 ? 8.500 -6.731 -36.976 1.00 59.88 372 ALA A CA 1
ATOM 2883 C C . ALA A 1 372 ? 9.270 -5.988 -38.094 1.00 59.88 372 ALA A C 1
ATOM 2885 O O . ALA A 1 372 ? 9.905 -6.611 -38.945 1.00 59.88 372 ALA A O 1
ATOM 2886 N N . ASP A 1 373 ? 9.239 -4.660 -38.072 1.00 61.03 373 ASP A N 1
ATOM 2887 C CA . ASP A 1 373 ? 9.883 -3.724 -38.988 1.00 61.03 373 ASP A CA 1
ATOM 2888 C C . ASP A 1 373 ? 11.160 -3.065 -38.423 1.00 61.03 373 ASP A C 1
ATOM 2890 O O . ASP A 1 373 ? 11.771 -2.235 -39.095 1.00 61.03 373 ASP A O 1
ATOM 2894 N N . SER A 1 374 ? 11.618 -3.459 -37.229 1.00 63.06 374 SER A N 1
ATOM 2895 C CA . SER A 1 374 ? 12.786 -2.856 -36.581 1.00 63.06 374 SER A CA 1
ATOM 2896 C C . SER A 1 374 ? 14.077 -3.058 -37.400 1.00 63.06 374 SER A C 1
ATOM 2898 O O . SER A 1 374 ? 14.459 -4.204 -37.687 1.00 63.06 374 SER A O 1
ATOM 2900 N N . PRO A 1 375 ? 14.834 -1.981 -37.705 1.00 58.88 375 PRO A N 1
ATOM 2901 C CA . PRO A 1 375 ? 16.113 -2.063 -38.418 1.00 58.88 375 PRO A CA 1
ATOM 2902 C C . PRO A 1 375 ? 17.148 -2.965 -37.728 1.00 58.88 375 PRO A C 1
ATOM 2904 O O . PRO A 1 375 ? 18.021 -3.531 -38.387 1.00 58.88 375 PRO A O 1
ATOM 2907 N N . LEU A 1 376 ? 17.045 -3.125 -36.401 1.00 59.44 376 LEU A N 1
ATOM 2908 C CA . LEU A 1 376 ? 17.938 -3.965 -35.599 1.00 59.44 376 LEU A CA 1
ATOM 2909 C C . LEU A 1 376 ? 17.800 -5.450 -35.969 1.00 59.44 376 LEU A C 1
ATOM 2911 O O . LEU A 1 376 ? 18.810 -6.127 -36.167 1.00 59.44 376 LEU A O 1
ATOM 2915 N N . ILE A 1 377 ? 16.570 -5.940 -36.156 1.00 59.97 377 ILE A N 1
ATOM 2916 C CA . ILE A 1 377 ? 16.291 -7.342 -36.523 1.00 59.97 377 ILE A CA 1
ATOM 2917 C C . ILE A 1 377 ? 16.603 -7.602 -38.000 1.00 59.97 377 ILE A C 1
ATOM 2919 O O . ILE A 1 377 ? 16.989 -8.709 -38.372 1.00 59.97 377 ILE A O 1
ATOM 2923 N N . GLN A 1 378 ? 16.446 -6.581 -38.847 1.00 60.09 378 GLN A N 1
ATOM 2924 C CA . GLN A 1 378 ? 16.702 -6.680 -40.286 1.00 60.09 378 GLN A CA 1
ATOM 2925 C C . GLN A 1 378 ? 18.200 -6.717 -40.636 1.00 60.09 378 GLN A C 1
ATOM 2927 O O . GLN A 1 378 ? 18.558 -7.062 -41.767 1.00 60.09 378 GLN A O 1
ATOM 2932 N N . SER A 1 379 ? 19.081 -6.409 -39.677 1.00 64.62 379 SER A N 1
ATOM 2933 C CA . SER A 1 379 ? 20.532 -6.531 -39.842 1.00 64.62 379 SER A CA 1
ATOM 2934 C C . SER A 1 379 ? 20.954 -7.984 -40.113 1.00 64.62 379 SER A C 1
ATOM 2936 O O . SER A 1 379 ? 20.405 -8.924 -39.538 1.00 64.62 379 SER A O 1
ATOM 2938 N N . GLU A 1 380 ? 21.957 -8.199 -40.975 1.00 63.28 380 GLU A N 1
ATOM 2939 C CA . GLU A 1 380 ? 22.413 -9.558 -41.332 1.00 63.28 380 GLU A CA 1
ATOM 2940 C C . GLU A 1 380 ? 22.855 -10.391 -40.123 1.00 63.28 380 GLU A C 1
ATOM 2942 O O . GLU A 1 380 ? 22.614 -11.596 -40.097 1.00 63.28 380 GLU A O 1
ATOM 2947 N N . ARG A 1 381 ? 23.414 -9.748 -39.088 1.00 60.25 381 ARG A N 1
ATOM 2948 C CA . ARG A 1 381 ? 23.778 -10.397 -37.818 1.00 60.25 381 ARG A CA 1
ATOM 2949 C C . ARG A 1 381 ? 22.570 -10.926 -37.041 1.00 60.25 381 ARG A C 1
ATOM 2951 O O . ARG A 1 381 ? 22.693 -11.938 -36.364 1.00 60.25 381 ARG A O 1
ATOM 2958 N N . CYS A 1 382 ? 21.414 -10.271 -37.136 1.00 62.12 382 CYS A N 1
ATOM 2959 C CA . CYS A 1 382 ? 20.226 -10.623 -36.355 1.00 62.12 382 CYS A CA 1
ATOM 2960 C C . CYS A 1 382 ? 19.245 -11.522 -37.124 1.00 62.12 382 CYS A C 1
ATOM 2962 O O . CYS A 1 382 ? 18.364 -12.127 -36.514 1.00 62.12 382 CYS A O 1
ATOM 2964 N N . LYS A 1 383 ? 19.409 -11.696 -38.446 1.00 64.75 383 LYS A N 1
ATOM 2965 C CA . LYS A 1 383 ? 18.538 -12.555 -39.274 1.00 64.75 383 LYS A CA 1
ATOM 2966 C C . LYS A 1 383 ? 18.475 -14.009 -38.793 1.00 64.75 383 LYS A C 1
ATOM 2968 O O . LYS A 1 383 ? 17.394 -14.589 -38.835 1.00 64.75 383 LYS A O 1
ATOM 2973 N N . ASN A 1 384 ? 19.559 -14.541 -38.228 1.00 65.12 384 ASN A N 1
ATOM 2974 C CA . ASN A 1 384 ? 19.657 -15.949 -37.812 1.00 65.12 384 ASN A CA 1
ATOM 2975 C C . ASN A 1 384 ? 19.582 -16.184 -36.289 1.00 65.12 384 ASN A C 1
ATOM 2977 O O . ASN A 1 384 ? 19.698 -17.326 -35.860 1.00 65.12 384 ASN A O 1
ATOM 2981 N N . CYS A 1 385 ? 19.383 -15.140 -35.475 1.00 70.44 385 CYS A N 1
ATOM 2982 C CA . CYS A 1 385 ? 19.337 -15.252 -34.010 1.00 70.44 385 CYS A CA 1
ATOM 2983 C C . CYS A 1 385 ? 17.926 -14.968 -33.473 1.00 70.44 385 CYS A C 1
ATOM 2985 O O . CYS A 1 385 ? 17.289 -14.011 -33.911 1.00 70.44 385 CYS A O 1
ATOM 2987 N N . ASP A 1 386 ? 17.442 -15.769 -32.521 1.00 74.19 386 ASP A N 1
ATOM 2988 C CA . ASP A 1 386 ? 16.133 -15.562 -31.867 1.00 74.19 386 ASP A CA 1
ATOM 2989 C C . ASP A 1 386 ? 16.196 -14.574 -30.691 1.00 74.19 386 ASP A C 1
ATOM 2991 O O . ASP A 1 386 ? 15.171 -14.031 -30.259 1.00 74.19 386 ASP A O 1
ATOM 2995 N N . ILE A 1 387 ? 17.412 -14.322 -30.200 1.00 81.50 387 ILE A N 1
ATOM 2996 C CA . ILE A 1 387 ? 17.736 -13.395 -29.120 1.00 81.50 387 ILE A CA 1
ATOM 2997 C C . ILE A 1 387 ? 19.010 -12.620 -29.466 1.00 81.50 387 ILE A C 1
ATOM 2999 O O . ILE A 1 387 ? 19.947 -13.175 -30.044 1.00 81.50 387 ILE A O 1
ATOM 3003 N N . VAL A 1 388 ? 19.034 -11.335 -29.127 1.00 80.94 388 VAL A N 1
ATOM 3004 C CA . VAL A 1 388 ? 20.176 -10.441 -29.340 1.00 80.94 388 VAL A CA 1
ATOM 3005 C C . VAL A 1 388 ? 20.387 -9.603 -28.089 1.00 80.94 388 VAL A C 1
ATOM 3007 O O . VAL A 1 388 ? 19.424 -9.087 -27.521 1.00 80.94 388 VAL A O 1
ATOM 3010 N N . TYR A 1 389 ? 21.644 -9.443 -27.682 1.00 85.44 389 TYR A N 1
ATOM 3011 C CA . TYR A 1 389 ? 22.019 -8.581 -26.568 1.00 85.44 389 TYR A CA 1
ATOM 3012 C C . TYR A 1 389 ? 22.608 -7.283 -27.101 1.00 85.44 389 TYR A C 1
ATOM 3014 O O . TYR A 1 389 ? 23.512 -7.294 -27.936 1.00 85.44 389 TYR A O 1
ATOM 3022 N N . VAL A 1 390 ? 22.099 -6.157 -26.620 1.00 83.81 390 VAL A N 1
ATOM 3023 C CA . VAL A 1 390 ? 22.573 -4.829 -26.995 1.00 83.81 390 VAL A CA 1
ATOM 3024 C C . VAL A 1 390 ? 23.079 -4.127 -25.747 1.00 83.81 390 VAL A C 1
ATOM 3026 O O . VAL A 1 390 ? 22.323 -3.920 -24.801 1.00 83.81 390 VAL A O 1
ATOM 3029 N N . LEU A 1 391 ? 24.362 -3.770 -25.744 1.00 84.19 391 LEU A N 1
ATOM 3030 C CA . LEU A 1 391 ? 25.005 -3.089 -24.623 1.00 84.19 391 LEU A CA 1
ATOM 3031 C C . LEU A 1 391 ? 25.120 -1.582 -24.893 1.00 84.19 391 LEU A C 1
ATOM 3033 O O . LEU A 1 391 ? 25.626 -1.154 -25.935 1.00 84.19 391 LEU A O 1
ATOM 3037 N N . PHE A 1 392 ? 24.693 -0.794 -23.911 1.00 83.69 392 PHE A N 1
ATOM 3038 C CA . PHE A 1 392 ? 24.879 0.649 -23.816 1.00 83.69 392 PHE A CA 1
ATOM 3039 C C . PHE A 1 392 ? 25.724 0.939 -22.570 1.00 83.69 392 PHE A C 1
ATOM 3041 O O . PHE A 1 392 ? 25.167 1.103 -21.489 1.00 83.69 392 PHE A O 1
ATOM 3048 N N . PRO A 1 393 ? 27.062 0.962 -22.669 1.00 77.19 393 PRO A N 1
ATOM 3049 C CA . PRO A 1 393 ? 27.928 1.068 -21.495 1.00 77.19 393 PRO A CA 1
ATOM 3050 C C . PRO A 1 393 ? 27.944 2.481 -20.894 1.00 77.19 393 PRO A C 1
ATOM 3052 O O . PRO A 1 393 ? 28.107 2.631 -19.688 1.00 77.19 393 PRO A O 1
ATOM 3055 N N . ARG A 1 394 ? 27.767 3.513 -21.731 1.00 74.12 394 ARG A N 1
ATOM 3056 C CA . ARG A 1 394 ? 27.721 4.933 -21.347 1.00 74.12 394 ARG A CA 1
ATOM 3057 C C . ARG A 1 394 ? 26.648 5.667 -22.159 1.00 74.12 394 ARG A C 1
ATOM 3059 O O . ARG A 1 394 ? 26.984 6.331 -23.145 1.00 74.12 394 ARG A O 1
ATOM 3066 N N . PRO A 1 395 ? 25.358 5.523 -21.803 1.00 70.62 395 PRO A N 1
ATOM 3067 C CA . PRO A 1 395 ? 24.258 6.184 -22.510 1.00 70.62 395 PRO A CA 1
ATOM 3068 C C . PRO A 1 395 ? 24.394 7.719 -22.539 1.00 70.62 395 PRO A C 1
ATOM 3070 O O . PRO A 1 395 ? 23.892 8.360 -23.461 1.00 70.62 395 PRO A O 1
ATOM 3073 N N . ASP A 1 396 ? 25.122 8.292 -21.574 1.00 68.81 396 ASP A N 1
ATOM 3074 C CA . ASP A 1 396 ? 25.456 9.718 -21.459 1.00 68.81 396 ASP A CA 1
ATOM 3075 C C . ASP A 1 396 ? 26.429 10.216 -22.532 1.00 68.81 396 ASP A C 1
ATOM 3077 O O . ASP A 1 396 ? 26.336 11.357 -22.985 1.00 68.81 396 ASP A O 1
ATOM 3081 N N . LEU A 1 397 ? 27.359 9.360 -22.961 1.00 65.75 397 LEU A N 1
ATOM 3082 C CA . LEU A 1 397 ? 28.364 9.694 -23.973 1.00 65.75 397 LEU A CA 1
ATOM 3083 C C . LEU A 1 397 ? 28.011 9.142 -25.359 1.00 65.75 397 LEU A C 1
ATOM 3085 O O . LEU A 1 397 ? 28.477 9.667 -26.372 1.00 65.75 397 LEU A O 1
ATOM 3089 N N . GLN A 1 398 ? 27.212 8.075 -25.420 1.00 61.16 398 GLN A N 1
ATOM 3090 C CA . GLN A 1 398 ? 26.873 7.358 -26.644 1.00 61.16 398 GLN A CA 1
ATOM 3091 C C . GLN A 1 398 ? 25.390 6.968 -26.662 1.00 61.16 398 GLN A C 1
ATOM 3093 O O . GLN A 1 398 ? 24.981 5.956 -26.103 1.00 61.16 398 GLN A O 1
ATOM 3098 N N . GLN A 1 399 ? 24.585 7.720 -27.417 1.00 52.38 399 GLN A N 1
ATOM 3099 C CA . GLN A 1 399 ? 23.175 7.387 -27.676 1.00 52.38 399 GLN A CA 1
ATOM 3100 C C . GLN A 1 399 ? 22.986 6.297 -28.752 1.00 52.38 399 GLN A C 1
ATOM 3102 O O . GLN A 1 399 ? 21.868 6.055 -29.203 1.00 52.38 399 GLN A O 1
ATOM 3107 N N . ARG A 1 400 ? 24.066 5.655 -29.222 1.00 55.94 400 ARG A N 1
ATOM 3108 C CA . ARG A 1 400 ? 24.006 4.579 -30.224 1.00 55.94 400 ARG A CA 1
ATOM 3109 C C . ARG A 1 400 ? 24.472 3.259 -29.607 1.00 55.94 400 ARG A C 1
ATOM 3111 O O . ARG A 1 400 ? 25.465 3.277 -28.883 1.00 55.94 400 ARG A O 1
ATOM 3118 N N . PRO A 1 401 ? 23.793 2.137 -29.905 1.00 57.41 401 PRO A N 1
ATOM 3119 C CA . PRO A 1 401 ? 24.177 0.830 -29.387 1.00 57.41 401 PRO A CA 1
ATOM 3120 C C . PRO A 1 401 ? 25.602 0.485 -29.815 1.00 57.41 401 PRO A C 1
ATOM 3122 O O . PRO A 1 401 ? 25.961 0.674 -30.979 1.00 57.41 401 PRO A O 1
ATOM 3125 N N . VAL A 1 402 ? 26.403 -0.023 -28.878 1.00 54.66 402 VAL A N 1
ATOM 3126 C CA . VAL A 1 402 ? 27.822 -0.306 -29.130 1.00 54.66 402 VAL A CA 1
ATOM 3127 C C . VAL A 1 402 ? 27.998 -1.546 -30.005 1.00 54.66 402 VAL A C 1
ATOM 3129 O O . VAL A 1 402 ? 28.823 -1.544 -30.917 1.00 54.66 402 VAL A O 1
ATOM 3132 N N . ALA A 1 403 ? 27.197 -2.587 -29.775 1.00 63.78 403 ALA A N 1
ATOM 3133 C CA . ALA A 1 403 ? 27.199 -3.797 -30.587 1.00 63.78 403 ALA A CA 1
ATOM 3134 C C . ALA A 1 403 ? 25.938 -4.639 -30.346 1.00 63.78 403 ALA A C 1
ATOM 3136 O O . ALA A 1 403 ? 25.349 -4.604 -29.267 1.00 63.78 403 ALA A O 1
ATOM 3137 N N . CYS A 1 404 ? 25.559 -5.424 -31.357 1.00 69.75 404 CYS A N 1
ATOM 3138 C CA . CYS A 1 404 ? 24.729 -6.617 -31.180 1.00 69.75 404 CYS A CA 1
ATOM 3139 C C . CYS A 1 404 ? 25.669 -7.782 -30.847 1.00 69.75 404 CYS A C 1
ATOM 3141 O O . CYS A 1 404 ? 26.540 -8.097 -31.667 1.00 69.75 404 CYS A O 1
ATOM 3143 N N . LEU A 1 405 ? 25.502 -8.362 -29.659 1.00 76.00 405 LEU A N 1
ATOM 3144 C CA . LEU A 1 405 ? 26.380 -9.363 -29.054 1.00 76.00 405 LEU A CA 1
ATOM 3145 C C . LEU A 1 405 ? 25.631 -10.681 -28.814 1.00 76.00 405 LEU A C 1
ATOM 3147 O O . LEU A 1 405 ? 24.412 -10.697 -28.609 1.00 76.00 405 LEU A O 1
ATOM 3151 N N . SER A 1 406 ? 26.380 -11.778 -28.797 1.00 82.00 406 SER A N 1
ATOM 3152 C CA . SER A 1 406 ? 26.016 -13.030 -28.130 1.00 82.00 406 SER A CA 1
ATOM 3153 C C . SER A 1 406 ? 26.216 -12.922 -26.609 1.00 82.00 406 SER A C 1
ATOM 3155 O O . SER A 1 406 ? 26.792 -11.955 -26.111 1.00 82.00 406 SER A O 1
ATOM 3157 N N . LEU A 1 407 ? 25.736 -13.910 -25.845 1.00 83.56 407 LEU A N 1
ATOM 3158 C CA . LEU A 1 407 ? 25.880 -13.906 -24.383 1.00 83.56 407 LEU A CA 1
ATOM 3159 C C . LEU A 1 407 ? 27.350 -13.999 -23.937 1.00 83.56 407 LEU A C 1
ATOM 3161 O O . LEU A 1 407 ? 27.726 -13.374 -22.951 1.00 83.56 407 LEU A O 1
ATOM 3165 N N . GLU A 1 408 ? 28.172 -14.763 -24.656 1.00 83.38 408 GLU A N 1
ATOM 3166 C CA . GLU A 1 408 ? 29.606 -14.903 -24.371 1.00 83.38 408 GLU A CA 1
ATOM 3167 C C . GLU A 1 408 ? 30.336 -13.580 -24.623 1.00 83.38 408 GLU A C 1
ATOM 3169 O O . GLU A 1 408 ? 30.994 -13.061 -23.726 1.00 83.38 408 GLU A O 1
ATOM 3174 N N . GLU A 1 409 ? 30.103 -12.962 -25.785 1.00 82.62 409 GLU A N 1
ATOM 3175 C CA . GLU A 1 409 ? 30.681 -11.653 -26.111 1.00 82.62 409 GLU A CA 1
ATOM 3176 C C . GLU A 1 409 ? 30.209 -10.549 -25.150 1.00 82.62 409 GLU A C 1
ATOM 3178 O O . GLU A 1 409 ? 30.959 -9.618 -24.865 1.00 82.62 409 GLU A O 1
ATOM 3183 N N . LEU A 1 410 ? 28.974 -10.631 -24.637 1.00 84.75 410 LEU A N 1
ATOM 3184 C CA . LEU A 1 410 ? 28.470 -9.704 -23.623 1.00 84.75 410 LEU A CA 1
ATOM 3185 C C . LEU A 1 410 ? 29.240 -9.835 -22.305 1.00 84.75 410 LEU A C 1
ATOM 3187 O O . LEU A 1 410 ? 29.593 -8.818 -21.711 1.00 84.75 410 LEU A O 1
ATOM 3191 N N . LEU A 1 411 ? 29.479 -11.061 -21.837 1.00 85.19 411 LEU A N 1
ATOM 3192 C CA . LEU A 1 411 ? 30.224 -11.300 -20.599 1.00 85.19 411 LEU A CA 1
ATOM 3193 C C . LEU A 1 411 ? 31.665 -10.789 -20.718 1.00 85.19 411 LEU A C 1
ATOM 3195 O O . LEU A 1 411 ? 32.135 -10.097 -19.816 1.00 85.19 411 LEU A O 1
ATOM 3199 N N . ASP A 1 412 ? 32.312 -11.032 -21.859 1.00 83.31 412 ASP A N 1
ATOM 3200 C CA . ASP A 1 412 ? 33.655 -10.519 -22.142 1.00 83.31 412 ASP A CA 1
ATOM 3201 C C . ASP A 1 412 ? 33.678 -8.982 -22.220 1.00 83.31 412 ASP A C 1
ATOM 3203 O O . ASP A 1 412 ? 34.573 -8.337 -21.671 1.00 83.31 412 ASP A O 1
ATOM 3207 N N . ALA A 1 413 ? 32.675 -8.369 -22.860 1.00 79.81 413 ALA A N 1
ATOM 3208 C CA . ALA A 1 413 ? 32.583 -6.915 -22.997 1.00 79.81 413 ALA A CA 1
ATOM 3209 C C . ALA A 1 413 ? 32.341 -6.199 -21.660 1.00 79.81 413 ALA A C 1
ATOM 3211 O O . ALA A 1 413 ? 32.850 -5.098 -21.449 1.00 79.81 413 ALA A O 1
ATOM 3212 N N . VAL A 1 414 ? 31.570 -6.804 -20.751 1.00 80.56 414 VAL A N 1
ATOM 3213 C CA . VAL A 1 414 ? 31.329 -6.245 -19.411 1.00 80.56 414 VAL A CA 1
ATOM 3214 C C . VAL A 1 414 ? 32.603 -6.253 -18.559 1.00 80.56 414 VAL A C 1
ATOM 3216 O O . VAL A 1 414 ? 32.813 -5.340 -17.755 1.00 80.56 414 VAL A O 1
ATOM 3219 N N . ASP A 1 415 ? 33.465 -7.246 -18.769 1.00 79.94 415 ASP A N 1
ATOM 3220 C CA . ASP A 1 415 ? 34.740 -7.390 -18.069 1.00 79.94 415 ASP A CA 1
ATOM 3221 C C . ASP A 1 415 ? 35.848 -6.451 -18.592 1.00 79.94 415 ASP A C 1
ATOM 3223 O O . ASP A 1 415 ? 36.875 -6.294 -17.925 1.00 79.94 415 ASP A O 1
ATOM 3227 N N . ASP A 1 416 ? 35.648 -5.770 -19.727 1.00 80.06 416 ASP A N 1
ATOM 3228 C CA . ASP A 1 416 ? 36.594 -4.782 -20.258 1.00 80.06 416 ASP A CA 1
ATOM 3229 C C . ASP A 1 416 ? 36.380 -3.386 -19.635 1.00 80.06 416 ASP A C 1
ATOM 3231 O O . ASP A 1 416 ? 35.442 -2.650 -19.952 1.00 80.06 416 ASP A O 1
ATOM 3235 N N . ASP A 1 417 ? 37.305 -2.963 -18.768 1.00 71.19 417 ASP A N 1
ATOM 3236 C CA . ASP A 1 417 ? 37.315 -1.624 -18.156 1.00 71.19 417 ASP A CA 1
ATOM 3237 C C . ASP A 1 417 ? 37.413 -0.477 -19.171 1.00 71.19 417 ASP A C 1
ATOM 3239 O O . ASP A 1 417 ? 37.001 0.652 -18.884 1.00 71.19 417 ASP A O 1
ATOM 3243 N N . ARG A 1 418 ? 37.917 -0.733 -20.384 1.00 71.81 418 ARG A N 1
ATOM 3244 C CA . ARG A 1 418 ? 38.013 0.300 -21.419 1.00 71.81 418 ARG A CA 1
ATOM 3245 C C . ARG A 1 418 ? 36.646 0.654 -21.988 1.00 71.81 418 ARG A C 1
ATOM 3247 O O . ARG A 1 418 ? 36.443 1.838 -22.254 1.00 71.81 418 ARG A O 1
ATOM 3254 N N . MET A 1 419 ? 35.720 -0.306 -22.100 1.00 71.50 419 MET A N 1
ATOM 3255 C CA . MET A 1 419 ? 34.360 -0.116 -22.640 1.00 71.50 419 MET A CA 1
ATOM 3256 C C . MET A 1 419 ? 33.543 0.933 -21.869 1.00 71.50 419 MET A C 1
ATOM 3258 O O . MET A 1 419 ? 32.741 1.645 -22.467 1.00 71.50 419 MET A O 1
ATOM 3262 N N . PHE A 1 420 ? 33.772 1.066 -20.560 1.00 73.19 420 PHE A N 1
ATOM 3263 C CA . PHE A 1 420 ? 33.025 1.974 -19.675 1.00 73.19 420 PHE A CA 1
ATOM 3264 C C . PHE A 1 420 ? 33.776 3.284 -19.370 1.00 73.19 420 PHE A C 1
ATOM 3266 O O . PHE A 1 420 ? 33.246 4.187 -18.717 1.00 73.19 420 PHE A O 1
ATOM 3273 N N . SER A 1 421 ? 35.013 3.410 -19.862 1.00 70.38 421 SER A N 1
ATOM 3274 C CA . SER A 1 421 ? 35.844 4.600 -19.681 1.00 70.38 421 SER A CA 1
ATOM 3275 C C . SER A 1 421 ? 35.483 5.718 -20.666 1.00 70.38 421 SER A C 1
ATOM 3277 O O . SER A 1 421 ? 35.099 5.457 -21.806 1.00 70.38 421 SER A O 1
ATOM 3279 N N . ASP A 1 422 ? 35.740 6.974 -20.287 1.00 63.41 422 ASP A N 1
ATOM 3280 C CA . ASP A 1 422 ? 35.540 8.141 -21.167 1.00 63.41 422 ASP A CA 1
ATOM 3281 C C . ASP A 1 422 ? 36.367 8.060 -22.473 1.00 63.41 422 ASP A C 1
ATOM 3283 O O . ASP A 1 422 ? 36.047 8.705 -23.469 1.00 63.41 422 ASP A O 1
ATOM 3287 N N . LYS A 1 423 ? 37.433 7.241 -22.489 1.00 57.88 423 LYS A N 1
ATOM 3288 C CA . LYS A 1 423 ? 38.311 7.008 -23.651 1.00 57.88 423 LYS A CA 1
ATOM 3289 C C . LYS A 1 423 ? 37.879 5.821 -24.523 1.00 57.88 423 LYS A C 1
ATOM 3291 O O . LYS A 1 423 ? 38.314 5.734 -25.670 1.00 57.88 423 LYS A O 1
ATOM 3296 N N . GLY A 1 424 ? 37.027 4.928 -24.013 1.00 51.78 424 GLY A N 1
ATOM 3297 C CA . GLY A 1 424 ? 36.498 3.764 -24.739 1.00 51.78 424 GLY A CA 1
ATOM 3298 C C . GLY A 1 424 ? 35.601 4.132 -25.915 1.00 51.78 424 GLY A C 1
ATOM 3299 O O . GLY A 1 424 ? 35.493 3.384 -26.884 1.00 51.78 424 GLY A O 1
ATOM 3300 N N . VAL A 1 425 ? 35.048 5.347 -25.876 1.00 50.34 425 VAL A N 1
ATOM 3301 C CA . VAL A 1 425 ? 34.144 5.915 -26.884 1.00 50.34 425 VAL A CA 1
ATOM 3302 C C . VAL A 1 425 ? 34.776 5.961 -28.288 1.00 50.34 425 VAL A C 1
ATOM 3304 O O . VAL A 1 425 ? 34.062 5.922 -29.290 1.00 50.34 425 VAL A O 1
ATOM 3307 N N . GLY A 1 426 ? 36.112 6.016 -28.384 1.00 41.16 426 GLY A N 1
ATOM 3308 C CA . GLY A 1 426 ? 36.843 6.162 -29.648 1.00 41.16 426 GLY A CA 1
ATOM 3309 C C . GLY A 1 426 ? 37.274 4.866 -30.348 1.00 41.16 426 GLY A C 1
ATOM 3310 O O . GLY A 1 426 ? 37.612 4.919 -31.528 1.00 41.16 426 GLY A O 1
ATOM 3311 N N . LEU A 1 427 ? 37.273 3.714 -29.667 1.00 40.72 427 LEU A N 1
ATOM 3312 C CA . LEU A 1 427 ? 37.931 2.488 -30.159 1.00 40.72 427 LEU A CA 1
ATOM 3313 C C . LEU A 1 427 ? 37.041 1.559 -31.004 1.00 40.72 427 LEU A C 1
ATOM 3315 O O . LEU A 1 427 ? 37.535 0.575 -31.542 1.00 40.72 427 LEU A O 1
ATOM 3319 N N . LEU A 1 428 ? 35.756 1.881 -31.173 1.00 43.59 428 LEU A N 1
ATOM 3320 C CA . LEU A 1 428 ? 34.778 1.033 -31.876 1.00 43.59 428 LEU A CA 1
ATOM 3321 C C . LEU A 1 428 ? 34.311 1.592 -33.229 1.00 43.59 428 LEU A C 1
ATOM 3323 O O . LEU A 1 428 ? 33.308 1.151 -33.788 1.00 43.59 428 LEU A O 1
ATOM 3327 N N . LYS A 1 429 ? 35.062 2.527 -33.820 1.00 35.31 429 LYS A N 1
ATOM 3328 C CA . LYS A 1 429 ? 35.034 2.682 -35.279 1.00 35.31 429 LYS A CA 1
ATOM 3329 C C . LYS A 1 429 ? 35.984 1.636 -35.856 1.00 35.31 429 LYS A C 1
ATOM 3331 O O . LYS A 1 429 ? 37.183 1.758 -35.656 1.00 35.31 429 LYS A O 1
ATOM 3336 N N . MET A 1 430 ? 35.436 0.690 -36.618 1.00 36.94 430 MET A N 1
ATOM 3337 C CA . MET A 1 430 ? 36.106 -0.394 -37.364 1.00 36.94 430 MET A CA 1
ATOM 3338 C C . MET A 1 430 ? 36.156 -1.748 -36.638 1.00 36.94 430 MET A C 1
ATOM 3340 O O . MET A 1 430 ? 37.131 -2.120 -35.997 1.00 36.94 430 MET A O 1
ATOM 3344 N N . SER A 1 431 ? 35.122 -2.556 -36.863 1.00 30.50 431 SER A N 1
ATOM 3345 C CA . SER A 1 431 ? 35.245 -4.018 -36.969 1.00 30.50 431 SER A CA 1
ATOM 3346 C C . SER A 1 431 ? 34.250 -4.523 -38.019 1.00 30.50 431 SER A C 1
ATOM 3348 O O . SER A 1 431 ? 33.376 -5.337 -37.753 1.00 30.50 431 SER A O 1
ATOM 3350 N N . THR A 1 432 ? 34.364 -3.981 -39.235 1.00 31.66 432 THR A N 1
ATOM 3351 C CA . THR A 1 432 ? 33.700 -4.481 -40.457 1.00 31.66 432 THR A CA 1
ATOM 3352 C C . THR A 1 432 ? 34.719 -4.929 -41.510 1.00 31.66 432 THR A C 1
ATOM 3354 O O . THR A 1 432 ? 34.431 -4.947 -42.701 1.00 31.66 432 THR A O 1
ATOM 3357 N N . SER A 1 433 ? 35.936 -5.300 -41.110 1.00 31.25 433 SER A N 1
ATOM 3358 C CA . SER A 1 433 ? 36.931 -5.871 -42.029 1.00 31.25 433 SER A CA 1
ATOM 3359 C C . SER A 1 433 ? 37.765 -6.930 -41.324 1.00 31.25 433 SER A C 1
ATOM 3361 O O . SER A 1 433 ? 38.913 -6.714 -40.963 1.00 31.25 433 SER A O 1
ATOM 3363 N N . ALA A 1 434 ? 37.154 -8.091 -41.115 1.00 29.05 434 ALA A N 1
ATOM 3364 C CA . ALA A 1 434 ? 37.870 -9.339 -40.878 1.00 29.05 434 ALA A CA 1
ATOM 3365 C C . ALA A 1 434 ? 37.188 -10.463 -41.671 1.00 29.05 434 ALA A C 1
ATOM 3367 O O . ALA A 1 434 ? 36.802 -11.497 -41.145 1.00 29.05 434 ALA A O 1
ATOM 3368 N N . ALA A 1 435 ? 36.995 -10.217 -42.963 1.00 32.03 435 ALA A N 1
ATOM 3369 C CA . ALA A 1 435 ? 36.821 -11.250 -43.967 1.00 32.03 435 ALA A CA 1
ATOM 3370 C C . ALA A 1 435 ? 37.413 -10.691 -45.264 1.00 32.03 435 ALA A C 1
ATOM 3372 O O . ALA A 1 435 ? 37.042 -9.598 -45.677 1.00 32.03 435 ALA A O 1
ATOM 3373 N N . MET A 1 436 ? 38.316 -11.454 -45.881 1.00 30.88 436 MET A N 1
ATOM 3374 C CA . MET A 1 436 ? 39.049 -11.163 -47.125 1.00 30.88 436 MET A CA 1
ATOM 3375 C C . MET A 1 436 ? 40.348 -10.350 -46.980 1.00 30.88 436 MET A C 1
ATOM 3377 O O . MET A 1 436 ? 40.371 -9.150 -47.199 1.00 30.88 436 MET A O 1
ATOM 3381 N N . SER A 1 437 ? 41.458 -11.040 -46.700 1.00 26.59 437 SER A N 1
ATOM 3382 C CA . SER A 1 437 ? 42.561 -11.181 -47.672 1.00 26.59 437 SER A CA 1
ATOM 3383 C C . SER A 1 437 ? 43.718 -11.968 -47.051 1.00 26.59 437 SER A C 1
ATOM 3385 O O . SER A 1 437 ? 44.466 -11.474 -46.210 1.00 26.59 437 SER A O 1
ATOM 3387 N N . SER A 1 438 ? 43.852 -13.211 -47.494 1.00 30.73 438 SER A N 1
ATOM 3388 C CA . SER A 1 438 ? 45.094 -13.975 -47.491 1.00 30.73 438 SER A CA 1
ATOM 3389 C C . SER A 1 438 ? 46.089 -13.363 -48.483 1.00 30.73 438 SER A C 1
ATOM 3391 O O . SER A 1 438 ? 45.720 -13.247 -49.650 1.00 30.73 438 SER A O 1
ATOM 3393 N N . SER A 1 439 ? 47.309 -13.039 -48.042 1.00 28.58 439 SER A N 1
ATOM 3394 C CA . SER A 1 439 ? 48.583 -13.242 -48.772 1.00 28.58 439 SER A CA 1
ATOM 3395 C C . SER A 1 439 ? 49.726 -12.444 -48.125 1.00 28.58 439 SER A C 1
ATOM 3397 O O . SER A 1 439 ? 49.669 -11.218 -48.090 1.00 28.58 439 SER A O 1
ATOM 3399 N N . ASP A 1 440 ? 50.721 -13.171 -47.609 1.00 28.16 440 ASP A N 1
ATOM 3400 C CA . ASP A 1 440 ? 52.174 -12.994 -47.784 1.00 28.16 440 ASP A CA 1
ATOM 3401 C C . ASP A 1 440 ? 52.751 -11.562 -47.909 1.00 28.16 440 ASP A C 1
ATOM 3403 O O . ASP A 1 440 ? 52.515 -10.859 -48.885 1.00 28.16 440 ASP A O 1
ATOM 3407 N N . ASP A 1 441 ? 53.607 -11.135 -46.971 1.00 27.45 441 ASP A N 1
ATOM 3408 C CA . ASP A 1 441 ? 55.049 -11.468 -46.934 1.00 27.45 441 ASP A CA 1
ATOM 3409 C C . ASP A 1 441 ? 55.935 -10.344 -46.335 1.00 27.45 441 ASP A C 1
ATOM 3411 O O . ASP A 1 441 ? 55.800 -9.160 -46.633 1.00 27.45 441 ASP A O 1
ATOM 3415 N N . SER A 1 442 ? 56.962 -10.780 -45.601 1.00 28.59 442 SER A N 1
ATOM 3416 C CA . SER A 1 442 ? 58.289 -10.153 -45.431 1.00 28.59 442 SER A CA 1
ATOM 3417 C C . SER A 1 442 ? 58.494 -8.815 -44.662 1.00 28.59 442 SER A C 1
ATOM 3419 O O . SER A 1 442 ? 58.353 -7.703 -45.154 1.00 28.59 442 SER A O 1
ATOM 3421 N N . SER A 1 443 ? 59.008 -8.968 -43.433 1.00 28.44 443 SER A N 1
ATOM 3422 C CA . SER A 1 443 ? 60.254 -8.387 -42.871 1.00 28.44 443 SER A CA 1
ATOM 3423 C C . SER A 1 443 ? 60.765 -6.972 -43.249 1.00 28.44 443 SER A C 1
ATOM 3425 O O . SER A 1 443 ? 61.155 -6.749 -44.393 1.00 28.44 443 SER A O 1
ATOM 3427 N N . LYS A 1 444 ? 61.015 -6.135 -42.217 1.00 28.94 444 LYS A N 1
ATOM 3428 C CA . LYS A 1 444 ? 62.275 -5.394 -41.863 1.00 28.94 444 LYS A CA 1
ATOM 3429 C C . LYS A 1 444 ? 61.946 -4.116 -41.068 1.00 28.94 444 LYS A C 1
ATOM 3431 O O . LYS A 1 444 ? 61.235 -3.247 -41.540 1.00 28.94 444 LYS A O 1
ATOM 3436 N N . SER A 1 445 ? 62.239 -4.074 -39.769 1.00 26.70 445 SER A N 1
ATOM 3437 C CA . SER A 1 445 ? 63.455 -3.527 -39.133 1.00 26.70 445 SER A CA 1
ATOM 3438 C C . SER A 1 445 ? 63.630 -1.995 -39.177 1.00 26.70 445 SER A C 1
ATOM 3440 O O . SER A 1 445 ? 64.057 -1.443 -40.183 1.00 26.70 445 SER A O 1
ATOM 3442 N N . ALA A 1 446 ? 63.500 -1.417 -37.978 1.00 28.92 446 ALA A N 1
ATOM 3443 C CA . ALA A 1 446 ? 64.377 -0.415 -37.366 1.00 28.92 446 ALA A CA 1
ATOM 3444 C C . ALA A 1 446 ? 64.231 1.092 -37.684 1.00 28.92 446 ALA A C 1
ATOM 3446 O O . ALA A 1 446 ? 64.056 1.524 -38.814 1.00 28.92 446 ALA A O 1
ATOM 3447 N N . VAL A 1 447 ? 64.518 1.838 -36.603 1.00 28.61 447 VAL A N 1
ATOM 3448 C CA . VAL A 1 447 ? 65.066 3.206 -36.495 1.00 28.61 447 VAL A CA 1
ATOM 3449 C C . VAL A 1 447 ? 64.067 4.334 -36.166 1.00 28.61 447 VAL A C 1
ATOM 3451 O O . VAL A 1 447 ? 63.400 4.891 -37.027 1.00 28.61 447 VAL A O 1
ATOM 3454 N N . LYS A 1 448 ? 64.059 4.722 -34.876 1.00 31.92 448 LYS A N 1
ATOM 3455 C CA . LYS A 1 448 ? 63.885 6.117 -34.411 1.00 31.92 448 LYS A CA 1
ATOM 3456 C C . LYS A 1 448 ? 65.176 6.904 -34.705 1.00 31.92 448 LYS A C 1
ATOM 3458 O O . LYS A 1 448 ? 66.246 6.307 -34.576 1.00 31.92 448 LYS A O 1
ATOM 3463 N N . PRO A 1 449 ? 65.104 8.207 -35.026 1.00 38.69 449 PRO A N 1
ATOM 3464 C CA . PRO A 1 449 ? 65.361 9.269 -34.024 1.00 38.69 449 PRO A CA 1
ATOM 3465 C C . PRO A 1 449 ? 64.343 10.435 -34.149 1.00 38.69 449 PRO A C 1
ATOM 3467 O O . PRO A 1 449 ? 63.746 10.613 -35.200 1.00 38.69 449 PRO A O 1
ATOM 3470 N N . ALA A 1 450 ? 63.881 11.053 -33.058 1.00 32.31 450 ALA A N 1
ATOM 3471 C CA . ALA A 1 450 ? 64.448 12.200 -32.320 1.00 32.31 450 ALA A CA 1
ATOM 3472 C C . ALA A 1 450 ? 64.276 13.580 -33.009 1.00 32.31 450 ALA A C 1
ATOM 3474 O O . ALA A 1 450 ? 64.885 13.829 -34.040 1.00 32.31 450 ALA A O 1
ATOM 3475 N N . ASP A 1 451 ? 63.460 14.408 -32.340 1.00 31.05 451 ASP A N 1
ATOM 3476 C CA . ASP A 1 451 ? 63.511 15.860 -32.070 1.00 31.05 451 ASP A CA 1
ATOM 3477 C C . ASP A 1 451 ? 63.578 16.964 -33.157 1.00 31.05 451 ASP A C 1
ATOM 3479 O O . ASP A 1 451 ? 64.350 16.903 -34.109 1.00 31.05 451 ASP A O 1
ATOM 3483 N N . VAL A 1 452 ? 62.869 18.056 -32.792 1.00 34.00 452 VAL A N 1
ATOM 3484 C CA . VAL A 1 452 ? 62.951 19.490 -33.187 1.00 34.00 452 VAL A CA 1
ATOM 3485 C C . VAL A 1 452 ? 62.286 19.851 -34.532 1.00 34.00 452 VAL A C 1
ATOM 3487 O O . VAL A 1 452 ? 62.568 19.210 -35.537 1.00 34.00 452 VAL A O 1
ATOM 3490 N N . ASP A 1 453 ? 61.374 20.825 -34.677 1.00 34.19 453 ASP A N 1
ATOM 3491 C CA . ASP A 1 453 ? 60.963 22.027 -33.905 1.00 34.19 453 ASP A CA 1
ATOM 3492 C C . ASP A 1 453 ? 59.489 22.017 -33.445 1.00 34.19 453 ASP A C 1
ATOM 3494 O O . ASP A 1 453 ? 58.632 21.447 -34.167 1.00 34.19 453 ASP A O 1
#

Secondary structure (DSSP, 8-state):
--STTSTT-----------------------TTHHHHHTTTTTTTS----------HHHHHHHHHHHHHHHHHHHHHHHHHHHHHHHHHHHTT-TTSS-HHHHHHHHIIIIIHHHHHHHHHHHHHHTT--HHHHHHHHHHTTT-HHHHHHHHHHHHHHHHHTTTPPP--TT----TT--HHHHHHHHHHHHHHHHHHHHHHHHHHHHH--SGGG--HHHHHHHHHHHHHHHHHHHHHHTTTT-SSHHHHHHHHHHHHHH-HHHHHHHHHHHHHHHHHHHHHHHHHHHHTTTTTTPPP--PPTTS-TTEEE--HHHHHHHHHHHHHTT--EEEEEES-STTHHHHHHHHHHHHHTTTTTT-TT-EEEEEEPPTT-HHHHSTTTTT-SEEEEEES-TTT--S---EE-HHHHHHHHH-TTTTSTTGGGTTS--S--SS-----------------